Protein AF-0000000086528057 (afdb_homodimer)

Secondary structure (DSSP, 8-state):
----HHHHHHHHHHHHHHTTSS-TTPEEPPHHHHHHHHT--HHHHHHHHHHHHHTTSEEEETTTEEEE----TT-PPPPP--HHHHHHHTT--EEEEEEEEEEEE--HHHHHHHTS-TT-EEEEEEEEEEETTEEEEEEEEEE-TTT-TTGGG--TTTS-HHHHHHHHS---EEEEEEEEEPPPHHHHHHTT--TT--EEEEEEEEEETTEEEEEEEEEEETTT--EEEE-/----HHHHHHHHHHHHHHTTSS-TTPEEPPHHHHHHHHT--HHHHHHHHHHHHHTTSEEEETTTEEEE----TT---PPP--HHHHHHHTT--EEEEEEEEEEEE--HHHHHHHTS-TT-EEEEEEEEEEETTEEEEEEEEEE-TTT-TTGGG--TTTS-HHHHHHHHS---EEEEEEEEEPPPHHHHHHTT--TT--EEEEEEEEEETTEEEEEEEEEEETTT--EEEE-

Organism: NCBI:txid488447

Structure (mmCIF, N/CA/C/O backbone):
data_AF-0000000086528057-model_v1
#
loop_
_entity.id
_entity.type
_entity.pdbx_description
1 polymer 'Histidine utilization repressor'
#
loop_
_atom_site.group_PDB
_atom_site.id
_atom_site.type_symbol
_atom_site.label_atom_id
_atom_site.label_alt_id
_atom_site.label_comp_id
_atom_site.label_asym_id
_atom_site.label_entity_id
_atom_site.label_seq_id
_atom_site.pdbx_PDB_ins_code
_atom_site.Cartn_x
_atom_site.Cartn_y
_atom_site.Cartn_z
_atom_site.occupancy
_atom_site.B_iso_or_equiv
_atom_site.auth_seq_id
_atom_site.auth_comp_id
_atom_site.auth_asym_id
_atom_site.auth_atom_id
_atom_site.pdbx_PDB_model_num
ATOM 1 N N . MET A 1 1 ? -29.625 -15.617 -6.102 1 32.22 1 MET A N 1
ATOM 2 C CA . MET A 1 1 ? -30.281 -15.109 -4.895 1 32.22 1 MET A CA 1
ATOM 3 C C . MET A 1 1 ? -30.188 -13.586 -4.824 1 32.22 1 MET A C 1
ATOM 5 O O . MET A 1 1 ? -29.188 -13.008 -5.227 1 32.22 1 MET A O 1
ATOM 9 N N . SER A 1 2 ? -31.219 -12.781 -4.922 1 40.78 2 SER A N 1
ATOM 10 C CA . SER A 1 2 ? -31.328 -11.328 -4.988 1 40.78 2 SER A CA 1
ATOM 11 C C . SER A 1 2 ? -30.438 -10.656 -3.945 1 40.78 2 SER A C 1
ATOM 13 O O . SER A 1 2 ? -30.297 -11.156 -2.826 1 40.78 2 SER A O 1
ATOM 15 N N . ALA A 1 3 ? -29.562 -9.984 -4.285 1 52.31 3 ALA A N 1
ATOM 16 C CA . ALA A 1 3 ? -28.797 -9.344 -3.217 1 52.31 3 ALA A CA 1
ATOM 17 C C . ALA A 1 3 ? -29.719 -8.867 -2.096 1 52.31 3 ALA A C 1
ATOM 19 O O . ALA A 1 3 ? -30.812 -8.359 -2.354 1 52.31 3 ALA A O 1
ATOM 20 N N . PRO A 1 4 ? -29.438 -9.258 -0.917 1 71.25 4 PRO A N 1
ATOM 21 C CA . PRO A 1 4 ? -30.297 -8.789 0.172 1 71.25 4 PRO A CA 1
ATOM 22 C C . PRO A 1 4 ? -30.547 -7.285 0.112 1 71.25 4 PRO A C 1
ATOM 24 O O . PRO A 1 4 ? -29.688 -6.523 -0.35 1 71.25 4 PRO A O 1
ATOM 27 N N . VAL A 1 5 ? -31.719 -6.832 0.079 1 79 5 VAL A N 1
ATOM 28 C CA . VAL A 1 5 ? -32.219 -5.473 -0.086 1 79 5 VAL A CA 1
ATOM 29 C C . VAL A 1 5 ? -31.297 -4.488 0.625 1 79 5 VAL A C 1
ATOM 31 O O . VAL A 1 5 ? -31.062 -3.379 0.135 1 79 5 VAL A O 1
ATOM 34 N N . TYR A 1 6 ? -30.656 -4.926 1.721 1 86.31 6 TYR A N 1
ATOM 35 C CA . TYR A 1 6 ? -29.75 -4.02 2.436 1 86.31 6 TYR A CA 1
ATOM 36 C C . TYR A 1 6 ? -28.516 -3.709 1.605 1 86.31 6 TYR A C 1
ATOM 38 O O . TYR A 1 6 ? -28 -2.59 1.646 1 86.31 6 TYR A O 1
ATOM 46 N N . GLN A 1 7 ? -28.109 -4.598 0.826 1 81.25 7 GLN A N 1
ATOM 47 C CA . GLN A 1 7 ? -26.953 -4.375 -0.043 1 81.25 7 GLN A CA 1
ATOM 48 C C . GLN A 1 7 ? -27.297 -3.395 -1.161 1 81.25 7 GLN A C 1
ATOM 50 O O . GLN A 1 7 ? -26.469 -2.561 -1.534 1 81.25 7 GLN A O 1
ATOM 55 N N . GLU A 1 8 ? -28.453 -3.496 -1.606 1 80.31 8 GLU A N 1
ATOM 56 C CA . GLU A 1 8 ? -28.922 -2.551 -2.619 1 80.31 8 GLU A CA 1
ATOM 57 C C . GLU A 1 8 ? -28.906 -1.12 -2.086 1 80.31 8 GLU A C 1
ATOM 59 O O . GLU A 1 8 ? -28.531 -0.19 -2.801 1 80.31 8 GLU A O 1
ATOM 64 N N . ILE A 1 9 ? -29.328 -0.998 -0.929 1 88.25 9 ILE A N 1
ATOM 65 C CA . ILE A 1 9 ? -29.344 0.309 -0.28 1 88.25 9 ILE A CA 1
ATOM 66 C C . ILE A 1 9 ? -27.922 0.813 -0.09 1 88.25 9 ILE A C 1
ATOM 68 O O . ILE A 1 9 ? -27.625 1.981 -0.356 1 88.25 9 ILE A O 1
ATOM 72 N N . LYS A 1 10 ? -27.062 -0.106 0.336 1 84.75 10 LYS A N 1
ATOM 73 C CA . LYS A 1 10 ? -25.672 0.275 0.474 1 84.75 10 LYS A CA 1
ATOM 74 C C . LYS A 1 10 ? -25.094 0.771 -0.852 1 84.75 10 LYS A C 1
ATOM 76 O O . LYS A 1 10 ? -24.438 1.816 -0.902 1 84.75 10 LYS A O 1
ATOM 81 N N . ASP A 1 11 ? -25.391 0.015 -1.843 1 77.31 11 ASP A N 1
ATOM 82 C CA . ASP A 1 11 ? -24.875 0.346 -3.168 1 77.31 11 ASP A CA 1
ATOM 83 C C . ASP A 1 11 ? -25.422 1.692 -3.646 1 77.31 11 ASP A C 1
ATOM 85 O O . ASP A 1 11 ? -24.688 2.48 -4.254 1 77.31 11 ASP A O 1
ATOM 89 N N . PHE A 1 12 ? -26.625 1.951 -3.473 1 82.38 12 PHE A N 1
ATOM 90 C CA . PHE A 1 12 ? -27.281 3.209 -3.805 1 82.38 12 PHE A CA 1
ATOM 91 C C . PHE A 1 12 ? -26.578 4.383 -3.139 1 82.38 12 PHE A C 1
ATOM 93 O O . PHE A 1 12 ? -26.266 5.383 -3.791 1 82.38 12 PHE A O 1
ATOM 100 N N . ILE A 1 13 ? -26.281 4.277 -1.861 1 85.31 13 ILE A N 1
ATOM 101 C CA . ILE A 1 13 ? -25.641 5.332 -1.088 1 85.31 13 ILE A CA 1
ATOM 102 C C . ILE A 1 13 ? -24.219 5.555 -1.601 1 85.31 13 ILE A C 1
ATOM 104 O O . ILE A 1 13 ? -23.812 6.691 -1.849 1 85.31 13 ILE A O 1
ATOM 108 N N . LEU A 1 14 ? -23.578 4.473 -1.796 1 76.19 14 LEU A N 1
ATOM 109 C CA . LEU A 1 14 ? -22.203 4.551 -2.275 1 76.19 14 LEU A CA 1
ATOM 110 C C . LEU A 1 14 ? -22.156 5.188 -3.66 1 76.19 14 LEU A C 1
ATOM 112 O O . LEU A 1 14 ? -21.266 6.004 -3.938 1 76.19 14 LEU A O 1
ATOM 116 N N . ALA A 1 15 ? -23.094 4.875 -4.398 1 70.69 15 ALA A N 1
ATOM 117 C CA . ALA A 1 15 ? -23.156 5.418 -5.754 1 70.69 15 ALA A CA 1
ATOM 118 C C . ALA A 1 15 ? -23.328 6.934 -5.727 1 70.69 15 ALA A C 1
ATOM 120 O O . ALA A 1 15 ? -22.688 7.652 -6.5 1 70.69 15 ALA A O 1
ATOM 121 N N . ARG A 1 16 ? -24.141 7.41 -4.879 1 79.5 16 ARG A N 1
ATOM 122 C CA . ARG A 1 16 ? -24.391 8.844 -4.777 1 79.5 16 ARG A CA 1
ATOM 123 C C . ARG A 1 16 ? -23.172 9.578 -4.227 1 79.5 16 ARG A C 1
ATOM 125 O O . ARG A 1 16 ? -22.844 10.68 -4.668 1 79.5 16 ARG A O 1
ATOM 132 N N . ILE A 1 17 ? -22.5 8.898 -3.338 1 73.94 17 ILE A N 1
ATOM 133 C CA . ILE A 1 17 ? -21.281 9.477 -2.768 1 73.94 17 ILE A CA 1
ATOM 134 C C . ILE A 1 17 ? -20.188 9.523 -3.828 1 73.94 17 ILE A C 1
ATOM 136 O O . ILE A 1 17 ? -19.531 10.547 -4 1 73.94 17 ILE A O 1
ATOM 140 N N . HIS A 1 18 ? -20.156 8.516 -4.535 1 60.66 18 HIS A N 1
ATOM 141 C CA . HIS A 1 18 ? -19.125 8.414 -5.555 1 60.66 18 HIS A CA 1
ATOM 142 C C . HIS A 1 18 ? -19.406 9.359 -6.719 1 60.66 18 HIS A C 1
ATOM 144 O O . HIS A 1 18 ? -18.469 9.898 -7.324 1 60.66 18 HIS A O 1
ATOM 150 N N . ALA A 1 19 ? -20.656 9.57 -6.914 1 60.88 19 ALA A N 1
ATOM 151 C CA . ALA A 1 19 ? -21.078 10.461 -7.988 1 60.88 19 ALA A CA 1
ATOM 152 C C . ALA A 1 19 ? -20.906 11.922 -7.582 1 60.88 19 ALA A C 1
ATOM 154 O O . ALA A 1 19 ? -21.078 12.828 -8.406 1 60.88 19 ALA A O 1
ATOM 155 N N . GLY A 1 20 ? -20.516 12.117 -6.324 1 63.56 20 GLY A N 1
ATOM 156 C CA . GLY A 1 20 ? -20.328 13.469 -5.82 1 63.56 20 GLY A CA 1
ATOM 157 C C . GLY A 1 20 ? -21.641 14.172 -5.488 1 63.56 20 GLY A C 1
ATOM 158 O O . GLY A 1 20 ? -21.641 15.375 -5.227 1 63.56 20 GLY A O 1
ATOM 159 N N . GLU A 1 21 ? -22.719 13.477 -5.629 1 73.31 21 GLU A N 1
ATOM 160 C CA . GLU A 1 21 ? -24.016 14.047 -5.285 1 73.31 21 GLU A CA 1
ATOM 161 C C . GLU A 1 21 ? -24.109 14.328 -3.789 1 73.31 21 GLU A C 1
ATOM 163 O O . GLU A 1 21 ? -24.703 15.328 -3.379 1 73.31 21 GLU A O 1
ATOM 168 N N . TRP A 1 22 ? -23.578 13.375 -3.029 1 79.31 22 TRP A N 1
ATOM 169 C CA . TRP A 1 22 ? -23.422 13.555 -1.59 1 79.31 22 TRP A CA 1
ATOM 170 C C . TRP A 1 22 ? -21.953 13.672 -1.216 1 79.31 22 TRP A C 1
ATOM 172 O O . TRP A 1 22 ? -21.172 12.734 -1.404 1 79.31 22 TRP A O 1
ATOM 182 N N . GLU A 1 23 ? -21.672 14.805 -0.843 1 70.44 23 GLU A N 1
ATOM 183 C CA . GLU A 1 23 ? -20.281 15.086 -0.463 1 70.44 23 GLU A CA 1
ATOM 184 C C . GLU A 1 23 ? -20.078 14.891 1.036 1 70.44 23 GLU A C 1
ATOM 186 O O . GLU A 1 23 ? -21.047 14.742 1.789 1 70.44 23 GLU A O 1
ATOM 191 N N . GLU A 1 24 ? -18.75 14.812 1.356 1 67.5 24 GLU A N 1
ATOM 192 C CA . GLU A 1 24 ? -18.406 14.742 2.773 1 67.5 24 GLU A CA 1
ATOM 193 C C . GLU A 1 24 ? -19.188 15.773 3.584 1 67.5 24 GLU A C 1
ATOM 195 O O . GLU A 1 24 ? -19.25 16.938 3.209 1 67.5 24 GLU A O 1
ATOM 200 N N . GLY A 1 25 ? -19.766 15.219 4.586 1 73.94 25 GLY A N 1
ATOM 201 C CA . GLY A 1 25 ? -20.516 16.109 5.449 1 73.94 25 GLY A CA 1
ATOM 202 C C . GLY A 1 25 ? -21.969 16.25 5.055 1 73.94 25 GLY A C 1
ATOM 203 O O . GLY A 1 25 ? -22.781 16.781 5.812 1 73.94 25 GLY A O 1
ATOM 204 N N . ASP A 1 26 ? -22.312 15.82 3.938 1 80.69 26 ASP A N 1
ATOM 205 C CA . ASP A 1 26 ? -23.719 15.898 3.521 1 80.69 26 ASP A CA 1
ATOM 206 C C . ASP A 1 26 ? -24.578 14.906 4.297 1 80.69 26 ASP A C 1
ATOM 208 O O . ASP A 1 26 ? -24.141 13.797 4.594 1 80.69 26 ASP A O 1
ATOM 212 N N . GLN A 1 27 ? -25.75 15.406 4.605 1 87.19 27 GLN A N 1
ATOM 213 C CA . GLN A 1 27 ? -26.703 14.508 5.242 1 87.19 27 GLN A CA 1
ATOM 214 C C . GLN A 1 27 ? -27.312 13.547 4.227 1 87.19 27 GLN A C 1
ATOM 216 O O . GLN A 1 27 ? -27.719 13.969 3.139 1 87.19 27 GLN A O 1
ATOM 221 N N . VAL A 1 28 ? -27.234 12.273 4.566 1 89.44 28 VAL A N 1
ATOM 222 C CA . VAL A 1 28 ? -27.922 11.281 3.754 1 89.44 28 VAL A CA 1
ATOM 223 C C . VAL A 1 28 ? -29.375 11.164 4.207 1 89.44 28 VAL A C 1
ATOM 225 O O . VAL A 1 28 ? -29.703 11.484 5.352 1 89.44 28 VAL A O 1
ATOM 228 N N . PRO A 1 29 ? -30.234 10.742 3.324 1 91.31 29 PRO A N 1
ATOM 229 C CA . PRO A 1 29 ? -31.641 10.555 3.721 1 91.31 29 PRO A CA 1
ATOM 230 C C . PRO A 1 29 ? -31.781 9.703 4.977 1 91.31 29 PRO A C 1
ATOM 232 O O . PRO A 1 29 ? -30.969 8.805 5.219 1 91.31 29 PRO A O 1
ATOM 235 N N . SER A 1 30 ? -32.719 10.055 5.762 1 88.75 30 SER A N 1
ATOM 236 C CA . SER A 1 30 ? -32.969 9.336 7.004 1 88.75 30 SER A CA 1
ATOM 237 C C . SER A 1 30 ? -33.344 7.887 6.734 1 88.75 30 SER A C 1
ATOM 239 O O . SER A 1 30 ? -33.719 7.539 5.605 1 88.75 30 SER A O 1
ATOM 241 N N . GLU A 1 31 ? -33.219 7.09 7.738 1 90.69 31 GLU A N 1
ATOM 242 C CA . GLU A 1 31 ? -33.656 5.699 7.664 1 90.69 31 GLU A CA 1
ATOM 243 C C . GLU A 1 31 ? -35.094 5.59 7.148 1 90.69 31 GLU A C 1
ATOM 245 O O . GLU A 1 31 ? -35.375 4.75 6.297 1 90.69 31 GLU A O 1
ATOM 250 N N . ASN A 1 32 ? -35.875 6.523 7.641 1 91.62 32 ASN A N 1
ATOM 251 C CA . ASN A 1 32 ? -37.281 6.52 7.23 1 91.62 32 ASN A CA 1
ATOM 252 C C . ASN A 1 32 ? -37.438 6.871 5.754 1 91.62 32 ASN A C 1
ATOM 254 O O . ASN A 1 32 ? -38.219 6.25 5.043 1 91.62 32 ASN A O 1
ATOM 258 N N . GLU A 1 33 ? -36.781 7.867 5.312 1 92.88 33 GLU A N 1
ATOM 259 C CA . GLU A 1 33 ? -36.844 8.289 3.916 1 92.88 33 GLU A CA 1
ATOM 260 C C . GLU A 1 33 ? -36.344 7.188 2.98 1 92.88 33 GLU A C 1
ATOM 262 O O . GLU A 1 33 ? -36.969 6.926 1.947 1 92.88 33 GLU A O 1
ATOM 267 N N . LEU A 1 34 ? -35.25 6.504 3.32 1 92.12 34 LEU A N 1
ATOM 268 C CA . LEU A 1 34 ? -34.719 5.43 2.508 1 92.12 34 LEU A CA 1
ATOM 269 C C . LEU A 1 34 ? -35.625 4.215 2.506 1 92.12 34 LEU A C 1
ATOM 271 O O . LEU A 1 34 ? -35.781 3.541 1.483 1 92.12 34 LEU A O 1
ATOM 275 N N . ALA A 1 35 ? -36.219 3.975 3.646 1 92.69 35 ALA A N 1
ATOM 276 C CA . ALA A 1 35 ? -37.156 2.877 3.734 1 92.69 35 ALA A CA 1
ATOM 277 C C . ALA A 1 35 ? -38.344 3.09 2.777 1 92.69 35 ALA A C 1
ATOM 279 O O . ALA A 1 35 ? -38.781 2.152 2.107 1 92.69 35 ALA A O 1
ATOM 280 N N . ARG A 1 36 ? -38.812 4.32 2.797 1 92.31 36 ARG A N 1
ATOM 281 C CA . ARG A 1 36 ? -39.906 4.672 1.896 1 92.31 36 ARG A CA 1
ATOM 282 C C . ARG A 1 36 ? -39.469 4.547 0.438 1 92.31 36 ARG A C 1
ATOM 284 O O . ARG A 1 36 ? -40.219 4.008 -0.389 1 92.31 36 ARG A O 1
ATOM 291 N N . GLU A 1 37 ? -38.344 5.039 0.169 1 89.81 37 GLU A N 1
ATOM 292 C CA . GLU A 1 37 ? -37.812 5.066 -1.2 1 89.81 37 GLU A CA 1
ATOM 293 C C . GLU A 1 37 ? -37.625 3.654 -1.743 1 89.81 37 GLU A C 1
ATOM 295 O O . GLU A 1 37 ? -37.938 3.381 -2.906 1 89.81 37 GLU A O 1
ATOM 300 N N . PHE A 1 38 ? -37.125 2.725 -0.918 1 90.56 38 PHE A N 1
ATOM 301 C CA . PHE A 1 38 ? -36.781 1.382 -1.362 1 90.56 38 PHE A CA 1
ATOM 302 C C . 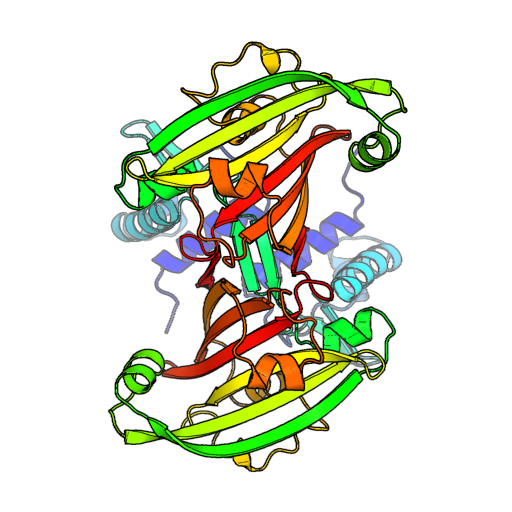PHE A 1 38 ? -37.875 0.386 -1.019 1 90.56 38 PHE A C 1
ATOM 304 O O . PHE A 1 38 ? -37.75 -0.804 -1.319 1 90.56 38 PHE A O 1
ATOM 311 N N . LYS A 1 39 ? -38.906 0.934 -0.339 1 90.56 39 LYS A N 1
ATOM 312 C CA . LYS A 1 39 ? -40.031 0.118 0.039 1 90.56 39 LYS A CA 1
ATOM 313 C C . LYS A 1 39 ? -39.594 -1.103 0.847 1 90.56 39 LYS A C 1
ATOM 315 O O . LYS A 1 39 ? -40 -2.229 0.545 1 90.56 39 LYS A O 1
ATOM 320 N N . VAL A 1 40 ? -38.812 -0.851 1.807 1 90.31 40 VAL A N 1
ATOM 321 C CA . VAL A 1 40 ? -38.344 -1.909 2.695 1 90.31 40 VAL A CA 1
ATOM 322 C C . VAL A 1 40 ? -38.5 -1.478 4.148 1 90.31 40 VAL A C 1
ATOM 324 O O . VAL A 1 40 ? -38.812 -0.312 4.426 1 90.31 40 VAL A O 1
ATOM 327 N N . ALA A 1 41 ? -38.406 -2.443 5.066 1 89 41 ALA A N 1
ATOM 328 C CA . ALA A 1 41 ? -38.469 -2.166 6.496 1 89 41 ALA A CA 1
ATOM 329 C C . ALA A 1 41 ? -37.312 -1.312 6.957 1 89 41 ALA A C 1
ATOM 331 O O . ALA A 1 41 ? -36.219 -1.396 6.391 1 89 41 ALA A O 1
ATOM 332 N N . ARG A 1 42 ? -37.594 -0.493 7.98 1 90.44 42 ARG A N 1
ATOM 333 C CA . ARG A 1 42 ? -36.562 0.364 8.562 1 90.44 42 ARG A CA 1
ATOM 334 C C . ARG A 1 42 ? -35.344 -0.454 9.016 1 90.44 42 ARG A C 1
ATOM 336 O O . ARG A 1 42 ? -34.219 0.004 8.922 1 90.44 42 ARG A O 1
ATOM 343 N N . MET A 1 43 ? -35.594 -1.611 9.383 1 89.75 43 MET A N 1
ATOM 344 C CA . MET A 1 43 ? -34.5 -2.449 9.898 1 89.75 43 MET A CA 1
ATOM 345 C C . MET A 1 43 ? -33.531 -2.816 8.789 1 89.75 43 MET A C 1
ATOM 347 O O . MET A 1 43 ? -32.312 -2.959 9.031 1 89.75 43 MET A O 1
ATOM 351 N N . THR A 1 44 ? -34.031 -2.99 7.676 1 86.5 44 THR A N 1
ATOM 352 C CA . THR A 1 44 ? -33.188 -3.299 6.512 1 86.5 44 THR A CA 1
ATOM 353 C C . THR A 1 44 ? -32.312 -2.113 6.152 1 86.5 44 THR A C 1
ATOM 355 O O . THR A 1 44 ? -31.109 -2.283 5.875 1 86.5 44 THR A O 1
ATOM 358 N N . VAL A 1 45 ? -32.875 -0.907 6.184 1 90.31 45 VAL A N 1
ATOM 359 C CA . VAL A 1 45 ? -32.156 0.321 5.93 1 90.31 45 VAL A CA 1
ATOM 360 C C . VAL A 1 45 ? -31.109 0.536 7.027 1 90.31 45 VAL A C 1
ATOM 362 O O . VAL A 1 45 ? -29.969 0.896 6.75 1 90.31 45 VAL A O 1
ATOM 365 N N . ASN A 1 46 ? -31.578 0.281 8.234 1 90.44 46 ASN A N 1
ATOM 366 C CA . ASN A 1 46 ? -30.672 0.426 9.383 1 90.44 46 ASN A CA 1
ATOM 367 C C . ASN A 1 46 ? -29.422 -0.437 9.227 1 90.44 46 ASN A C 1
ATOM 369 O O . ASN A 1 46 ? -28.312 0.013 9.523 1 90.44 46 ASN A O 1
ATOM 373 N N . ARG A 1 47 ? -29.625 -1.604 8.781 1 87 47 ARG A N 1
ATOM 374 C CA . ARG A 1 47 ? -28.484 -2.484 8.57 1 87 47 ARG A CA 1
ATOM 375 C C . ARG A 1 47 ? -27.516 -1.884 7.551 1 87 47 ARG A C 1
ATOM 377 O O . ARG A 1 47 ? -26.297 -1.885 7.766 1 87 47 ARG A O 1
ATOM 384 N N . ALA A 1 48 ? -28.047 -1.413 6.504 1 87.62 48 ALA A N 1
ATOM 385 C CA . ALA A 1 48 ? -27.219 -0.804 5.461 1 87.62 48 ALA A CA 1
ATOM 386 C C . ALA A 1 48 ? -26.438 0.385 6.008 1 87.62 48 ALA A C 1
ATOM 388 O O . ALA A 1 48 ? -25.234 0.493 5.789 1 87.62 48 ALA A O 1
ATOM 389 N N . LEU A 1 49 ? -27.125 1.297 6.703 1 88.94 49 LEU A N 1
ATOM 390 C CA . LEU A 1 49 ? -26.5 2.498 7.25 1 88.94 49 LEU A CA 1
ATOM 391 C C . LEU A 1 49 ? -25.484 2.141 8.32 1 88.94 49 LEU A C 1
ATOM 393 O O . LEU A 1 49 ? -24.406 2.75 8.391 1 88.94 49 LEU A O 1
ATOM 397 N N . ARG A 1 50 ? -25.797 1.118 9.086 1 84.56 50 ARG A N 1
ATOM 398 C CA . ARG A 1 50 ? -24.875 0.655 10.117 1 84.56 50 ARG A CA 1
ATOM 399 C C . ARG A 1 50 ? -23.594 0.099 9.5 1 84.56 50 ARG A C 1
ATOM 401 O O . ARG A 1 50 ? -22.484 0.38 9.984 1 84.56 50 ARG A O 1
ATOM 408 N N . GLU A 1 51 ? -23.766 -0.668 8.531 1 79.25 51 GLU A N 1
ATOM 409 C CA . GLU A 1 51 ? -22.594 -1.238 7.875 1 79.25 51 GLU A CA 1
ATOM 410 C C . GLU A 1 51 ? -21.734 -0.151 7.227 1 79.25 51 GLU A C 1
ATOM 412 O O . GLU A 1 51 ? -20.516 -0.157 7.355 1 79.25 51 GLU A O 1
ATOM 417 N N . LEU A 1 52 ? -22.375 0.758 6.586 1 79.31 52 LEU A N 1
ATOM 418 C CA . LEU A 1 52 ? -21.656 1.852 5.945 1 79.31 52 LEU A CA 1
ATOM 419 C C . LEU A 1 52 ? -20.984 2.752 6.984 1 79.31 52 LEU A C 1
ATOM 421 O O . LEU A 1 52 ? -19.938 3.33 6.73 1 79.31 52 LEU A O 1
ATOM 425 N N . THR A 1 53 ? -21.656 2.875 8.18 1 78.44 53 THR A N 1
ATOM 426 C CA . THR A 1 53 ? -21.062 3.625 9.281 1 78.44 53 THR A CA 1
ATOM 427 C C . THR A 1 53 ? -19.844 2.889 9.844 1 78.44 53 THR A C 1
ATOM 429 O O . THR A 1 53 ? -18.812 3.5 10.109 1 78.44 53 THR A O 1
ATOM 432 N N . ALA A 1 54 ? -20.031 1.639 9.898 1 70.81 54 ALA A N 1
ATOM 433 C CA . ALA A 1 54 ? -18.922 0.817 10.375 1 70.81 54 ALA A CA 1
ATOM 434 C C . ALA A 1 54 ? -17.734 0.899 9.422 1 70.81 54 ALA A C 1
ATOM 436 O O . ALA A 1 54 ? -16.578 0.909 9.867 1 70.81 54 ALA A O 1
ATOM 437 N N . GLU A 1 55 ? -18.125 1.01 8.227 1 62 55 GLU A N 1
ATOM 438 C CA . GLU A 1 55 ? -17.109 1.093 7.184 1 62 55 GLU A CA 1
ATOM 439 C C . GLU A 1 55 ? -16.578 2.514 7.051 1 62 55 GLU A C 1
ATOM 441 O O . GLU A 1 55 ? -15.758 2.795 6.168 1 62 55 GLU A O 1
ATOM 446 N N . GLN A 1 56 ? -17.094 3.41 7.852 1 65.69 56 GLN A N 1
ATOM 447 C CA . GLN A 1 56 ? -16.672 4.805 7.953 1 65.69 56 GLN A CA 1
ATOM 448 C C . GLN A 1 56 ? -17 5.57 6.676 1 65.69 56 GLN A C 1
ATOM 450 O O . GLN A 1 56 ? -16.328 6.551 6.344 1 65.69 56 GLN A O 1
ATOM 455 N N . VAL A 1 57 ? -17.906 5.039 5.953 1 70.56 57 VAL A N 1
ATOM 456 C CA . VAL A 1 57 ? -18.438 5.742 4.785 1 70.56 57 VAL A CA 1
ATOM 457 C C . VAL A 1 57 ? -19.438 6.812 5.23 1 70.56 57 VAL A C 1
ATOM 459 O O . VAL A 1 57 ? -19.469 7.91 4.668 1 70.56 57 VAL A O 1
ATOM 462 N N . LEU A 1 58 ? -20.203 6.414 6.219 1 79.38 58 LEU A N 1
ATOM 463 C CA . LEU A 1 58 ? -21.188 7.309 6.82 1 79.38 58 LEU A CA 1
ATOM 464 C C . LEU A 1 58 ? -20.875 7.551 8.297 1 79.38 58 LEU A C 1
ATOM 466 O O . LEU A 1 58 ? -20.156 6.766 8.914 1 79.38 58 LEU A O 1
ATOM 470 N N . THR A 1 59 ? -21.203 8.633 8.891 1 79.75 59 THR A N 1
ATOM 471 C CA . THR A 1 59 ? -21.141 8.93 10.312 1 79.75 59 THR A CA 1
ATOM 472 C C . THR A 1 59 ? -22.516 9.305 10.852 1 79.75 59 THR A C 1
ATOM 474 O O . THR A 1 59 ? -23.219 10.125 10.266 1 79.75 59 THR A O 1
ATOM 477 N N . ARG A 1 60 ? -22.844 8.562 11.844 1 79.81 60 ARG A N 1
ATOM 478 C CA . ARG A 1 60 ? -24.156 8.812 12.453 1 79.81 60 ARG A CA 1
ATOM 479 C C . ARG A 1 60 ? -24.031 9.805 13.602 1 79.81 60 ARG A C 1
ATOM 481 O O . ARG A 1 60 ? -23.141 9.695 14.438 1 79.81 60 ARG A O 1
ATOM 488 N N . MET A 1 61 ? -24.797 10.859 13.578 1 71.44 61 MET A N 1
ATOM 489 C CA . MET A 1 61 ? -24.891 11.812 14.68 1 71.44 61 MET A CA 1
ATOM 490 C C . MET A 1 61 ? -26.203 11.656 15.422 1 71.44 61 MET A C 1
ATOM 492 O O . MET A 1 61 ? -27.281 11.758 14.828 1 71.44 61 MET A O 1
ATOM 496 N N . LYS A 1 62 ? -26.047 11.242 16.719 1 73.31 62 LYS A N 1
ATOM 497 C CA . LYS A 1 62 ? -27.234 11.023 17.531 1 73.31 62 LYS A CA 1
ATOM 498 C C . LYS A 1 62 ? -28.188 12.211 17.453 1 73.31 62 LYS A C 1
ATOM 500 O O . LYS A 1 62 ? -27.797 13.344 17.75 1 73.31 62 LYS A O 1
ATOM 505 N N . GLY A 1 63 ? -29.391 11.859 17.062 1 73.31 63 GLY A N 1
ATOM 506 C CA . GLY A 1 63 ? -30.453 12.852 17.047 1 73.31 63 GLY A CA 1
ATOM 507 C C . GLY A 1 63 ? -30.391 13.789 15.859 1 73.31 63 GLY A C 1
ATOM 508 O O . GLY A 1 63 ? -31.297 14.617 15.664 1 73.31 63 GLY A O 1
ATOM 509 N N . ALA A 1 64 ? -29.328 13.898 15.047 1 75.25 64 ALA A N 1
ATOM 510 C CA . ALA A 1 64 ? -29.172 14.883 13.977 1 75.25 64 ALA A CA 1
ATOM 511 C C . ALA A 1 64 ? -29.234 14.211 12.602 1 75.25 64 ALA A C 1
ATOM 513 O O . ALA A 1 64 ? -29.625 14.836 11.617 1 75.25 64 ALA A O 1
ATOM 514 N N . GLY A 1 65 ? -28.859 12.945 12.539 1 86.12 65 GLY A N 1
ATOM 515 C CA . GLY A 1 65 ? -28.953 12.266 11.258 1 86.12 65 GLY A CA 1
ATOM 516 C C . GLY A 1 65 ? -27.672 11.555 10.859 1 86.12 65 GLY A C 1
ATOM 517 O O . GLY A 1 65 ? -26.781 11.359 11.688 1 86.12 65 GLY A O 1
ATOM 518 N N . THR A 1 66 ? -27.656 10.945 9.648 1 86.44 66 THR A N 1
ATOM 519 C CA . THR A 1 66 ? -26.531 10.234 9.062 1 86.44 66 THR A CA 1
ATOM 520 C C . THR A 1 66 ? -25.875 11.062 7.969 1 86.44 66 THR A C 1
ATOM 522 O O . THR A 1 66 ? -26.562 11.656 7.133 1 86.44 66 THR A O 1
ATOM 525 N N . TYR A 1 67 ? -24.547 11.211 7.961 1 84.44 67 TYR A N 1
ATOM 526 C CA . TYR A 1 67 ? -23.781 12.062 7.051 1 84.44 67 TYR A CA 1
ATOM 527 C C . TYR A 1 67 ? -22.719 11.258 6.305 1 84.44 67 TYR A C 1
ATOM 529 O O . TYR A 1 67 ? -22.281 10.219 6.785 1 84.44 67 TYR A O 1
ATOM 537 N N . VAL A 1 68 ? -22.516 11.766 5.055 1 78.62 68 VAL A N 1
ATOM 538 C CA . VAL A 1 68 ? -21.344 11.203 4.379 1 78.62 68 VAL A CA 1
ATOM 539 C C . VAL A 1 68 ? -20.078 11.523 5.176 1 78.62 68 VAL A C 1
ATOM 541 O O . VAL A 1 68 ? -19.812 12.688 5.488 1 78.62 68 VAL A O 1
ATOM 544 N N . ALA A 1 69 ? -19.5 10.422 5.539 1 66.5 69 ALA A N 1
ATOM 545 C CA . ALA A 1 69 ? -18.312 10.578 6.383 1 66.5 69 ALA A CA 1
ATOM 546 C C . ALA A 1 69 ? -17.203 11.297 5.633 1 66.5 69 ALA A C 1
ATOM 548 O O . ALA A 1 69 ? -17.094 11.195 4.41 1 66.5 69 ALA A O 1
ATOM 549 N N . ARG A 1 70 ? -16.766 12.312 6.074 1 53.16 70 ARG A N 1
ATOM 550 C CA . ARG A 1 70 ? -15.531 12.875 5.535 1 53.16 70 ARG A CA 1
ATOM 551 C C . ARG A 1 70 ? -14.445 11.805 5.43 1 53.16 70 ARG A C 1
ATOM 553 O O . ARG A 1 70 ? -14.203 11.062 6.387 1 53.16 70 ARG A O 1
ATOM 560 N N . PRO A 1 71 ? -14.336 11.531 3.994 1 44.31 71 PRO A N 1
ATOM 561 C CA . PRO A 1 71 ? -13.242 10.562 3.922 1 44.31 71 PRO A CA 1
ATOM 562 C C . PRO A 1 71 ? -12.117 10.875 4.906 1 44.31 71 PRO A C 1
ATOM 564 O O . PRO A 1 71 ? -11.703 12.031 5.035 1 44.31 71 PRO A O 1
ATOM 567 N N . LYS A 1 72 ? -12.25 10.344 5.941 1 42.56 72 LYS A N 1
ATOM 568 C CA . LYS A 1 72 ? -11.016 10.484 6.707 1 42.56 72 LYS A CA 1
ATOM 569 C C . LYS A 1 72 ? -9.797 10.273 5.824 1 42.56 72 LYS A C 1
ATOM 571 O O . LYS A 1 72 ? -9.805 9.406 4.945 1 42.56 72 LYS A O 1
ATOM 576 N N . TYR A 1 73 ? -9.203 11.344 5.203 1 41.03 73 TYR A N 1
ATOM 577 C CA . TYR A 1 73 ? -7.906 11.344 4.531 1 41.03 73 TYR A CA 1
ATOM 578 C C . TYR A 1 73 ? -7.145 10.055 4.824 1 41.03 73 TYR A C 1
ATOM 580 O O . TYR A 1 73 ? -5.93 9.992 4.637 1 41.03 73 TYR A O 1
ATOM 588 N N . GLU A 1 74 ? -7.898 9.148 5.371 1 40.62 74 GLU A N 1
ATOM 589 C CA . GLU A 1 74 ? -7.031 8.133 5.957 1 40.62 74 GLU A CA 1
ATOM 590 C C . GLU A 1 74 ? -6.176 7.453 4.895 1 40.62 74 GLU A C 1
ATOM 592 O O . GLU A 1 74 ? -4.953 7.375 5.031 1 40.62 74 GLU A O 1
ATOM 597 N N . SER A 1 75 ? -6.781 6.379 4.031 1 46.88 75 SER A N 1
ATOM 598 C CA . SER A 1 75 ? -6 5.238 3.566 1 46.88 75 SER A CA 1
ATOM 599 C C . SER A 1 75 ? -5.504 5.449 2.141 1 46.88 75 SER A C 1
ATOM 601 O O . SER A 1 75 ? -6.195 6.059 1.32 1 46.88 75 SER A O 1
ATOM 603 N N . THR A 1 76 ? -4.32 5.785 1.929 1 49.72 76 THR A N 1
ATOM 604 C CA . THR A 1 76 ? -3.719 5.77 0.601 1 49.72 76 THR A CA 1
ATOM 605 C C . THR A 1 76 ? -3.578 4.344 0.084 1 49.72 76 THR A C 1
ATOM 607 O O . THR A 1 76 ? -3.189 3.441 0.831 1 49.72 76 THR A O 1
ATOM 610 N N . LEU A 1 77 ? -4.105 4.129 -1.169 1 54.59 77 LEU A N 1
ATOM 611 C CA . LEU A 1 77 ? -4.137 2.812 -1.795 1 54.59 77 LEU A CA 1
ATOM 612 C C . LEU A 1 77 ? -2.891 2.584 -2.645 1 54.59 77 LEU A C 1
ATOM 614 O O . LEU A 1 77 ? -2.43 3.496 -3.334 1 54.59 77 LEU A O 1
ATOM 618 N N . VAL A 1 78 ? -2.148 1.601 -2.285 1 60.22 78 VAL A N 1
ATOM 619 C CA . VAL A 1 78 ? -1.053 1.143 -3.133 1 60.22 78 VAL A CA 1
ATOM 620 C C . VAL A 1 78 ? -1.535 0.006 -4.031 1 60.22 78 VAL A C 1
ATOM 622 O O . VAL A 1 78 ? -2.16 -0.946 -3.559 1 60.22 78 VAL A O 1
ATOM 625 N N . ALA A 1 79 ? -1.36 0.204 -5.375 1 62 79 ALA A N 1
ATOM 626 C CA . ALA A 1 79 ? -1.683 -0.855 -6.328 1 62 79 ALA A CA 1
ATOM 627 C C . ALA A 1 79 ? -0.518 -1.83 -6.48 1 62 79 ALA A C 1
ATOM 629 O O . ALA A 1 79 ? 0.612 -1.42 -6.754 1 62 79 ALA A O 1
ATOM 630 N N . ILE A 1 80 ? -0.741 -2.986 -6.129 1 66.12 80 ILE A N 1
ATOM 631 C CA . ILE A 1 80 ? 0.258 -4.027 -6.336 1 66.12 80 ILE A CA 1
ATOM 632 C C . ILE A 1 80 ? -0.025 -4.762 -7.645 1 66.12 80 ILE A C 1
ATOM 634 O O . ILE A 1 80 ? -1.105 -5.328 -7.824 1 66.12 80 ILE A O 1
ATOM 638 N N . ARG A 1 81 ? 0.926 -4.707 -8.641 1 69.62 81 ARG A N 1
ATOM 639 C CA . ARG A 1 81 ? 0.817 -5.332 -9.961 1 69.62 81 ARG A CA 1
ATOM 640 C C . ARG A 1 81 ? 1.729 -6.551 -10.062 1 69.62 81 ARG A C 1
ATOM 642 O O . ARG A 1 81 ? 2.633 -6.727 -9.25 1 69.62 81 ARG A O 1
ATOM 649 N N . SER A 1 82 ? 1.402 -7.328 -11.148 1 79.38 82 SER A N 1
ATOM 650 C CA . SER A 1 82 ? 2.338 -8.398 -11.477 1 79.38 82 SER A CA 1
ATOM 651 C C . SER A 1 82 ? 3.699 -7.836 -11.875 1 79.38 82 SER A C 1
ATOM 653 O O . SER A 1 82 ? 3.779 -6.836 -12.594 1 79.38 82 SER A O 1
ATOM 655 N N . ILE A 1 83 ? 4.695 -8.508 -11.43 1 85.5 83 ILE A N 1
ATOM 656 C CA . ILE A 1 83 ? 6.059 -8.031 -11.641 1 85.5 83 ILE A CA 1
ATOM 657 C C . ILE A 1 83 ? 6.359 -7.977 -13.141 1 85.5 83 ILE A C 1
ATOM 659 O O . ILE A 1 83 ? 7.031 -7.055 -13.609 1 85.5 83 ILE A O 1
ATOM 663 N N . SER A 1 84 ? 5.797 -8.969 -13.812 1 86 84 SER A N 1
ATOM 664 C CA . SER A 1 84 ? 6.043 -8.984 -15.258 1 86 84 SER A CA 1
ATOM 665 C C . SER A 1 84 ? 5.402 -7.781 -15.938 1 86 84 SER A C 1
ATOM 667 O O . SER A 1 84 ? 6.012 -7.156 -16.812 1 86 84 SER A O 1
ATOM 669 N N . GLU A 1 85 ? 4.242 -7.461 -15.586 1 79.31 85 GLU A N 1
ATOM 670 C CA . GLU A 1 85 ? 3.541 -6.305 -16.141 1 79.31 85 GLU A CA 1
ATOM 671 C C . GLU A 1 85 ? 4.227 -5.004 -15.734 1 79.31 85 GLU A C 1
ATOM 673 O O . GLU A 1 85 ? 4.332 -4.078 -16.547 1 79.31 85 GLU A O 1
ATOM 678 N N . GLU A 1 86 ? 4.633 -4.945 -14.539 1 82.06 86 GLU A N 1
ATOM 679 C CA . GLU A 1 86 ? 5.305 -3.75 -14.039 1 82.06 86 GLU A CA 1
ATOM 680 C C . GLU A 1 86 ? 6.59 -3.469 -14.812 1 82.06 86 GLU A C 1
ATOM 682 O O . GLU A 1 86 ? 6.832 -2.336 -15.234 1 82.06 86 GLU A O 1
ATOM 687 N N . VAL A 1 87 ? 7.406 -4.504 -14.977 1 86.25 87 VAL A N 1
ATOM 688 C CA . VAL A 1 87 ? 8.672 -4.375 -15.703 1 86.25 87 VAL A CA 1
ATOM 689 C C . VAL A 1 87 ? 8.398 -3.975 -17.141 1 86.25 87 VAL A C 1
ATOM 691 O O . VAL A 1 87 ? 9.055 -3.076 -17.688 1 86.25 87 VAL A O 1
ATOM 694 N N . GLY A 1 88 ? 7.406 -4.617 -17.688 1 81.19 88 GLY A N 1
ATOM 695 C CA . GLY A 1 88 ? 7.027 -4.297 -19.047 1 81.19 88 GLY A CA 1
ATOM 696 C C . GLY A 1 88 ? 6.551 -2.865 -19.219 1 81.19 88 GLY A C 1
ATOM 697 O O . GLY A 1 88 ? 6.883 -2.203 -20.203 1 81.19 88 GLY A O 1
ATOM 698 N N . ALA A 1 89 ? 5.781 -2.408 -18.344 1 76.5 89 ALA A N 1
ATOM 699 C CA . ALA A 1 89 ? 5.227 -1.058 -18.391 1 76.5 89 ALA A CA 1
ATOM 700 C C . ALA A 1 89 ? 6.332 -0.008 -18.406 1 76.5 89 ALA A C 1
ATOM 702 O O . ALA A 1 89 ? 6.156 1.084 -18.953 1 76.5 89 ALA A O 1
ATOM 703 N N . ARG A 1 90 ? 7.512 -0.37 -17.875 1 81.5 90 ARG A N 1
ATOM 704 C CA . ARG A 1 90 ? 8.656 0.538 -17.859 1 81.5 90 ARG A CA 1
ATOM 705 C C . ARG A 1 90 ? 9.508 0.366 -19.109 1 81.5 90 ARG A C 1
ATOM 707 O O . ARG A 1 90 ? 10.539 1.033 -19.266 1 81.5 90 ARG A O 1
ATOM 714 N N . GLY A 1 91 ? 9.07 -0.512 -19.953 1 84.12 91 GLY A N 1
ATOM 715 C CA . GLY A 1 91 ? 9.781 -0.746 -21.203 1 84.12 91 GLY A CA 1
ATOM 716 C C . GLY A 1 91 ? 11.031 -1.592 -21.031 1 84.12 91 GLY A C 1
ATOM 717 O O . GLY A 1 91 ? 11.93 -1.56 -21.859 1 84.12 91 GLY A O 1
ATOM 718 N N . HIS A 1 92 ? 11.188 -2.252 -19.953 1 89.25 92 HIS A N 1
ATOM 719 C CA . HIS A 1 92 ? 12.359 -3.082 -19.656 1 89.25 92 HIS A CA 1
ATOM 720 C C . HIS A 1 92 ? 12.086 -4.543 -20 1 89.25 92 HIS A C 1
ATOM 722 O O . HIS A 1 92 ? 10.945 -4.922 -20.281 1 89.25 92 HIS A O 1
ATOM 728 N N . ALA A 1 93 ? 13.117 -5.32 -20.062 1 91.75 93 ALA A N 1
ATOM 729 C CA . ALA A 1 93 ? 13.008 -6.738 -20.406 1 91.75 93 ALA A CA 1
ATOM 730 C C . ALA A 1 93 ? 12.773 -7.578 -19.141 1 91.75 93 ALA A C 1
ATOM 732 O O . ALA A 1 93 ? 13.492 -7.445 -18.156 1 91.75 93 ALA A O 1
ATOM 733 N N . TYR A 1 94 ? 11.852 -8.438 -19.25 1 93.38 94 TYR A N 1
ATOM 734 C CA . TYR A 1 94 ? 11.5 -9.328 -18.141 1 93.38 94 TYR A CA 1
ATOM 735 C C . TYR A 1 94 ? 11.875 -10.766 -18.469 1 93.38 94 TYR A C 1
ATOM 737 O O . TYR A 1 94 ? 11.703 -11.227 -19.609 1 93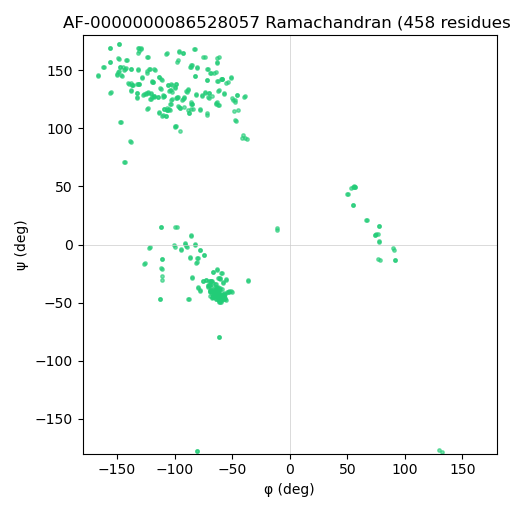.38 94 TYR A O 1
ATOM 745 N N . HIS A 1 95 ? 12.352 -11.477 -17.453 1 96 95 HIS A N 1
ATOM 746 C CA . HIS A 1 95 ? 12.422 -12.93 -17.484 1 96 95 HIS A CA 1
ATOM 747 C C . HIS A 1 95 ? 12.43 -13.516 -16.078 1 96 95 HIS A C 1
ATOM 749 O O . HIS A 1 95 ? 12.523 -12.781 -15.102 1 96 95 HIS A O 1
ATOM 755 N N . ALA A 1 96 ? 12.273 -14.836 -15.992 1 97.56 96 ALA A N 1
ATOM 756 C CA . ALA A 1 96 ? 12.188 -15.477 -14.688 1 97.56 96 ALA A CA 1
ATOM 757 C C . ALA A 1 96 ? 13 -16.766 -14.656 1 97.56 96 ALA A C 1
ATOM 759 O O . ALA A 1 96 ? 13.227 -17.391 -15.703 1 97.56 96 ALA A O 1
ATOM 760 N N . SER A 1 97 ? 13.477 -17.094 -13.531 1 98.06 97 SER A N 1
ATOM 761 C CA . SER A 1 97 ? 14.078 -18.391 -13.234 1 98.06 97 SER A CA 1
ATOM 762 C C . SER A 1 97 ? 13.297 -19.125 -12.148 1 98.06 97 SER A C 1
ATOM 764 O O . SER A 1 97 ? 13.047 -18.562 -11.078 1 98.06 97 SER A O 1
ATOM 766 N N . VAL A 1 98 ? 12.938 -20.344 -12.461 1 98.38 98 VAL A N 1
ATOM 767 C CA . VAL A 1 98 ? 12.242 -21.156 -11.477 1 98.38 98 VAL A CA 1
ATOM 768 C C . VAL A 1 98 ? 13.25 -21.891 -10.594 1 98.38 98 VAL A C 1
ATOM 770 O O . VAL A 1 98 ? 14 -22.75 -11.062 1 98.38 98 VAL A O 1
ATOM 773 N N . LEU A 1 99 ? 13.258 -21.5 -9.328 1 98 99 LEU A N 1
ATOM 774 C CA . LEU A 1 99 ? 14.211 -22.078 -8.391 1 98 99 LEU A CA 1
ATOM 775 C C . LEU A 1 99 ? 13.664 -23.391 -7.816 1 98 99 LEU A C 1
ATOM 777 O O . LEU A 1 99 ? 14.438 -24.25 -7.395 1 98 99 LEU A O 1
ATOM 781 N N . GLY A 1 100 ? 12.352 -23.469 -7.758 1 97.56 100 GLY A N 1
ATOM 782 C CA . GLY A 1 100 ? 11.688 -24.672 -7.27 1 97.56 100 GLY A CA 1
ATOM 783 C C . GLY A 1 100 ? 10.203 -24.703 -7.57 1 97.56 100 GLY A C 1
ATOM 784 O O . GLY A 1 100 ? 9.547 -23.656 -7.574 1 97.56 100 GLY A O 1
ATOM 785 N N . LEU A 1 101 ? 9.688 -25.812 -7.816 1 97.81 101 LEU A N 1
ATOM 786 C CA . LEU A 1 101 ? 8.273 -26.125 -7.984 1 97.81 101 LEU A CA 1
ATOM 787 C C . LEU A 1 101 ? 7.969 -27.531 -7.496 1 97.81 101 LEU A C 1
ATOM 789 O O . LEU A 1 101 ? 8.32 -28.516 -8.156 1 97.81 101 LEU A O 1
ATOM 793 N N . ASP A 1 102 ? 7.34 -27.594 -6.355 1 96.88 102 ASP A N 1
ATOM 794 C CA . ASP A 1 102 ? 7.18 -28.906 -5.742 1 96.88 102 ASP A CA 1
ATOM 795 C C . ASP A 1 102 ? 5.883 -28.984 -4.941 1 96.88 102 ASP A C 1
ATOM 797 O O . ASP A 1 102 ? 5.117 -28.016 -4.895 1 96.88 102 ASP A O 1
ATOM 801 N N . THR A 1 103 ? 5.621 -30.172 -4.5 1 97.88 103 THR A N 1
ATOM 802 C CA . THR A 1 103 ? 4.508 -30.438 -3.59 1 97.88 103 THR A CA 1
ATOM 803 C C . THR A 1 103 ? 5.012 -30.641 -2.166 1 97.88 103 THR A C 1
ATOM 805 O O . THR A 1 103 ? 5.977 -31.375 -1.948 1 97.88 103 THR A O 1
ATOM 808 N N . ILE A 1 104 ? 4.348 -29.969 -1.266 1 98.06 104 ILE A N 1
ATOM 809 C CA . ILE A 1 104 ? 4.754 -30.094 0.13 1 98.06 104 ILE A CA 1
ATOM 810 C C . ILE A 1 104 ? 3.531 -30.359 1.003 1 98.06 104 ILE A C 1
ATOM 812 O O . ILE A 1 104 ? 2.396 -30.312 0.525 1 98.06 104 ILE A O 1
ATOM 816 N N . ARG A 1 105 ? 3.818 -30.719 2.24 1 98.25 105 ARG A N 1
ATOM 817 C CA . ARG A 1 105 ? 2.768 -30.875 3.24 1 98.25 105 ARG A CA 1
ATOM 818 C C . ARG A 1 105 ? 2.785 -29.719 4.234 1 98.25 105 ARG A C 1
ATOM 820 O O . ARG A 1 105 ? 3.848 -29.328 4.723 1 98.25 105 ARG A O 1
ATOM 827 N N . ALA A 1 106 ? 1.639 -29.219 4.559 1 98.06 106 ALA A N 1
ATOM 828 C CA . ALA A 1 106 ? 1.52 -28.047 5.414 1 98.06 106 ALA A CA 1
ATOM 829 C C . ALA A 1 106 ? 1.908 -28.375 6.852 1 98.06 106 ALA A C 1
ATOM 831 O O . ALA A 1 106 ? 1.372 -29.312 7.453 1 98.06 106 ALA A O 1
ATOM 832 N N . ASP A 1 107 ? 2.836 -27.594 7.379 1 98 107 ASP A N 1
ATOM 833 C CA . ASP A 1 107 ? 3.045 -27.641 8.82 1 98 107 ASP A CA 1
ATOM 834 C C . ASP A 1 107 ? 2 -26.797 9.555 1 98 107 ASP A C 1
ATOM 836 O O . ASP A 1 107 ? 1.071 -26.266 8.93 1 98 107 ASP A O 1
ATOM 840 N N . GLU A 1 108 ? 2.107 -26.719 10.82 1 97.81 108 GLU A N 1
ATOM 841 C CA . GLU A 1 108 ? 1.088 -26.047 11.625 1 97.81 108 GLU A CA 1
ATOM 842 C C . GLU A 1 108 ? 0.919 -24.594 11.219 1 97.81 108 GLU A C 1
ATOM 844 O O . GLU A 1 108 ? -0.203 -24.125 11 1 97.81 108 GLU A O 1
ATOM 849 N N . ALA A 1 109 ? 2.033 -23.953 11.094 1 97.38 109 ALA A N 1
ATOM 850 C CA . ALA A 1 109 ? 1.987 -22.531 10.766 1 97.38 109 ALA A CA 1
ATOM 851 C C . ALA A 1 109 ? 1.372 -22.312 9.391 1 97.38 109 ALA A C 1
ATOM 853 O O . ALA A 1 109 ? 0.492 -21.469 9.227 1 97.38 109 ALA A O 1
ATOM 854 N N . LEU A 1 110 ? 1.796 -23.047 8.453 1 97.56 110 LEU A N 1
ATOM 855 C CA . LEU A 1 110 ? 1.298 -22.906 7.086 1 97.56 110 LEU A CA 1
ATOM 856 C C . LEU A 1 110 ? -0.162 -23.344 6.996 1 97.56 110 LEU A C 1
ATOM 858 O O . LEU A 1 110 ? -0.948 -22.734 6.262 1 97.56 110 LEU A O 1
ATOM 862 N N . ALA A 1 111 ? -0.527 -24.375 7.652 1 98.19 111 ALA A N 1
ATOM 863 C CA . ALA A 1 111 ? -1.911 -24.844 7.684 1 98.19 111 ALA A CA 1
ATOM 864 C C . ALA A 1 111 ? -2.848 -23.75 8.188 1 98.19 111 ALA A C 1
ATOM 866 O O . ALA A 1 111 ? -3.932 -23.547 7.633 1 98.19 111 ALA A O 1
ATOM 867 N N . ASP A 1 112 ? -2.385 -23.125 9.227 1 97.31 112 ASP A N 1
ATOM 868 C CA . ASP A 1 112 ? -3.166 -22.016 9.766 1 97.31 112 ASP A CA 1
ATOM 869 C C . ASP A 1 112 ? -3.311 -20.906 8.734 1 97.31 112 ASP A C 1
ATOM 871 O O . ASP A 1 112 ? -4.414 -20.406 8.492 1 97.31 112 ASP A O 1
ATOM 875 N N . GLU A 1 113 ? -2.256 -20.531 8.094 1 96.81 113 GLU A N 1
ATOM 876 C CA . GLU A 1 113 ? -2.256 -19.469 7.094 1 96.81 113 GLU A CA 1
ATOM 877 C C . GLU A 1 113 ? -3.146 -19.828 5.91 1 96.81 113 GLU A C 1
ATOM 879 O O . GLU A 1 113 ? -3.883 -18.984 5.398 1 96.81 113 GLU A O 1
ATOM 884 N N . MET A 1 114 ? -3.088 -21.062 5.504 1 98 114 MET A N 1
ATOM 885 C CA . MET A 1 114 ? -3.812 -21.547 4.328 1 98 114 MET A CA 1
ATOM 886 C C . MET A 1 114 ? -5.227 -21.969 4.703 1 98 114 MET A C 1
ATOM 888 O O . MET A 1 114 ? -6.047 -22.25 3.824 1 98 114 MET A O 1
ATOM 892 N N . GLN A 1 115 ? -5.395 -22.031 6.059 1 97.25 115 GLN A N 1
ATOM 893 C CA . GLN A 1 115 ? -6.688 -22.469 6.574 1 97.25 115 GLN A CA 1
ATOM 894 C C . GLN A 1 115 ? -7.066 -23.844 6.043 1 97.25 115 GLN A C 1
ATOM 896 O O . GLN A 1 115 ? -8.172 -24.047 5.535 1 97.25 115 GLN A O 1
ATOM 901 N N . VAL A 1 116 ? -6.172 -24.719 6.152 1 97.94 116 VAL A N 1
ATOM 902 C CA . VAL A 1 116 ? -6.348 -26.125 5.809 1 97.94 116 VAL A CA 1
ATOM 903 C C . VAL A 1 116 ? -5.895 -27 6.969 1 97.94 116 VAL A C 1
ATOM 905 O O . VAL A 1 116 ? -5.332 -26.5 7.949 1 97.94 116 VAL A O 1
ATOM 908 N N . ALA A 1 117 ? -6.188 -28.25 6.902 1 97.69 117 ALA A N 1
ATOM 909 C CA . ALA A 1 117 ? -5.719 -29.172 7.926 1 97.69 117 ALA A CA 1
ATOM 910 C C . ALA A 1 117 ? -4.207 -29.359 7.855 1 97.69 117 ALA A C 1
ATOM 912 O O . ALA A 1 117 ? -3.613 -29.266 6.781 1 97.69 117 ALA A O 1
ATOM 913 N N . VAL A 1 118 ? -3.666 -29.562 9.016 1 98 118 VAL A N 1
ATOM 914 C CA . VAL A 1 118 ? -2.24 -29.875 9.078 1 98 118 VAL A CA 1
ATOM 915 C C . VAL A 1 118 ? -1.929 -31.062 8.18 1 98 118 VAL A C 1
ATOM 917 O O . VAL A 1 118 ? -2.717 -32 8.094 1 98 118 VAL A O 1
ATOM 920 N N . ARG A 1 119 ? -0.771 -30.969 7.473 1 98.06 119 ARG A N 1
ATOM 921 C CA . ARG A 1 119 ? -0.229 -31.984 6.586 1 98.06 119 ARG A CA 1
ATOM 922 C C . ARG A 1 119 ? -1.002 -32.031 5.27 1 98.06 119 ARG A C 1
ATOM 924 O O . ARG A 1 119 ? -0.812 -32.969 4.469 1 98.06 119 ARG A O 1
ATOM 931 N N . THR A 1 120 ? -1.853 -31.141 5.027 1 98.06 120 THR A N 1
ATOM 932 C CA . THR A 1 120 ? -2.496 -31.016 3.725 1 98.06 120 THR A CA 1
ATOM 933 C C . THR A 1 120 ? -1.458 -30.797 2.629 1 98.06 120 THR A C 1
ATOM 935 O O . THR A 1 120 ? -0.496 -30.047 2.818 1 98.06 120 THR A O 1
ATOM 938 N N . LYS A 1 121 ? -1.721 -31.406 1.503 1 98.31 121 LYS A N 1
ATOM 939 C CA . LYS A 1 121 ? -0.845 -31.219 0.349 1 98.31 121 LYS A CA 1
ATOM 940 C C . LYS A 1 121 ? -1.041 -29.844 -0.27 1 98.31 121 LYS A C 1
ATOM 942 O O . LYS A 1 121 ? -2.174 -29.422 -0.505 1 98.31 121 LYS A O 1
ATOM 947 N N . LEU A 1 122 ? 0.075 -29.172 -0.486 1 98.69 122 LEU A N 1
ATOM 948 C CA . LEU A 1 122 ? 0.095 -27.875 -1.138 1 98.69 122 LEU A CA 1
ATOM 949 C C . LEU A 1 122 ? 1.146 -27.828 -2.242 1 98.69 122 LEU A C 1
ATOM 951 O O . LEU A 1 122 ? 2.139 -28.562 -2.188 1 98.69 122 LEU A O 1
ATOM 955 N N . PHE A 1 123 ? 0.893 -27.031 -3.236 1 98.75 123 PHE A N 1
ATOM 956 C CA . PHE A 1 123 ? 1.972 -26.703 -4.164 1 98.75 123 PHE A CA 1
ATOM 957 C C . PHE A 1 123 ? 2.842 -25.594 -3.613 1 98.75 123 PHE A C 1
ATOM 959 O O . PHE A 1 123 ? 2.35 -24.703 -2.914 1 98.75 123 PHE A O 1
ATOM 966 N N . HIS A 1 124 ? 4.109 -25.641 -3.875 1 98.62 124 HIS A N 1
ATOM 967 C CA . HIS A 1 124 ? 5.078 -24.625 -3.465 1 98.62 124 HIS A CA 1
ATOM 968 C C . HIS A 1 124 ? 5.977 -24.234 -4.629 1 98.62 124 HIS A C 1
ATOM 970 O O . HIS A 1 124 ? 6.512 -25.094 -5.332 1 98.62 124 HIS A O 1
ATOM 976 N N . SER A 1 125 ? 6.047 -22.984 -4.875 1 98.56 125 SER A N 1
ATOM 977 C CA . SER A 1 125 ? 6.93 -22.5 -5.934 1 98.56 125 SER A CA 1
ATOM 978 C C . SER A 1 125 ? 7.84 -21.391 -5.438 1 98.56 125 SER A C 1
ATOM 980 O O . SER A 1 125 ? 7.461 -20.609 -4.555 1 98.56 125 SER A O 1
ATOM 982 N N . GLN A 1 126 ? 9.047 -21.344 -5.891 1 98.31 126 GLN A N 1
ATOM 983 C CA . GLN A 1 126 ? 10.008 -20.25 -5.742 1 98.31 126 GLN A CA 1
ATOM 984 C C . GLN A 1 126 ? 10.492 -19.766 -7.102 1 98.31 126 GLN A C 1
ATOM 986 O O . GLN A 1 126 ? 11.062 -20.531 -7.879 1 98.31 126 GLN A O 1
ATOM 991 N N . VAL A 1 127 ? 10.203 -18.531 -7.375 1 98.19 127 VAL A N 1
ATOM 992 C CA . VAL A 1 127 ? 10.531 -17.969 -8.68 1 98.19 127 VAL A CA 1
ATOM 993 C C . VAL A 1 127 ? 11.336 -16.672 -8.5 1 98.19 127 VAL A C 1
ATOM 995 O O . VAL A 1 127 ? 10.977 -15.82 -7.684 1 98.19 127 VAL A O 1
ATOM 998 N N . LEU A 1 128 ? 12.445 -16.578 -9.164 1 98.44 128 LEU A N 1
ATOM 999 C CA . LEU A 1 128 ? 13.25 -15.359 -9.203 1 98.44 128 LEU A CA 1
ATOM 1000 C C . LEU A 1 128 ? 12.938 -14.547 -10.453 1 98.44 128 LEU A C 1
ATOM 1002 O O . LEU A 1 128 ? 13.07 -15.039 -11.578 1 98.44 128 LEU A O 1
ATOM 1006 N N . HIS A 1 129 ? 12.461 -13.344 -10.281 1 97.56 129 HIS A N 1
ATOM 1007 C CA . HIS A 1 129 ? 12.086 -12.453 -11.375 1 97.56 129 HIS A CA 1
ATOM 1008 C C . HIS A 1 129 ? 13.195 -11.445 -11.664 1 97.56 129 HIS A C 1
ATOM 1010 O O . HIS A 1 129 ? 13.766 -10.859 -10.742 1 97.56 129 HIS A O 1
ATOM 1016 N N . PHE A 1 130 ? 13.422 -11.234 -12.961 1 96.81 130 PHE A N 1
ATOM 1017 C CA . PHE A 1 130 ? 14.508 -10.367 -13.398 1 96.81 130 PHE A CA 1
ATOM 1018 C C . PHE A 1 130 ? 13.969 -9.188 -14.203 1 96.81 130 PHE A C 1
ATOM 1020 O O . PHE A 1 130 ? 13.016 -9.336 -14.961 1 96.81 130 PHE A O 1
ATOM 1027 N N . GLU A 1 131 ? 14.531 -8.023 -14 1 94.06 131 GLU A N 1
ATOM 1028 C CA . GLU A 1 131 ? 14.414 -6.848 -14.852 1 94.06 131 GLU A CA 1
ATOM 1029 C C . GLU A 1 131 ? 15.75 -6.496 -15.508 1 94.06 131 GLU A C 1
ATOM 1031 O O . GLU A 1 131 ? 16.703 -6.145 -14.812 1 94.06 131 GLU A O 1
ATOM 1036 N N . ASN A 1 132 ? 15.859 -6.621 -16.812 1 94.31 132 ASN A N 1
ATOM 1037 C CA . ASN A 1 132 ? 17.109 -6.395 -17.531 1 94.31 132 ASN A CA 1
ATOM 1038 C C . ASN A 1 132 ? 18.266 -7.18 -16.906 1 94.31 132 ASN A C 1
ATOM 1040 O O . ASN A 1 132 ? 19.312 -6.613 -16.609 1 94.31 132 ASN A O 1
ATOM 1044 N N . ASP A 1 133 ? 17.969 -8.406 -16.578 1 95.31 133 ASP A N 1
ATOM 1045 C CA . ASP A 1 133 ? 18.938 -9.398 -16.109 1 95.31 133 ASP A CA 1
ATOM 1046 C C . ASP A 1 133 ? 19.375 -9.102 -14.68 1 95.31 133 ASP A C 1
ATOM 1048 O O . ASP A 1 133 ? 20.328 -9.695 -14.18 1 95.31 133 ASP A O 1
ATOM 1052 N N . GLU A 1 134 ? 18.781 -8.195 -14.008 1 95.75 134 GLU A N 1
ATOM 1053 C CA . GLU A 1 134 ? 18.969 -7.949 -12.586 1 95.75 134 GLU A CA 1
ATOM 1054 C C . GLU A 1 134 ? 17.812 -8.508 -11.766 1 95.75 134 GLU A C 1
ATOM 1056 O O . GLU A 1 134 ? 16.641 -8.219 -12.055 1 95.75 134 GLU A O 1
ATOM 1061 N N . PRO A 1 135 ? 18.125 -9.359 -10.781 1 97.31 135 PRO A N 1
ATOM 1062 C CA . PRO A 1 135 ? 17.031 -9.867 -9.961 1 97.31 135 PRO A CA 1
ATOM 1063 C C . PRO A 1 135 ? 16.297 -8.758 -9.195 1 97.31 135 PRO A C 1
ATOM 1065 O O . PRO A 1 135 ? 16.938 -7.945 -8.523 1 97.31 135 PRO A O 1
ATOM 1068 N N . VAL A 1 136 ? 14.977 -8.781 -9.266 1 96.25 136 VAL A N 1
ATOM 1069 C CA . VAL A 1 136 ? 14.242 -7.672 -8.656 1 96.25 136 VAL A CA 1
ATOM 1070 C C . VAL A 1 136 ? 13.211 -8.219 -7.672 1 96.25 136 VAL A C 1
ATOM 1072 O O . VAL A 1 136 ? 12.695 -7.48 -6.832 1 96.25 136 VAL A O 1
ATOM 1075 N N . GLN A 1 137 ? 12.938 -9.477 -7.773 1 96.75 137 GLN A N 1
ATOM 1076 C CA . GLN A 1 137 ? 11.93 -10.047 -6.887 1 96.75 137 GLN A CA 1
ATOM 1077 C C . GLN A 1 137 ? 12.148 -11.547 -6.711 1 96.75 137 GLN A C 1
ATOM 1079 O O . GLN A 1 137 ? 12.391 -12.266 -7.688 1 96.75 137 GLN A O 1
ATOM 1084 N N . LEU A 1 138 ? 12.156 -11.992 -5.516 1 97.94 138 LEU A N 1
ATOM 1085 C CA . LEU A 1 138 ? 12.062 -13.406 -5.184 1 97.94 138 LEU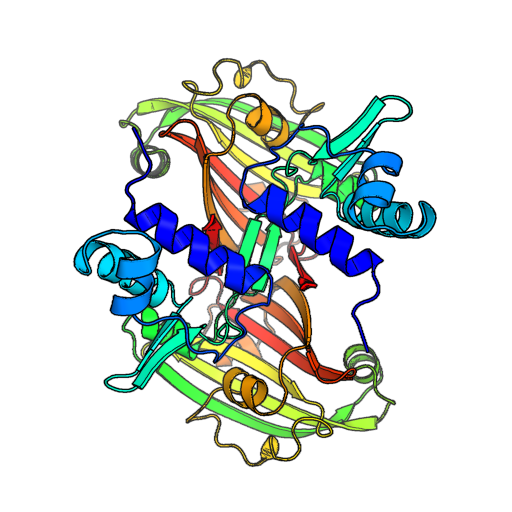 A CA 1
ATOM 1086 C C . LEU A 1 138 ? 10.68 -13.75 -4.637 1 97.94 138 LEU A C 1
ATOM 1088 O O . LEU A 1 138 ? 10.289 -13.266 -3.572 1 97.94 138 LEU A O 1
ATOM 1092 N N . GLU A 1 139 ? 9.969 -14.57 -5.352 1 97.75 139 GLU A N 1
ATOM 1093 C CA . GLU A 1 139 ? 8.609 -14.953 -4.996 1 97.75 139 GLU A CA 1
ATOM 1094 C C . GLU A 1 139 ? 8.562 -16.359 -4.418 1 97.75 139 GLU A C 1
ATOM 1096 O O . GLU A 1 139 ? 9.039 -17.312 -5.047 1 97.75 139 GLU A O 1
ATOM 1101 N N . GLU A 1 140 ? 8.094 -16.453 -3.242 1 97.94 140 GLU A N 1
ATOM 1102 C CA . GLU A 1 140 ? 7.715 -17.719 -2.637 1 97.94 140 GLU A CA 1
ATOM 1103 C C . GLU A 1 140 ? 6.199 -17.844 -2.492 1 97.94 140 GLU A C 1
ATOM 1105 O O . GLU A 1 140 ? 5.555 -16.953 -1.941 1 97.94 140 GLU A O 1
ATOM 1110 N N . ARG A 1 141 ? 5.676 -18.953 -3.008 1 98.12 141 ARG A N 1
ATOM 1111 C CA . ARG A 1 141 ? 4.219 -19.047 -3.023 1 98.12 141 ARG A CA 1
ATOM 1112 C C . ARG A 1 141 ? 3.766 -20.469 -2.684 1 98.12 141 ARG A C 1
ATOM 1114 O O . ARG A 1 141 ? 4.398 -21.438 -3.088 1 98.12 141 ARG A O 1
ATOM 1121 N N . TRP A 1 142 ? 2.744 -20.531 -1.896 1 98.69 142 TRP A N 1
ATOM 1122 C CA . TRP A 1 142 ? 2.023 -21.766 -1.593 1 98.69 142 TRP A CA 1
ATOM 1123 C C . TRP A 1 142 ? 0.611 -21.719 -2.168 1 98.69 142 TRP A C 1
ATOM 1125 O O . TRP A 1 142 ? -0.094 -20.719 -2.031 1 98.69 142 TRP A O 1
ATOM 1135 N N . VAL A 1 143 ? 0.187 -22.812 -2.816 1 98.5 143 VAL A N 1
ATOM 1136 C CA . VAL A 1 143 ? -1.065 -22.781 -3.566 1 98.5 143 VAL A CA 1
ATOM 1137 C C . VAL A 1 143 ? -1.911 -24 -3.189 1 98.5 143 VAL A C 1
ATOM 1139 O O . VAL A 1 143 ? -1.391 -25.109 -3.062 1 98.5 143 VAL A O 1
ATOM 1142 N N . ASN A 1 144 ? -3.115 -23.719 -3.047 1 98.19 144 ASN A N 1
ATOM 1143 C CA . ASN A 1 144 ? -4.105 -24.75 -2.775 1 98.19 144 ASN A CA 1
ATOM 1144 C C . ASN A 1 144 ? -4.469 -25.531 -4.039 1 98.19 144 ASN A C 1
ATOM 1146 O O . ASN A 1 144 ? -5.07 -24.969 -4.961 1 98.19 144 ASN A O 1
ATOM 1150 N N . PRO A 1 145 ? -4.176 -26.797 -4.07 1 97.69 145 PRO A N 1
ATOM 1151 C CA . PRO A 1 145 ? -4.469 -27.578 -5.277 1 97.69 145 PRO A CA 1
ATOM 1152 C C . PRO A 1 145 ? -5.961 -27.656 -5.59 1 97.69 145 PRO A C 1
ATOM 1154 O O . PRO A 1 145 ? -6.344 -27.859 -6.742 1 97.69 145 PRO A O 1
ATOM 1157 N N . ALA A 1 146 ? -6.762 -27.438 -4.633 1 95.44 146 ALA A N 1
ATOM 1158 C CA . ALA A 1 146 ? -8.211 -27.531 -4.812 1 95.44 146 ALA A CA 1
ATOM 1159 C C . ALA A 1 146 ? -8.703 -26.5 -5.828 1 95.44 146 ALA A C 1
ATOM 1161 O O . ALA A 1 146 ? -9.688 -26.75 -6.535 1 95.44 146 ALA A O 1
ATOM 1162 N N . VAL A 1 147 ? -8.031 -25.391 -5.953 1 93.38 147 VAL A N 1
ATOM 1163 C CA . VAL A 1 147 ? -8.531 -24.344 -6.832 1 93.38 147 VAL A CA 1
ATOM 1164 C C . VAL A 1 147 ? -7.613 -24.203 -8.047 1 93.38 147 VAL A C 1
ATOM 1166 O O . VAL A 1 147 ? -7.953 -23.516 -9.008 1 93.38 147 VAL A O 1
ATOM 1169 N N . ALA A 1 148 ? -6.504 -24.781 -8.008 1 96.12 148 ALA A N 1
ATOM 1170 C CA . ALA A 1 148 ? -5.559 -24.766 -9.117 1 96.12 148 ALA A CA 1
ATOM 1171 C C . ALA A 1 148 ? -4.828 -26.094 -9.242 1 96.12 148 ALA A C 1
ATOM 1173 O O . ALA A 1 148 ? -3.613 -26.172 -9.062 1 96.12 148 ALA A O 1
ATOM 1174 N N . PRO A 1 149 ? -5.492 -27.125 -9.664 1 96.81 149 PRO A N 1
ATOM 1175 C CA . PRO A 1 149 ? -4.93 -28.469 -9.648 1 96.81 149 PRO A CA 1
ATOM 1176 C C . PRO A 1 149 ? -3.76 -28.641 -10.617 1 96.81 149 PRO A C 1
ATOM 1178 O O . PRO A 1 149 ? -2.904 -29.5 -10.414 1 96.81 149 PRO A O 1
ATOM 1181 N N . ASP A 1 150 ? -3.658 -27.828 -11.656 1 96.69 150 ASP A N 1
ATOM 1182 C CA . ASP A 1 150 ? -2.621 -27.984 -12.672 1 96.69 150 ASP A CA 1
ATOM 1183 C C . ASP A 1 150 ? -1.459 -27.016 -12.422 1 96.69 150 ASP A C 1
ATOM 1185 O O . ASP A 1 150 ? -0.632 -26.797 -13.305 1 96.69 150 ASP A O 1
ATOM 1189 N N . TYR A 1 151 ? -1.397 -26.453 -11.242 1 97.81 151 TYR A N 1
ATOM 1190 C CA . TYR A 1 151 ? -0.404 -25.438 -10.906 1 97.81 151 TYR A CA 1
ATOM 1191 C C . TYR A 1 151 ? 1.009 -25.969 -11.117 1 97.81 151 TYR A C 1
ATOM 1193 O O . TYR A 1 151 ? 1.852 -25.297 -11.711 1 97.81 151 TYR A O 1
ATOM 1201 N N . ALA A 1 152 ? 1.271 -27.188 -10.695 1 96.69 152 ALA A N 1
ATOM 1202 C CA . ALA A 1 152 ? 2.615 -27.75 -10.719 1 96.69 152 ALA A CA 1
ATOM 1203 C C . ALA A 1 152 ? 3.033 -28.125 -12.141 1 96.69 152 ALA A C 1
ATOM 1205 O O . ALA A 1 152 ? 4.207 -28.406 -12.398 1 96.69 152 ALA A O 1
ATOM 1206 N N . GLU A 1 153 ? 2.168 -28.078 -13.039 1 96.25 153 GLU A N 1
ATOM 1207 C CA . GLU A 1 153 ? 2.445 -28.438 -14.43 1 96.25 153 GLU A CA 1
ATOM 1208 C C . GLU A 1 153 ? 2.801 -27.203 -15.258 1 96.25 153 GLU A C 1
ATOM 1210 O O . GLU A 1 153 ? 3.205 -27.328 -16.422 1 96.25 153 GLU A O 1
ATOM 1215 N N . GLN A 1 154 ? 2.721 -26.094 -14.648 1 95.81 154 GLN A N 1
ATOM 1216 C CA . GLN A 1 154 ? 2.91 -24.844 -15.391 1 95.81 154 GLN A CA 1
ATOM 1217 C C . GLN A 1 154 ? 4.395 -24.547 -15.586 1 95.81 154 GLN A C 1
ATOM 1219 O O . GLN A 1 154 ? 5.234 -25.016 -14.82 1 95.81 154 GLN A O 1
ATOM 1224 N N . ASP A 1 155 ? 4.66 -23.797 -16.688 1 96.88 155 ASP A N 1
ATOM 1225 C CA . ASP A 1 155 ? 5.988 -23.25 -16.938 1 96.88 155 ASP A CA 1
ATOM 1226 C C . ASP A 1 155 ? 6.059 -21.781 -16.531 1 96.88 155 ASP A C 1
ATOM 1228 O O . ASP A 1 155 ? 5.711 -20.891 -17.312 1 96.88 155 ASP A O 1
ATOM 1232 N N . PHE A 1 156 ? 6.609 -21.547 -15.438 1 96.75 156 PHE A N 1
ATOM 1233 C CA . PHE A 1 156 ? 6.582 -20.203 -14.867 1 96.75 156 PHE A CA 1
ATOM 1234 C C . PHE A 1 156 ? 7.734 -19.359 -15.406 1 96.75 156 PHE A C 1
ATOM 1236 O O . PHE A 1 156 ? 7.961 -18.234 -14.938 1 96.75 156 PHE A O 1
ATOM 1243 N N . THR A 1 157 ? 8.477 -19.844 -16.391 1 94.56 157 THR A N 1
ATOM 1244 C CA . THR A 1 157 ? 9.391 -19 -17.141 1 94.56 157 THR A CA 1
ATOM 1245 C C . THR A 1 157 ? 8.633 -18.219 -18.219 1 94.56 157 THR A C 1
ATOM 1247 O O . THR A 1 157 ? 9.141 -17.234 -18.75 1 94.56 157 THR A O 1
ATOM 1250 N N . ASN A 1 158 ? 7.375 -18.688 -18.5 1 90.81 158 ASN A N 1
ATOM 1251 C CA . ASN A 1 158 ? 6.594 -18.078 -19.562 1 90.81 158 ASN A CA 1
ATOM 1252 C C . ASN A 1 158 ? 5.391 -17.312 -19.016 1 90.81 158 ASN A C 1
ATOM 1254 O O . ASN A 1 158 ? 4.809 -16.469 -19.703 1 90.81 158 ASN A O 1
ATOM 1258 N N . THR A 1 159 ? 5.043 -17.641 -17.891 1 90.44 159 THR A N 1
ATOM 1259 C CA . THR A 1 159 ? 3.967 -16.953 -17.172 1 90.44 159 THR A CA 1
ATOM 1260 C C . THR A 1 159 ? 4.285 -16.844 -15.688 1 90.44 159 THR A C 1
ATOM 1262 O O . THR A 1 159 ? 5.078 -17.625 -15.156 1 90.44 159 THR A O 1
ATOM 1265 N N . THR A 1 160 ? 3.75 -15.828 -15.07 1 93.25 160 THR A N 1
ATOM 1266 C CA . THR A 1 160 ? 3.973 -15.727 -13.633 1 93.25 160 THR A CA 1
ATOM 1267 C C . THR A 1 160 ? 2.916 -16.516 -12.867 1 93.25 160 THR A C 1
ATOM 1269 O O . THR A 1 160 ? 1.793 -16.688 -13.344 1 93.25 160 THR A O 1
ATOM 1272 N N . PRO A 1 161 ? 3.268 -16.984 -11.664 1 94.5 161 PRO A N 1
ATOM 1273 C CA . PRO A 1 161 ? 2.268 -17.625 -10.812 1 94.5 161 PRO A CA 1
ATOM 1274 C C . PRO A 1 161 ? 1.021 -16.766 -10.602 1 94.5 161 PRO A C 1
ATOM 1276 O O . PRO A 1 161 ? -0.1 -17.281 -10.641 1 94.5 161 PRO A O 1
ATOM 1279 N N . ASN A 1 162 ? 1.227 -15.523 -10.422 1 89.12 162 ASN A N 1
ATOM 1280 C CA . ASN A 1 162 ? 0.101 -14.617 -10.219 1 89.12 162 ASN A CA 1
ATOM 1281 C C . ASN A 1 162 ? -0.834 -14.609 -11.43 1 89.12 162 ASN A C 1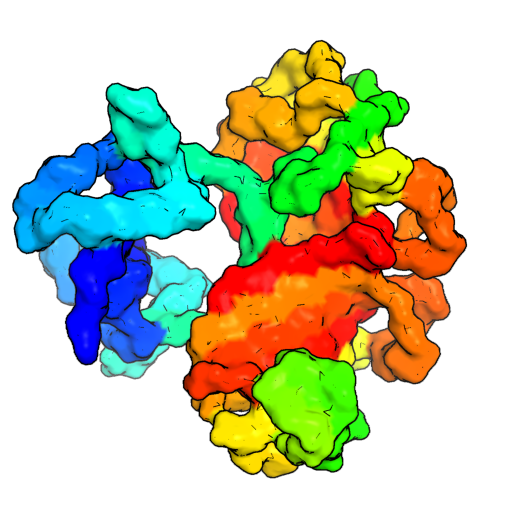
ATOM 1283 O O . ASN A 1 162 ? -2.051 -14.734 -11.273 1 89.12 162 ASN A O 1
ATOM 1287 N N . LEU A 1 163 ? -0.332 -14.484 -12.57 1 82.62 163 LEU A N 1
ATOM 1288 C CA . LEU A 1 163 ? -1.136 -14.453 -13.789 1 82.62 163 LEU A CA 1
ATOM 1289 C C . LEU A 1 163 ? -1.886 -15.766 -13.984 1 82.62 163 LEU A C 1
ATOM 1291 O O . LEU A 1 163 ? -3.062 -15.766 -14.344 1 82.62 163 LEU A O 1
ATOM 1295 N N . TYR A 1 164 ? -1.17 -16.859 -13.812 1 90.94 164 TYR A N 1
ATOM 1296 C CA . TYR A 1 164 ? -1.819 -18.156 -13.93 1 90.94 164 TYR A CA 1
ATOM 1297 C C . TYR A 1 164 ? -2.996 -18.266 -12.961 1 90.94 164 TYR A C 1
ATOM 1299 O O . TYR A 1 164 ? -4.094 -18.672 -13.359 1 90.94 164 TYR A O 1
ATOM 1307 N N . LEU A 1 165 ? -2.789 -17.875 -11.68 1 89.94 165 LEU A N 1
ATOM 1308 C CA . LEU A 1 165 ? -3.799 -18.047 -10.648 1 89.94 165 LEU A CA 1
ATOM 1309 C C . LEU A 1 165 ? -4.984 -17.125 -10.875 1 89.94 165 LEU A C 1
ATOM 1311 O O . LEU A 1 165 ? -6.117 -17.453 -10.523 1 89.94 165 LEU A O 1
ATOM 1315 N N . MET A 1 166 ? -4.727 -16.016 -11.422 1 81.94 166 MET A N 1
ATOM 1316 C CA . MET A 1 166 ? -5.816 -15.086 -11.727 1 81.94 166 MET A CA 1
ATOM 1317 C C . MET A 1 166 ? -6.812 -15.727 -12.688 1 81.94 166 MET A C 1
ATOM 1319 O O . MET A 1 166 ? -8.008 -15.43 -12.641 1 81.94 166 MET A O 1
ATOM 1323 N N . ARG A 1 167 ? -6.312 -16.562 -13.453 1 78.44 167 ARG A N 1
ATOM 1324 C CA . ARG A 1 167 ? -7.168 -17.26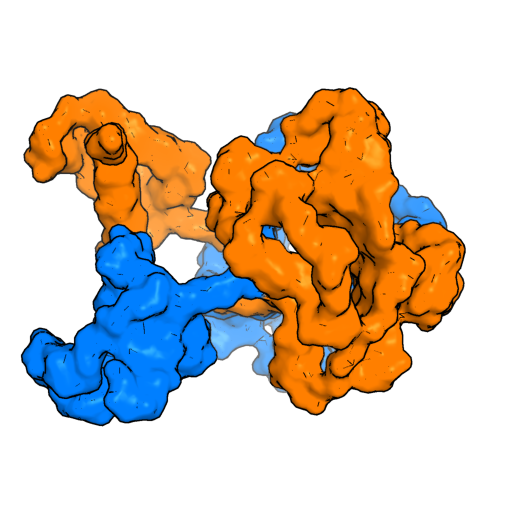6 -14.406 1 78.44 167 ARG A CA 1
ATOM 1325 C C . ARG A 1 167 ? -7.766 -18.516 -13.781 1 78.44 167 ARG A C 1
ATOM 1327 O O . ARG A 1 167 ? -8.961 -18.781 -13.93 1 78.44 167 ARG A O 1
ATOM 1334 N N . ALA A 1 168 ? -6.973 -19.25 -13.164 1 83.94 168 ALA A N 1
ATOM 1335 C CA . ALA A 1 168 ? -7.352 -20.562 -12.664 1 83.94 168 ALA A CA 1
ATOM 1336 C C . ALA A 1 168 ? -8.227 -20.438 -11.414 1 83.94 168 ALA A C 1
ATOM 1338 O O . ALA A 1 168 ? -9.062 -21.312 -11.148 1 83.94 168 ALA A O 1
ATOM 1339 N N . ALA A 1 169 ? -8.023 -19.438 -10.641 1 82.44 169 ALA A N 1
ATOM 1340 C CA . ALA A 1 169 ? -8.703 -19.203 -9.367 1 82.44 169 ALA A CA 1
ATOM 1341 C C . ALA A 1 169 ? -9.07 -17.734 -9.211 1 82.44 169 ALA A C 1
ATOM 1343 O O . ALA A 1 169 ? -8.328 -16.953 -8.609 1 82.44 169 ALA A O 1
ATOM 1344 N N . PRO A 1 170 ? -10.219 -17.438 -9.688 1 69.56 170 PRO A N 1
ATOM 1345 C CA . PRO A 1 170 ? -10.602 -16.016 -9.672 1 69.56 170 PRO A CA 1
ATOM 1346 C C . PRO A 1 170 ? -10.617 -15.422 -8.266 1 69.56 170 PRO A C 1
ATOM 1348 O O . PRO A 1 170 ? -11.07 -16.078 -7.324 1 69.56 170 PRO A O 1
ATOM 1351 N N . LEU A 1 171 ? -10.211 -14.258 -8.18 1 72.81 171 LEU A N 1
ATOM 1352 C CA . LEU A 1 171 ? -9.984 -13.547 -6.926 1 72.81 171 LEU A CA 1
ATOM 1353 C C . LEU A 1 171 ? -11.305 -13.234 -6.234 1 72.81 171 LEU A C 1
ATOM 1355 O O . LEU A 1 171 ? -12.25 -12.758 -6.871 1 72.81 171 LEU A O 1
ATOM 1359 N N . GLN A 1 172 ? -11.391 -13.547 -5.023 1 69 172 GLN A N 1
ATOM 1360 C CA . GLN A 1 172 ? -12.547 -13.219 -4.203 1 69 172 GLN A CA 1
ATOM 1361 C C . GLN A 1 172 ? -12.195 -12.195 -3.129 1 69 172 GLN A C 1
ATOM 1363 O O . GLN A 1 172 ? -12.953 -11.25 -2.883 1 69 172 GLN A O 1
ATOM 1368 N N . ARG A 1 173 ? -11.094 -12.445 -2.459 1 73.44 173 ARG A N 1
ATOM 1369 C CA . ARG A 1 173 ? -10.633 -11.641 -1.332 1 73.44 173 ARG A CA 1
ATOM 1370 C C . ARG A 1 173 ? -9.109 -11.672 -1.233 1 73.44 173 ARG A C 1
ATOM 1372 O O . ARG A 1 173 ? -8.477 -12.68 -1.547 1 73.44 173 ARG A O 1
ATOM 1379 N N . VAL A 1 174 ? -8.586 -10.578 -0.802 1 80.75 174 VAL A N 1
ATOM 1380 C CA . VAL A 1 174 ? -7.141 -10.516 -0.619 1 80.75 174 VAL A CA 1
ATOM 1381 C C . VAL A 1 174 ? -6.816 -9.82 0.701 1 80.75 174 VAL A C 1
ATOM 1383 O O . VAL A 1 174 ? -7.488 -8.859 1.084 1 80.75 174 VAL A O 1
ATOM 1386 N N . GLU A 1 175 ? -5.895 -10.328 1.41 1 83.44 175 GLU A N 1
ATOM 1387 C CA . GLU A 1 175 ? -5.23 -9.672 2.531 1 83.44 175 GLU A CA 1
ATOM 1388 C C . GLU A 1 175 ? -3.736 -9.516 2.273 1 83.44 175 GLU A C 1
ATOM 1390 O O . GLU A 1 175 ? -3.098 -10.414 1.721 1 83.44 175 GLU A O 1
ATOM 1395 N N . TYR A 1 176 ? -3.211 -8.414 2.65 1 84.81 176 TYR A N 1
ATOM 1396 C CA . TYR A 1 176 ? -1.771 -8.305 2.455 1 84.81 176 TYR A CA 1
ATOM 1397 C C . TYR A 1 176 ? -1.143 -7.422 3.529 1 84.81 176 TYR A C 1
ATOM 1399 O O . TYR A 1 176 ? -1.843 -6.672 4.215 1 84.81 176 TYR A O 1
ATOM 1407 N N . ARG A 1 177 ? 0.158 -7.586 3.672 1 89.06 177 ARG A N 1
ATOM 1408 C CA . ARG A 1 177 ? 0.995 -6.75 4.523 1 89.06 177 ARG A CA 1
ATOM 1409 C C . ARG A 1 177 ? 2.312 -6.41 3.838 1 89.06 177 ARG A C 1
ATOM 1411 O O . ARG A 1 177 ? 2.895 -7.254 3.15 1 89.06 177 ARG A O 1
ATOM 1418 N N . ILE A 1 178 ? 2.707 -5.176 3.998 1 90.88 178 ILE A N 1
ATOM 1419 C CA . ILE A 1 178 ? 3.988 -4.695 3.494 1 90.88 178 ILE A CA 1
ATOM 1420 C C . ILE A 1 178 ? 4.93 -4.418 4.664 1 90.88 178 ILE A C 1
ATOM 1422 O O . ILE A 1 178 ? 4.574 -3.697 5.598 1 90.88 178 ILE A O 1
ATOM 1426 N N . GLU A 1 179 ? 6.125 -4.98 4.566 1 93.62 179 GLU A N 1
ATOM 1427 C CA . GLU A 1 179 ? 7.082 -4.859 5.66 1 93.62 179 GLU A CA 1
ATOM 1428 C C . GLU A 1 179 ? 8.508 -4.691 5.133 1 93.62 179 GLU A C 1
ATOM 1430 O O . GLU A 1 179 ? 8.781 -4.992 3.971 1 93.62 179 GLU A O 1
ATOM 1435 N N . ALA A 1 180 ? 9.32 -4.148 6.035 1 95.5 180 ALA A N 1
ATOM 1436 C CA . ALA A 1 180 ? 10.766 -4.188 5.809 1 95.5 180 ALA A CA 1
ATOM 1437 C C . ALA A 1 180 ? 11.414 -5.312 6.605 1 95.5 180 ALA A C 1
ATOM 1439 O O . ALA A 1 180 ? 11.07 -5.543 7.766 1 95.5 180 ALA A O 1
ATOM 1440 N N . ALA A 1 181 ? 12.32 -6.059 5.938 1 94.88 181 ALA A N 1
ATOM 1441 C CA . ALA A 1 181 ? 12.969 -7.184 6.609 1 94.88 181 ALA A CA 1
ATOM 1442 C C . ALA A 1 181 ? 14.398 -7.379 6.109 1 94.88 181 ALA A C 1
ATOM 1444 O O . ALA A 1 181 ? 14.727 -6.996 4.984 1 94.88 181 ALA A O 1
ATOM 1445 N N . ALA A 1 182 ? 15.18 -7.934 7.012 1 93.25 182 ALA A N 1
ATOM 1446 C CA . ALA A 1 182 ? 16.5 -8.414 6.59 1 93.25 182 ALA A CA 1
ATOM 1447 C C . ALA A 1 182 ? 16.406 -9.828 6.023 1 93.25 182 ALA A C 1
ATOM 1449 O O . ALA A 1 182 ? 15.93 -10.75 6.699 1 93.25 182 ALA A O 1
ATOM 1450 N N . PRO A 1 183 ? 16.812 -9.969 4.766 1 93.62 183 PRO A N 1
ATOM 1451 C CA . PRO A 1 183 ? 16.734 -11.312 4.18 1 93.62 183 PRO A CA 1
ATOM 1452 C C . PRO A 1 183 ? 17.766 -12.273 4.766 1 93.62 183 PRO A C 1
ATOM 1454 O O . PRO A 1 183 ? 18.844 -11.852 5.191 1 93.62 183 PRO A O 1
ATOM 1457 N N . ALA A 1 184 ? 17.453 -13.539 4.781 1 94.38 184 ALA A N 1
ATOM 1458 C CA . ALA A 1 184 ? 18.422 -14.57 5.098 1 94.38 184 ALA A CA 1
ATOM 1459 C C . ALA A 1 184 ? 19.547 -14.602 4.059 1 94.38 184 ALA A C 1
ATOM 1461 O O . ALA A 1 184 ? 19.359 -14.148 2.93 1 94.38 184 ALA A O 1
ATOM 1462 N N . PRO A 1 185 ? 20.688 -15.125 4.453 1 94.88 185 PRO A N 1
ATOM 1463 C CA . PRO A 1 185 ? 21.844 -15.125 3.553 1 94.88 185 PRO A CA 1
ATOM 1464 C C . PRO A 1 185 ? 21.547 -15.758 2.199 1 94.88 185 PRO A C 1
ATOM 1466 O O . PRO A 1 185 ? 21.969 -15.25 1.162 1 94.88 185 PRO A O 1
ATOM 1469 N N . GLU A 1 186 ? 20.812 -16.859 2.17 1 95.31 186 GLU A N 1
ATOM 1470 C CA . GLU A 1 186 ? 20.484 -17.547 0.921 1 95.31 186 GLU A CA 1
ATOM 1471 C C . GLU A 1 186 ? 19.688 -16.641 -0.012 1 95.31 186 GLU A C 1
ATOM 1473 O O . GLU A 1 186 ? 19.969 -16.578 -1.211 1 95.31 186 GLU A O 1
ATOM 1478 N N . ARG A 1 187 ? 18.734 -15.969 0.53 1 95.94 187 ARG A N 1
ATOM 1479 C CA . ARG A 1 187 ? 17.922 -15.047 -0.253 1 95.94 187 ARG A CA 1
ATOM 1480 C C . ARG A 1 187 ? 18.75 -13.867 -0.751 1 95.94 187 ARG A C 1
ATOM 1482 O O . ARG A 1 187 ? 18.578 -13.414 -1.885 1 95.94 187 ARG A O 1
ATOM 1489 N N . ARG A 1 188 ? 19.609 -13.398 0.063 1 95.88 188 ARG A N 1
ATOM 1490 C CA . ARG A 1 188 ? 20.5 -12.305 -0.306 1 95.88 188 ARG A CA 1
ATOM 1491 C C . ARG A 1 188 ? 21.344 -12.672 -1.525 1 95.88 188 ARG A C 1
ATOM 1493 O O . ARG A 1 188 ? 21.531 -11.852 -2.422 1 95.88 188 ARG A O 1
ATOM 1500 N N . GLU A 1 189 ? 21.812 -13.875 -1.495 1 96.31 189 GLU A N 1
ATOM 1501 C CA . GLU A 1 189 ? 22.609 -14.359 -2.611 1 96.31 189 GLU A CA 1
ATOM 1502 C C . GLU A 1 189 ? 21.781 -14.469 -3.885 1 96.31 189 GLU A C 1
ATOM 1504 O O . GLU A 1 189 ? 22.219 -14.031 -4.953 1 96.31 189 GLU A O 1
ATOM 1509 N N . GLN A 1 190 ? 20.609 -15 -3.748 1 96.69 190 GLN A N 1
ATOM 1510 C CA . GLN A 1 190 ? 19.719 -15.164 -4.895 1 96.69 190 GLN A CA 1
ATOM 1511 C C . GLN A 1 190 ? 19.375 -13.812 -5.52 1 96.69 190 GLN A C 1
ATOM 1513 O O . GLN A 1 190 ? 19.344 -13.688 -6.746 1 96.69 190 GLN A O 1
ATOM 1518 N N . LEU A 1 191 ? 19.188 -12.82 -4.668 1 97.19 191 LEU A N 1
ATOM 1519 C CA . LEU A 1 191 ? 18.766 -11.5 -5.121 1 97.19 191 LEU A CA 1
ATOM 1520 C C . LEU A 1 191 ? 19.984 -10.625 -5.43 1 97.19 191 LEU A C 1
ATOM 1522 O O . LEU A 1 191 ? 19.828 -9.453 -5.785 1 97.19 191 LEU A O 1
ATOM 1526 N N . ARG A 1 192 ? 21.188 -11.148 -5.234 1 96.19 192 ARG A N 1
ATOM 1527 C CA . ARG A 1 192 ? 22.438 -10.438 -5.496 1 96.19 192 ARG A CA 1
ATOM 1528 C C . ARG A 1 192 ? 22.484 -9.125 -4.727 1 96.19 192 ARG A C 1
ATOM 1530 O O . ARG A 1 192 ? 22.75 -8.07 -5.309 1 96.19 192 ARG A O 1
ATOM 1537 N N . MET A 1 193 ? 22.219 -9.195 -3.506 1 94.5 193 MET A N 1
ATOM 1538 C CA . MET A 1 193 ? 22.141 -8.008 -2.656 1 94.5 193 MET A CA 1
ATOM 1539 C C . MET A 1 193 ? 23.438 -7.793 -1.899 1 94.5 193 MET A C 1
ATOM 1541 O O . MET A 1 193 ? 24.172 -8.742 -1.642 1 94.5 193 MET A O 1
ATOM 1545 N N . ASP A 1 194 ? 23.594 -6.516 -1.528 1 89.38 194 ASP A N 1
ATOM 1546 C CA . ASP A 1 194 ? 24.703 -6.188 -0.624 1 89.38 194 ASP A CA 1
ATOM 1547 C C . ASP A 1 194 ? 24.406 -6.664 0.796 1 89.38 194 ASP A C 1
ATOM 1549 O O . ASP A 1 194 ? 23.25 -6.953 1.134 1 89.38 194 ASP A O 1
ATOM 1553 N N . ASP A 1 195 ? 25.359 -6.812 1.651 1 84.19 195 ASP A N 1
ATOM 1554 C CA . ASP A 1 195 ? 25.297 -7.441 2.965 1 84.19 195 ASP A CA 1
ATOM 1555 C C . ASP A 1 195 ? 24.281 -6.742 3.863 1 84.19 195 ASP A C 1
ATOM 1557 O O . ASP A 1 195 ? 23.609 -7.387 4.668 1 84.19 195 ASP A O 1
ATOM 1561 N N . VAL A 1 196 ? 24.172 -5.469 3.818 1 84.06 196 VAL A N 1
ATOM 1562 C CA . VAL A 1 196 ? 23.344 -4.816 4.824 1 84.06 196 VAL A CA 1
ATOM 1563 C C . VAL A 1 196 ? 22.094 -4.234 4.168 1 84.06 196 VAL A C 1
ATOM 1565 O O . VAL A 1 196 ? 21.281 -3.576 4.828 1 84.06 196 VAL A O 1
ATOM 1568 N N . GLU A 1 197 ? 21.828 -4.621 3.049 1 91.31 197 GLU A N 1
ATOM 1569 C CA . GLU A 1 197 ? 20.672 -4.082 2.332 1 91.31 197 GLU A CA 1
ATOM 1570 C C . GLU A 1 197 ? 19.375 -4.766 2.773 1 91.31 197 GLU A C 1
ATOM 1572 O O . GLU A 1 197 ? 19.328 -5.992 2.865 1 91.31 197 GLU A O 1
ATOM 1577 N N . PRO A 1 198 ? 18.375 -3.965 3.127 1 95.62 198 PRO A N 1
ATOM 1578 C CA . PRO A 1 198 ? 17.109 -4.57 3.516 1 95.62 198 PRO A CA 1
ATOM 1579 C C . PRO A 1 198 ? 16.234 -4.934 2.314 1 95.62 198 PRO A C 1
ATOM 1581 O O . PRO A 1 198 ? 16.562 -4.57 1.181 1 95.62 198 PRO A O 1
ATOM 1584 N N . CYS A 1 199 ? 15.164 -5.719 2.613 1 96.44 199 CYS A N 1
ATOM 1585 C CA . CYS A 1 199 ? 14.164 -6.043 1.603 1 96.44 199 CYS A CA 1
ATOM 1586 C C . CYS A 1 199 ? 12.82 -5.406 1.944 1 96.44 199 CYS A C 1
ATOM 1588 O O . CYS A 1 199 ? 12.484 -5.238 3.119 1 96.44 199 CYS A O 1
ATOM 1590 N N . LEU A 1 200 ? 12.156 -4.996 0.949 1 95.25 200 LEU A N 1
ATOM 1591 C CA . LEU A 1 200 ? 10.719 -4.754 1.003 1 95.25 200 LEU A CA 1
ATOM 1592 C C . LEU A 1 200 ? 9.938 -6.035 0.728 1 95.25 200 LEU A C 1
ATOM 1594 O O . LEU A 1 200 ? 10.125 -6.664 -0.315 1 95.25 200 LEU A O 1
ATOM 1598 N N . VAL A 1 201 ? 9.102 -6.395 1.685 1 95.5 201 VAL A N 1
ATOM 1599 C CA . VAL A 1 201 ? 8.43 -7.684 1.578 1 95.5 201 VAL A CA 1
ATOM 1600 C C . VAL A 1 201 ? 6.918 -7.48 1.531 1 95.5 201 VAL A C 1
ATOM 1602 O O . VAL A 1 201 ? 6.352 -6.785 2.379 1 95.5 201 VAL A O 1
ATOM 1605 N N . LEU A 1 202 ? 6.309 -8.039 0.555 1 93.06 202 LEU A N 1
ATOM 1606 C CA . LEU A 1 202 ? 4.855 -8.125 0.47 1 93.06 202 LEU A CA 1
ATOM 1607 C C . LEU A 1 202 ? 4.367 -9.531 0.791 1 93.06 202 LEU A C 1
ATOM 1609 O O . LEU A 1 202 ? 4.754 -10.492 0.122 1 93.06 202 LEU A O 1
ATOM 1613 N N . HIS A 1 203 ? 3.621 -9.633 1.854 1 93.75 203 HIS A N 1
ATOM 1614 C CA . HIS A 1 203 ? 2.904 -10.859 2.174 1 93.75 203 HIS A CA 1
ATOM 1615 C C . HIS A 1 203 ? 1.443 -10.781 1.744 1 93.75 203 HIS A C 1
ATOM 1617 O O . HIS A 1 203 ? 0.722 -9.867 2.158 1 93.75 203 HIS A O 1
ATOM 1623 N N . ARG A 1 204 ? 1.027 -11.766 0.964 1 91.69 204 ARG A N 1
ATOM 1624 C CA . ARG A 1 204 ? -0.32 -11.711 0.405 1 91.69 204 ARG A CA 1
ATOM 1625 C C . ARG A 1 204 ? -1.043 -13.039 0.583 1 91.69 204 ARG A C 1
ATOM 1627 O O . ARG A 1 204 ? -0.47 -14.102 0.33 1 91.69 204 ARG A O 1
ATOM 1634 N N . ARG A 1 205 ? -2.213 -12.945 1.084 1 93.56 205 ARG A N 1
ATOM 1635 C CA . ARG A 1 205 ? -3.131 -14.078 1.138 1 93.56 205 ARG A CA 1
ATOM 1636 C C . ARG A 1 205 ? -4.348 -13.836 0.248 1 93.56 205 ARG A C 1
ATOM 1638 O O . ARG A 1 205 ? -4.988 -12.789 0.333 1 93.56 205 ARG A O 1
ATOM 1645 N N . THR A 1 206 ? -4.609 -14.766 -0.6 1 90 206 THR A N 1
ATOM 1646 C CA . THR A 1 206 ? -5.668 -14.609 -1.589 1 90 206 THR A CA 1
ATOM 1647 C C . THR A 1 206 ? -6.719 -15.703 -1.438 1 90 206 THR A C 1
ATOM 1649 O O . THR A 1 206 ? -6.375 -16.891 -1.345 1 90 206 THR A O 1
ATOM 1652 N N . TRP A 1 207 ? -7.902 -15.273 -1.403 1 87.38 207 TRP A N 1
ATOM 1653 C CA . TRP A 1 207 ? -9.016 -16.219 -1.343 1 87.38 207 TRP A CA 1
ATOM 1654 C C . TRP A 1 207 ? -9.695 -16.344 -2.701 1 87.38 207 TRP A C 1
ATOM 1656 O O . TRP A 1 207 ? -9.836 -15.359 -3.43 1 87.38 207 TRP A O 1
ATOM 1666 N N . SER A 1 208 ? -10 -17.562 -3.018 1 84.62 208 SER A N 1
ATOM 1667 C CA . SER A 1 208 ? -10.812 -17.891 -4.188 1 84.62 208 SER A CA 1
ATOM 1668 C C . SER A 1 208 ? -11.82 -18.984 -3.873 1 84.62 208 SER A C 1
ATOM 1670 O O . SER A 1 208 ? -11.492 -19.953 -3.199 1 84.62 208 SER A O 1
ATOM 1672 N N . GLN A 1 209 ? -13.055 -18.688 -4.324 1 80.5 209 GLN A N 1
ATOM 1673 C CA . GLN A 1 209 ? -14.102 -19.688 -4.188 1 80.5 209 GLN A CA 1
ATOM 1674 C C . GLN A 1 209 ? -14.242 -20.156 -2.742 1 80.5 209 GLN A C 1
ATOM 1676 O O . GLN A 1 209 ? -14.305 -21.359 -2.475 1 80.5 209 GLN A O 1
ATOM 1681 N N . GLY A 1 210 ? -14.023 -19.25 -1.81 1 81.25 210 GLY A N 1
ATOM 1682 C CA . GLY A 1 210 ? -14.32 -19.5 -0.406 1 81.25 210 GLY A CA 1
ATOM 1683 C C . GLY A 1 210 ? -13.148 -20.094 0.352 1 81.25 210 GLY A C 1
ATOM 1684 O O . GLY A 1 210 ? -13.234 -20.312 1.562 1 81.25 210 GLY A O 1
ATOM 1685 N N . VAL A 1 211 ? -12.102 -20.375 -0.345 1 91.56 211 VAL A N 1
ATOM 1686 C CA . VAL A 1 211 ? -10.938 -20.938 0.321 1 91.56 211 VAL A CA 1
ATOM 1687 C C . VAL A 1 211 ? -9.711 -20.062 0.062 1 91.56 211 VAL A C 1
ATOM 1689 O O . VAL A 1 211 ? -9.719 -19.234 -0.84 1 91.56 211 VAL A O 1
ATOM 1692 N N . VAL A 1 212 ? -8.719 -20.281 0.93 1 96.44 212 VAL A N 1
ATOM 1693 C CA . VAL A 1 212 ? -7.453 -19.609 0.643 1 96.44 212 VAL A CA 1
ATOM 1694 C C . VAL A 1 212 ? -6.781 -20.266 -0.557 1 96.44 212 VAL A C 1
ATOM 1696 O O . VAL A 1 212 ? -6.328 -21.422 -0.47 1 96.44 212 VAL A O 1
ATOM 1699 N N . ALA A 1 213 ? -6.676 -19.578 -1.629 1 95.75 213 ALA A N 1
ATOM 1700 C CA . ALA A 1 213 ? -6.113 -20.094 -2.871 1 95.75 213 ALA A CA 1
ATOM 1701 C C . ALA A 1 213 ? -4.586 -20.078 -2.83 1 95.75 213 ALA A C 1
ATOM 1703 O O . ALA A 1 213 ? -3.936 -21.016 -3.314 1 95.75 213 ALA A O 1
ATOM 1704 N N . SER A 1 214 ? -4.055 -19.031 -2.211 1 97 214 SER A N 1
ATOM 1705 C CA . SER A 1 214 ? -2.598 -18.922 -2.199 1 97 214 SER A CA 1
ATOM 1706 C C . SER A 1 214 ? -2.125 -17.969 -1.107 1 97 214 SER A C 1
ATOM 1708 O O . SER A 1 214 ? -2.877 -17.109 -0.667 1 97 214 SER A O 1
ATOM 1710 N N . VAL A 1 215 ? -0.931 -18.234 -0.665 1 97.31 215 VAL A N 1
ATOM 1711 C CA . VAL A 1 215 ? -0.134 -17.344 0.164 1 97.31 215 VAL A CA 1
ATOM 1712 C C . VAL A 1 215 ? 1.208 -17.062 -0.512 1 97.31 215 VAL A C 1
ATOM 1714 O O . VAL A 1 215 ? 1.875 -17.984 -0.977 1 97.31 215 VAL A O 1
ATOM 1717 N N . ALA A 1 216 ? 1.537 -15.789 -0.583 1 96.19 216 ALA A N 1
ATOM 1718 C CA . ALA A 1 216 ? 2.777 -15.445 -1.274 1 96.19 216 ALA A CA 1
ATOM 1719 C C . ALA A 1 216 ? 3.617 -14.477 -0.448 1 96.19 216 ALA A C 1
ATOM 1721 O O . ALA A 1 216 ? 3.078 -13.578 0.204 1 96.19 216 ALA A O 1
ATOM 1722 N N . ASN A 1 217 ? 4.879 -14.719 -0.438 1 96.75 217 ASN A N 1
ATOM 1723 C CA . ASN A 1 217 ? 5.887 -13.766 0.012 1 96.75 217 ASN A CA 1
ATOM 1724 C C . ASN A 1 217 ? 6.715 -13.242 -1.154 1 96.75 217 ASN A C 1
ATOM 1726 O O . ASN A 1 217 ? 7.391 -14.008 -1.841 1 96.75 217 ASN A O 1
ATOM 1730 N N . LEU A 1 218 ? 6.605 -11.969 -1.373 1 95.94 218 LEU A N 1
ATOM 1731 C CA . LEU A 1 218 ? 7.379 -11.312 -2.422 1 95.94 218 LEU A CA 1
ATOM 1732 C C . LEU A 1 218 ? 8.492 -10.453 -1.822 1 95.94 218 LEU A C 1
ATOM 1734 O O . LEU A 1 218 ? 8.219 -9.422 -1.206 1 95.94 218 LEU A O 1
ATOM 1738 N N . TRP A 1 219 ? 9.719 -10.914 -2.029 1 96.81 219 TRP A N 1
ATOM 1739 C CA . TRP A 1 219 ? 10.891 -10.219 -1.505 1 96.81 219 TRP A CA 1
ATOM 1740 C C . TRP A 1 219 ? 11.523 -9.328 -2.568 1 96.81 219 TRP A C 1
ATOM 1742 O O . TRP A 1 219 ? 11.836 -9.789 -3.67 1 96.81 219 TRP A O 1
ATOM 1752 N N . HIS A 1 220 ? 11.711 -8.062 -2.23 1 96.38 220 HIS A N 1
ATOM 1753 C CA . HIS A 1 220 ? 12.312 -7.094 -3.135 1 96.38 220 HIS A CA 1
ATOM 1754 C C . HIS A 1 220 ? 13.516 -6.41 -2.49 1 96.38 220 HIS A C 1
ATOM 1756 O O . HIS A 1 220 ? 13.43 -5.926 -1.359 1 96.38 220 HIS A O 1
ATOM 1762 N N . PRO A 1 221 ? 14.664 -6.395 -3.26 1 95.81 221 PRO A N 1
ATOM 1763 C CA . PRO A 1 221 ? 15.742 -5.559 -2.727 1 95.81 221 PRO A CA 1
ATOM 1764 C C . PRO A 1 221 ? 15.32 -4.105 -2.529 1 95.81 221 PRO A C 1
ATOM 1766 O O . PRO A 1 221 ? 14.781 -3.482 -3.449 1 95.81 221 PRO A O 1
ATOM 1769 N N . GLY A 1 222 ? 15.609 -3.639 -1.364 1 93.19 222 GLY A N 1
ATOM 1770 C CA . GLY A 1 222 ? 15.18 -2.293 -1.015 1 93.19 222 GLY A CA 1
ATOM 1771 C C . GLY A 1 222 ? 15.711 -1.231 -1.957 1 93.19 222 GLY A C 1
ATOM 1772 O O . GLY A 1 222 ? 15.039 -0.231 -2.219 1 93.19 222 GLY A O 1
ATOM 1773 N N . SER A 1 223 ? 16.859 -1.385 -2.51 1 90.25 223 SER A N 1
ATOM 1774 C CA . SER A 1 223 ? 17.516 -0.399 -3.363 1 90.25 223 SER A CA 1
ATOM 1775 C C . SER A 1 223 ? 16.969 -0.442 -4.781 1 90.25 223 SER A C 1
ATOM 1777 O O . SER A 1 223 ? 17.188 0.48 -5.57 1 90.25 223 SER A O 1
ATOM 1779 N N . ARG A 1 224 ? 16.188 -1.476 -5.098 1 90.75 224 ARG A N 1
ATOM 1780 C CA . ARG A 1 224 ? 15.797 -1.667 -6.488 1 90.75 224 ARG A CA 1
ATOM 1781 C C . ARG A 1 224 ? 14.281 -1.657 -6.637 1 90.75 224 ARG A C 1
ATOM 1783 O O . ARG A 1 224 ? 13.758 -1.731 -7.754 1 90.75 224 ARG A O 1
ATOM 1790 N N . TYR A 1 225 ? 13.656 -1.527 -5.547 1 90.12 225 TYR A N 1
ATOM 1791 C CA . TYR A 1 225 ? 12.211 -1.661 -5.68 1 90.12 225 TYR A CA 1
ATOM 1792 C C . TYR A 1 225 ? 11.492 -0.766 -4.684 1 90.12 225 TYR A C 1
ATOM 1794 O O . TYR A 1 225 ? 11.969 -0.562 -3.562 1 90.12 225 TYR A O 1
ATOM 1802 N N . ARG A 1 226 ? 10.406 -0.28 -5.105 1 87.94 226 ARG A N 1
ATOM 1803 C CA . ARG A 1 226 ? 9.469 0.478 -4.281 1 87.94 226 ARG A CA 1
ATOM 1804 C C . ARG A 1 226 ? 8.039 0.274 -4.754 1 87.94 226 ARG A C 1
ATOM 1806 O O . ARG A 1 226 ? 7.797 0.03 -5.938 1 87.94 226 ARG A O 1
ATOM 1813 N N . PHE A 1 227 ? 7.121 0.335 -3.775 1 86.81 227 PHE A N 1
ATOM 1814 C CA . PHE A 1 227 ? 5.715 0.423 -4.145 1 86.81 227 PHE A CA 1
ATOM 1815 C C . PHE A 1 227 ? 5.285 1.877 -4.301 1 86.81 227 PHE A C 1
ATOM 1817 O O . PHE A 1 227 ? 5.648 2.729 -3.486 1 86.81 227 PHE A O 1
ATOM 1824 N N . THR A 1 228 ? 4.637 2.133 -5.402 1 82.38 228 THR A N 1
ATOM 1825 C CA . THR A 1 228 ? 4.199 3.504 -5.637 1 82.38 228 THR A CA 1
ATOM 1826 C C . THR A 1 228 ? 2.686 3.566 -5.809 1 82.38 228 THR A C 1
ATOM 1828 O O . THR A 1 228 ? 2.053 2.566 -6.156 1 82.38 228 THR A O 1
ATOM 1831 N N . GLY A 1 229 ? 2.133 4.73 -5.434 1 76 229 GLY A N 1
ATOM 1832 C CA . GLY A 1 229 ? 0.717 5 -5.629 1 76 229 GLY A CA 1
ATOM 1833 C C . GLY A 1 229 ? 0.395 6.48 -5.691 1 76 229 GLY A C 1
ATOM 1834 O O . GLY A 1 229 ? 1.229 7.32 -5.34 1 76 229 GLY A O 1
ATOM 1835 N N . HIS A 1 230 ? -0.692 6.719 -6.309 1 69.56 230 HIS A N 1
ATOM 1836 C CA . HIS A 1 230 ? -1.177 8.094 -6.379 1 69.56 230 HIS A CA 1
ATOM 1837 C C . HIS A 1 230 ? -2.699 8.141 -6.309 1 69.56 230 HIS A C 1
ATOM 1839 O O . HIS A 1 230 ? -3.371 7.141 -6.559 1 69.56 230 HIS A O 1
ATOM 1845 N N . PHE A 1 231 ? -3.197 9.242 -5.762 1 66.06 231 PHE A N 1
ATOM 1846 C CA . PHE A 1 231 ? -4.625 9.508 -5.902 1 66.06 231 PHE A CA 1
ATOM 1847 C C . PHE A 1 231 ? -4.887 11 -6.023 1 66.06 231 PHE A C 1
ATOM 1849 O O . PHE A 1 231 ? -4.074 11.82 -5.582 1 66.06 231 PHE A O 1
ATOM 1856 N N . MET B 1 1 ? -16.844 26.297 -15.234 1 31.53 1 MET B N 1
ATOM 1857 C CA . MET B 1 1 ? -16.656 25.766 -16.578 1 31.53 1 MET B CA 1
ATOM 1858 C C . MET B 1 1 ? -17.141 24.328 -16.672 1 31.53 1 MET B C 1
ATOM 1860 O O . MET B 1 1 ? -16.984 23.547 -15.734 1 31.53 1 MET B O 1
ATOM 1864 N N . SER B 1 2 ? -18.172 23.906 -17.375 1 40.34 2 SER B N 1
ATOM 1865 C CA . SER B 1 2 ? -18.859 22.625 -17.5 1 40.34 2 SER B CA 1
ATOM 1866 C C . SER B 1 2 ? -17.875 21.484 -17.719 1 40.34 2 SER B C 1
ATOM 1868 O O . SER B 1 2 ? -16.875 21.641 -18.406 1 40.34 2 SER B O 1
ATOM 1870 N N . ALA B 1 3 ? -17.75 20.656 -16.922 1 52.72 3 ALA B N 1
ATOM 1871 C CA . ALA B 1 3 ? -16.797 19.594 -17.25 1 52.72 3 ALA B CA 1
ATOM 1872 C C . ALA B 1 3 ? -16.875 19.203 -18.719 1 52.72 3 ALA B C 1
ATOM 1874 O O . ALA B 1 3 ? -17.969 19.156 -19.297 1 52.72 3 ALA B O 1
ATOM 1875 N N . PRO B 1 4 ? -15.789 19.203 -19.391 1 71.62 4 PRO B N 1
ATOM 1876 C CA . PRO B 1 4 ? -15.836 18.812 -20.797 1 71.62 4 PRO B CA 1
ATOM 1877 C C . PRO B 1 4 ? -16.625 17.531 -21.031 1 71.62 4 PRO B C 1
ATOM 1879 O O . PRO B 1 4 ? -16.641 16.641 -20.156 1 71.62 4 PRO B O 1
ATOM 1882 N N . VAL B 1 5 ? -17.609 17.469 -21.797 1 79.62 5 VAL B N 1
ATOM 1883 C CA . VAL B 1 5 ? -18.578 16.422 -22.094 1 79.62 5 VAL B CA 1
ATOM 1884 C C . VAL B 1 5 ? -17.891 15.055 -22.062 1 79.62 5 VAL B C 1
ATOM 1886 O O . VAL B 1 5 ? -18.484 14.07 -21.641 1 79.62 5 VAL B O 1
ATOM 1889 N N . TYR B 1 6 ? -16.594 15.008 -22.422 1 86.12 6 TYR B N 1
ATOM 1890 C CA . TYR B 1 6 ? -15.898 13.727 -22.406 1 86.12 6 TYR B CA 1
ATOM 1891 C C . TYR B 1 6 ? -15.727 13.211 -20.984 1 86.12 6 TYR B C 1
ATOM 1893 O O . TYR B 1 6 ? -15.797 12 -20.75 1 86.12 6 TYR B O 1
ATOM 1901 N N . GLN B 1 7 ? -15.602 14.055 -20.078 1 81.56 7 GLN B N 1
ATOM 1902 C CA . GLN B 1 7 ? -15.477 13.648 -18.688 1 81.56 7 GLN B CA 1
ATOM 1903 C C . GLN B 1 7 ? -16.797 13.102 -18.156 1 81.56 7 GLN B C 1
ATOM 1905 O O . GLN B 1 7 ? -16.812 12.141 -17.375 1 81.56 7 GLN B O 1
ATOM 1910 N N . GLU B 1 8 ? -17.828 13.68 -18.609 1 80.81 8 GLU B N 1
ATOM 1911 C CA . GLU B 1 8 ? -19.141 13.18 -18.234 1 80.81 8 GLU B CA 1
ATOM 1912 C C . GLU B 1 8 ? -19.344 11.742 -18.719 1 80.81 8 GLU B C 1
ATOM 1914 O O . GLU B 1 8 ? -19.922 10.914 -18 1 80.81 8 GLU B O 1
ATOM 1919 N N . ILE B 1 9 ? -18.906 11.5 -19.875 1 87.94 9 ILE B N 1
ATOM 1920 C CA . ILE B 1 9 ? -19.016 10.172 -20.453 1 87.94 9 ILE B CA 1
ATOM 1921 C C . ILE B 1 9 ? -18.156 9.195 -19.656 1 87.94 9 ILE B C 1
ATOM 1923 O O . ILE B 1 9 ? -18.578 8.078 -19.344 1 87.94 9 ILE B O 1
ATOM 1927 N N . LYS B 1 10 ? -16.953 9.656 -19.328 1 84.62 10 LYS B N 1
ATOM 1928 C CA . LYS B 1 10 ? -16.078 8.812 -18.5 1 84.62 10 LYS B CA 1
ATOM 1929 C C . LYS B 1 10 ? -16.75 8.453 -17.188 1 84.62 10 LYS B C 1
ATOM 1931 O O . LYS B 1 10 ? -16.766 7.285 -16.781 1 84.62 10 LYS B O 1
ATOM 1936 N N . ASP B 1 11 ? -17.281 9.438 -16.609 1 78.88 11 ASP B N 1
ATOM 1937 C CA . ASP B 1 11 ? -17.922 9.258 -15.305 1 78.88 11 ASP B CA 1
ATOM 1938 C C . ASP B 1 11 ? -19.109 8.305 -15.414 1 78.88 11 ASP B C 1
ATOM 1940 O O . ASP B 1 11 ? -19.328 7.48 -14.523 1 78.88 11 ASP B O 1
ATOM 1944 N N . PHE B 1 12 ? -19.891 8.438 -16.453 1 81.62 12 PHE B N 1
ATOM 1945 C CA . PHE B 1 12 ? -21.031 7.578 -16.734 1 81.62 12 PHE B CA 1
ATOM 1946 C C . PHE B 1 12 ? -20.594 6.121 -16.828 1 81.62 12 PHE B C 1
ATOM 1948 O O . PHE B 1 12 ? -21.203 5.246 -16.203 1 81.62 12 PHE B O 1
ATOM 1955 N N . ILE B 1 13 ? -19.547 5.812 -17.5 1 84.75 13 ILE B N 1
ATOM 1956 C CA . ILE B 1 13 ? -19.047 4.461 -17.703 1 84.75 13 ILE B CA 1
ATOM 1957 C C . ILE B 1 13 ? -18.516 3.902 -16.391 1 84.75 13 ILE B C 1
ATOM 1959 O O . ILE B 1 13 ? -18.844 2.779 -16 1 84.75 13 ILE B O 1
ATOM 1963 N N . LEU B 1 14 ? -17.797 4.707 -15.719 1 76.06 14 LEU B N 1
ATOM 1964 C CA . LEU B 1 14 ? -17.219 4.289 -14.438 1 76.06 14 LEU B CA 1
ATOM 1965 C C . LEU B 1 14 ? -18.312 3.984 -13.43 1 76.06 14 LEU B C 1
ATOM 1967 O O . LEU B 1 14 ? -18.219 3.01 -12.68 1 76.06 14 LEU B O 1
ATOM 1971 N N . ALA B 1 15 ? -19.297 4.738 -13.492 1 71.62 15 ALA B N 1
ATOM 1972 C CA . ALA B 1 15 ? -20.406 4.547 -12.562 1 71.62 15 ALA B CA 1
ATOM 1973 C C . ALA B 1 15 ? -21.094 3.207 -12.805 1 71.62 15 ALA B C 1
ATOM 1975 O O . ALA B 1 15 ? -21.453 2.502 -11.852 1 71.62 15 ALA B O 1
ATOM 1976 N N . ARG B 1 16 ? -21.266 2.852 -14.031 1 79.06 16 ARG B N 1
ATOM 1977 C CA . ARG B 1 16 ? -21.938 1.595 -14.367 1 79.06 16 ARG B CA 1
ATOM 1978 C C . ARG B 1 16 ? -21.047 0.402 -14.008 1 79.06 16 ARG B C 1
ATOM 1980 O O . ARG B 1 16 ? -21.547 -0.625 -13.539 1 79.06 16 ARG B O 1
ATOM 1987 N N . ILE B 1 17 ? -19.781 0.624 -14.18 1 73.31 17 ILE B N 1
ATOM 1988 C CA . ILE B 1 17 ? -18.828 -0.427 -13.82 1 73.31 17 ILE B CA 1
ATOM 1989 C C . ILE B 1 17 ? -18.797 -0.606 -12.305 1 73.31 17 ILE B C 1
ATOM 1991 O O . ILE B 1 17 ? -18.859 -1.731 -11.805 1 73.31 17 ILE B O 1
ATOM 1995 N N . HIS B 1 18 ? -18.844 0.447 -11.703 1 60.75 18 HIS B N 1
ATOM 1996 C CA . HIS B 1 18 ? -18.766 0.416 -10.242 1 60.75 18 HIS B CA 1
ATOM 1997 C C . HIS B 1 18 ? -20.062 -0.111 -9.641 1 60.75 18 HIS B C 1
ATOM 1999 O O . HIS B 1 18 ? -20.047 -0.78 -8.602 1 60.75 18 HIS B O 1
ATOM 2005 N N . ALA B 1 19 ? -21.109 0.15 -10.344 1 60.81 19 ALA B N 1
ATOM 2006 C CA . ALA B 1 19 ? -22.422 -0.302 -9.898 1 60.81 19 ALA B CA 1
ATOM 2007 C C . ALA B 1 19 ? -22.625 -1.787 -10.188 1 60.81 19 ALA B C 1
ATOM 2009 O O . ALA B 1 19 ? -23.609 -2.383 -9.758 1 60.81 19 ALA B O 1
ATOM 2010 N N . GLY B 1 20 ? -21.609 -2.363 -10.891 1 63.34 20 GLY B N 1
ATOM 2011 C CA . GLY B 1 20 ? -21.703 -3.773 -11.227 1 63.34 20 GLY B CA 1
ATOM 2012 C C . GLY B 1 20 ? -22.625 -4.055 -12.398 1 63.34 20 GLY B C 1
ATOM 2013 O O . GLY B 1 20 ? -22.922 -5.211 -12.695 1 63.34 20 GLY B O 1
ATOM 2014 N N . GLU B 1 21 ? -23.172 -3.037 -12.969 1 73.25 21 GLU B N 1
ATOM 2015 C CA . GLU B 1 21 ? -24.031 -3.207 -14.141 1 73.25 21 GLU B CA 1
ATOM 2016 C C . GLU B 1 21 ? -23.25 -3.754 -15.328 1 73.25 21 GLU B C 1
ATOM 2018 O O . GLU B 1 21 ? -23.766 -4.559 -16.109 1 73.25 21 GLU B O 1
ATOM 2023 N N . TRP B 1 22 ? -22.047 -3.195 -15.469 1 78.25 22 TRP B N 1
ATOM 2024 C CA . TRP B 1 22 ? -21.094 -3.727 -16.422 1 78.25 22 TRP B CA 1
ATOM 2025 C C . TRP B 1 22 ? -19.922 -4.402 -15.711 1 78.25 22 TRP B C 1
ATOM 2027 O O . TRP B 1 22 ? -19.172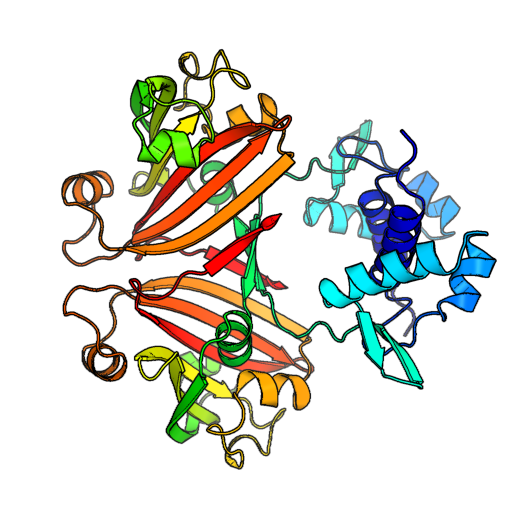 -3.752 -14.984 1 78.25 22 TRP B O 1
ATOM 2037 N N . GLU B 1 23 ? -19.953 -5.633 -15.891 1 69.94 23 GLU B N 1
ATOM 2038 C CA . GLU B 1 23 ? -18.906 -6.426 -15.258 1 69.94 23 GLU B CA 1
ATOM 2039 C C . GLU B 1 23 ? -17.734 -6.641 -16.203 1 69.94 23 GLU B C 1
ATOM 2041 O O . GLU B 1 23 ? -17.828 -6.34 -17.391 1 69.94 23 GLU B O 1
ATOM 2046 N N . GLU B 1 24 ? -16.609 -7.086 -15.516 1 65.56 24 GLU B N 1
ATOM 2047 C CA . GLU B 1 24 ? -15.445 -7.441 -16.312 1 65.56 24 GLU B CA 1
ATOM 2048 C C . GLU B 1 24 ? -15.836 -8.305 -17.5 1 65.56 24 GLU B C 1
ATOM 2050 O O . GLU B 1 24 ? -16.578 -9.281 -17.359 1 65.56 24 GLU B O 1
ATOM 2055 N N . GLY B 1 25 ? -15.352 -7.82 -18.609 1 72.25 25 GLY B N 1
ATOM 2056 C CA . GLY B 1 25 ? -15.641 -8.586 -19.797 1 72.25 25 GLY B CA 1
ATOM 2057 C C . GLY B 1 25 ? -16.906 -8.148 -20.5 1 72.25 25 GLY B C 1
ATOM 2058 O O . GLY B 1 25 ? -17.172 -8.547 -21.641 1 72.25 25 GLY B O 1
ATOM 2059 N N . ASP B 1 26 ? -17.688 -7.383 -19.891 1 80 26 ASP B N 1
ATOM 2060 C CA . ASP B 1 26 ? -18.906 -6.914 -20.531 1 80 26 ASP B CA 1
ATOM 2061 C C . ASP B 1 26 ? -18.594 -5.883 -21.625 1 80 26 ASP B C 1
ATOM 2063 O O . ASP B 1 26 ? -17.688 -5.066 -21.469 1 80 26 ASP B O 1
ATOM 2067 N N . GLN B 1 27 ? -19.375 -6.023 -22.672 1 85.75 27 GLN B N 1
ATOM 2068 C CA . GLN B 1 27 ? -19.25 -5.016 -23.719 1 85.75 27 GLN B CA 1
ATOM 2069 C C . GLN B 1 27 ? -19.938 -3.717 -23.312 1 85.75 27 GLN B C 1
ATOM 2071 O O . GLN B 1 27 ? -21.062 -3.732 -22.812 1 85.75 27 GLN B O 1
ATOM 2076 N N . VAL B 1 28 ? -19.156 -2.637 -23.438 1 88.81 28 VAL B N 1
ATOM 2077 C CA . VAL B 1 28 ? -19.75 -1.319 -23.234 1 88.81 28 VAL B CA 1
ATOM 2078 C C . VAL B 1 28 ? -20.375 -0.829 -24.531 1 88.81 28 VAL B C 1
ATOM 2080 O O . VAL B 1 28 ? -19.984 -1.267 -25.625 1 88.81 28 VAL B O 1
ATOM 2083 N N . PRO B 1 29 ? -21.359 0.031 -24.453 1 91.25 29 PRO B N 1
ATOM 2084 C CA . PRO B 1 29 ? -21.953 0.578 -25.672 1 91.25 29 PRO B CA 1
ATOM 2085 C C . PRO B 1 29 ? -20.922 1.14 -26.641 1 91.25 29 PRO B C 1
ATOM 2087 O O . PRO B 1 29 ? -19.875 1.641 -26.203 1 91.25 29 PRO B O 1
ATOM 2090 N N . SER B 1 30 ? -21.188 0.961 -27.875 1 88.44 30 SER B N 1
ATOM 2091 C CA . SER B 1 30 ? -20.281 1.436 -28.906 1 88.44 30 SER B CA 1
ATOM 2092 C C . SER B 1 30 ? -20.156 2.955 -28.875 1 88.44 30 SER B C 1
ATOM 2094 O O . SER B 1 30 ? -20.984 3.641 -28.266 1 88.44 30 SER B O 1
ATOM 2096 N N . GLU B 1 31 ? -19.109 3.436 -29.469 1 90.38 31 GLU B N 1
ATOM 2097 C CA . GLU B 1 31 ? -18.891 4.871 -29.625 1 90.38 31 GLU B CA 1
ATOM 2098 C C . GLU B 1 31 ? -20.125 5.559 -30.203 1 90.38 31 GLU B C 1
ATOM 2100 O O . GLU B 1 31 ? -20.547 6.613 -29.719 1 90.38 31 GLU B O 1
ATOM 2105 N N . ASN B 1 32 ? -20.688 4.871 -31.156 1 91.19 32 ASN B N 1
ATOM 2106 C CA . ASN B 1 32 ? -21.875 5.426 -31.797 1 91.19 32 ASN B CA 1
ATOM 2107 C C . ASN B 1 32 ? -23.062 5.473 -30.844 1 91.19 32 ASN B C 1
ATOM 2109 O O . ASN B 1 32 ? -23.797 6.461 -30.812 1 91.19 32 ASN B O 1
ATOM 2113 N N . GLU B 1 33 ? -23.281 4.441 -30.141 1 92.69 33 GLU B N 1
ATOM 2114 C CA . GLU B 1 33 ? -24.391 4.371 -29.203 1 92.69 33 GLU B CA 1
ATOM 2115 C C . GLU B 1 33 ? -24.234 5.426 -28.109 1 92.69 33 GLU B C 1
ATOM 2117 O O . GLU B 1 33 ? -25.219 6.094 -27.75 1 92.69 33 GLU B O 1
ATOM 2122 N N . LEU B 1 34 ? -23.047 5.602 -27.578 1 91.62 34 LEU B N 1
ATOM 2123 C CA . LEU B 1 34 ? -22.781 6.582 -26.516 1 91.62 34 LEU B CA 1
ATOM 2124 C C . LEU B 1 34 ? -22.922 8 -27.062 1 91.62 34 LEU B C 1
ATOM 2126 O O . LEU B 1 34 ? -23.422 8.891 -26.359 1 91.62 34 LEU B O 1
ATOM 2130 N N . ALA B 1 35 ? -22.469 8.195 -28.266 1 92.56 35 ALA B N 1
ATOM 2131 C CA . ALA B 1 35 ? -22.625 9.5 -28.906 1 92.56 35 ALA B CA 1
ATOM 2132 C C . ALA B 1 35 ? -24.094 9.898 -29.016 1 92.56 35 ALA B C 1
ATOM 2134 O O . ALA B 1 35 ? -24.453 11.047 -28.75 1 92.56 35 ALA B O 1
ATOM 2135 N N . ARG B 1 36 ? -24.875 8.914 -29.406 1 92.25 36 ARG B N 1
ATOM 2136 C CA . ARG B 1 36 ? -26.312 9.148 -29.516 1 92.25 36 ARG B CA 1
ATOM 2137 C C . ARG B 1 36 ? -26.922 9.438 -28.156 1 92.25 36 ARG B C 1
ATOM 2139 O O . ARG B 1 36 ? -27.734 10.352 -28 1 92.25 36 ARG B O 1
ATOM 2146 N N . GLU B 1 37 ? -26.5 8.656 -27.219 1 89.94 37 GLU B N 1
ATOM 2147 C CA . GLU B 1 37 ? -27.062 8.758 -25.859 1 89.94 37 GLU B CA 1
ATOM 2148 C C . GLU B 1 37 ? -26.734 10.102 -25.234 1 89.94 37 GLU B C 1
ATOM 2150 O O . GLU B 1 37 ? -27.578 10.711 -24.562 1 89.94 37 GLU B O 1
ATOM 2155 N N . PHE B 1 38 ? -25.531 10.609 -25.453 1 90.19 38 PHE B N 1
ATOM 2156 C CA . PHE B 1 38 ? -25.062 11.828 -24.797 1 90.19 38 PHE B CA 1
ATOM 2157 C C . PHE B 1 38 ? -25.172 13.031 -25.719 1 90.19 38 PHE B C 1
ATOM 2159 O O . PHE B 1 38 ? -24.828 14.148 -25.344 1 90.19 38 PHE B O 1
ATOM 2166 N N . LYS B 1 39 ? -25.656 12.734 -26.938 1 90.56 39 LYS B N 1
ATOM 2167 C CA . LYS B 1 39 ? -25.844 13.781 -27.938 1 90.56 39 LYS B CA 1
ATOM 2168 C C . LYS B 1 39 ? -24.578 14.586 -28.156 1 90.56 39 LYS B C 1
ATOM 2170 O O . LYS B 1 39 ? -24.594 15.812 -28.141 1 90.56 39 LYS B O 1
ATOM 2175 N N . VAL B 1 40 ? -23.5 13.906 -28.344 1 90.44 40 VAL B N 1
ATOM 2176 C CA . VAL B 1 40 ? -22.219 14.531 -28.609 1 90.44 40 VAL B CA 1
ATOM 2177 C C . VAL B 1 40 ? -21.562 13.875 -29.812 1 90.44 40 VAL B C 1
ATOM 2179 O O . VAL B 1 40 ? -22.031 12.844 -30.312 1 90.44 40 VAL B O 1
ATOM 2182 N N . ALA B 1 41 ? -20.516 14.539 -30.328 1 88.56 41 ALA B N 1
ATOM 2183 C CA . ALA B 1 41 ? -19.75 14 -31.453 1 88.56 41 ALA B CA 1
ATOM 2184 C C . ALA B 1 41 ? -19.016 12.727 -31.062 1 88.56 41 ALA B C 1
ATOM 2186 O O . ALA B 1 41 ? -18.625 12.562 -29.906 1 88.56 41 ALA B O 1
ATOM 2187 N N . ARG B 1 42 ? -18.875 11.836 -32.062 1 90.31 42 ARG B N 1
ATOM 2188 C CA . ARG B 1 42 ? -18.156 10.586 -31.844 1 90.31 42 ARG B CA 1
ATOM 2189 C C . ARG B 1 42 ? -16.766 10.844 -31.312 1 90.31 42 ARG B C 1
ATOM 2191 O O . ARG B 1 42 ? -16.25 10.062 -30.5 1 90.31 42 ARG B O 1
ATOM 2198 N N . MET B 1 43 ? -16.219 11.914 -31.641 1 89.19 43 MET B N 1
ATOM 2199 C CA . MET B 1 43 ? -14.859 12.211 -31.234 1 89.19 43 MET B CA 1
ATOM 2200 C C . MET B 1 43 ? -14.789 12.469 -29.719 1 89.19 43 MET B C 1
ATOM 2202 O O . MET B 1 43 ? -13.789 12.141 -29.078 1 89.19 43 MET B O 1
ATOM 2206 N N . THR B 1 44 ? -15.766 13.031 -29.25 1 86 44 THR B N 1
ATOM 2207 C CA . THR B 1 44 ? -15.852 13.289 -27.812 1 86 44 THR B CA 1
ATOM 2208 C C . THR B 1 44 ? -15.953 11.984 -27.031 1 86 44 THR B C 1
ATOM 2210 O O . THR B 1 44 ? -15.281 11.805 -26.016 1 86 44 THR B O 1
ATOM 2213 N N . VAL B 1 45 ? -16.781 11.062 -27.531 1 89.38 45 VAL B N 1
ATOM 2214 C CA . VAL B 1 45 ? -16.938 9.75 -26.938 1 89.38 45 VAL B CA 1
ATOM 2215 C C . VAL B 1 45 ? -15.625 8.969 -27.062 1 89.38 45 VAL B C 1
ATOM 2217 O O . VAL B 1 45 ? -15.188 8.32 -26.094 1 89.38 45 VAL B O 1
ATOM 2220 N N . ASN B 1 46 ? -15.055 9.094 -28.234 1 89.62 46 ASN B N 1
ATOM 2221 C CA . ASN B 1 46 ? -13.781 8.414 -28.484 1 89.62 46 ASN B CA 1
ATOM 2222 C C . ASN B 1 46 ? -12.719 8.836 -27.469 1 89.62 46 ASN B C 1
ATOM 2224 O O . ASN B 1 46 ? -11.977 7.992 -26.969 1 89.62 46 ASN B O 1
ATOM 2228 N N . ARG B 1 47 ? -12.688 10.055 -27.188 1 86.62 47 ARG B N 1
ATOM 2229 C CA . ARG B 1 47 ? -11.734 10.531 -26.188 1 86.62 47 ARG B CA 1
ATOM 2230 C C . ARG B 1 47 ? -11.984 9.883 -24.828 1 86.62 47 ARG B C 1
ATOM 2232 O O . ARG B 1 47 ? -11.039 9.438 -24.172 1 86.62 47 ARG B O 1
ATOM 2239 N N . ALA B 1 48 ? -13.188 9.836 -24.453 1 87.25 48 ALA B N 1
ATOM 2240 C CA . ALA B 1 48 ? -13.547 9.227 -23.188 1 87.25 48 ALA B CA 1
ATOM 2241 C C . ALA B 1 48 ? -13.141 7.754 -23.141 1 87.25 48 ALA B C 1
ATOM 2243 O O . ALA B 1 48 ? -12.523 7.301 -22.172 1 87.25 48 ALA B O 1
ATOM 2244 N N . LEU B 1 49 ? -13.5 6.992 -24.172 1 87.94 49 LEU B N 1
ATOM 2245 C CA . LEU B 1 49 ? -13.203 5.566 -24.25 1 87.94 49 LEU B CA 1
ATOM 2246 C C . LEU B 1 49 ? -11.703 5.324 -24.312 1 87.94 49 LEU B C 1
ATOM 2248 O O . LEU B 1 49 ? -11.188 4.395 -23.688 1 87.94 49 LEU B O 1
ATOM 2252 N N . ARG B 1 50 ? -11.016 6.211 -25 1 83.56 50 ARG B N 1
ATOM 2253 C CA . ARG B 1 50 ? -9.562 6.113 -25.109 1 83.56 50 ARG B CA 1
ATOM 2254 C C . ARG B 1 50 ? -8.906 6.34 -23.75 1 83.56 50 ARG B C 1
ATOM 2256 O O . ARG B 1 50 ? -7.977 5.621 -23.375 1 83.56 50 ARG B O 1
ATOM 2263 N N . GLU B 1 51 ? -9.352 7.309 -23.109 1 78.94 51 GLU B N 1
ATOM 2264 C CA . GLU B 1 51 ? -8.773 7.59 -21.781 1 78.94 51 GLU B CA 1
ATOM 2265 C C . GLU B 1 51 ? -9.047 6.445 -20.812 1 78.94 51 GLU B C 1
ATOM 2267 O O . GLU B 1 51 ? -8.156 6.023 -20.078 1 78.94 51 GLU B O 1
ATOM 2272 N N . LEU B 1 52 ? -10.227 5.934 -20.844 1 79 52 LEU B N 1
ATOM 2273 C CA . LEU B 1 52 ? -10.586 4.828 -19.953 1 79 52 LEU B CA 1
ATOM 2274 C C . LEU B 1 52 ? -9.828 3.562 -20.344 1 79 52 LEU B C 1
ATOM 2276 O O . LEU B 1 52 ? -9.508 2.738 -19.484 1 79 52 LEU B O 1
ATOM 2280 N N . THR B 1 53 ? -9.547 3.42 -21.672 1 77 53 THR B N 1
ATOM 2281 C CA . THR B 1 53 ? -8.734 2.301 -22.141 1 77 53 THR B CA 1
ATOM 2282 C C . THR B 1 53 ? -7.285 2.463 -21.688 1 77 53 THR B C 1
ATOM 2284 O O . THR B 1 53 ? -6.664 1.506 -21.219 1 77 53 THR B O 1
ATOM 2287 N N . ALA B 1 54 ? -6.902 3.668 -21.766 1 69.81 54 ALA B N 1
ATOM 2288 C CA . ALA B 1 54 ? -5.547 3.963 -21.312 1 69.81 54 ALA B CA 1
ATOM 2289 C C . ALA B 1 54 ? -5.398 3.701 -19.812 1 69.81 54 ALA B C 1
ATOM 2291 O O . ALA B 1 54 ? -4.355 3.229 -19.359 1 69.81 54 ALA B O 1
ATOM 2292 N N . GLU B 1 55 ? -6.477 3.977 -19.203 1 61.34 55 GLU B N 1
ATOM 2293 C CA . GLU B 1 55 ? -6.504 3.791 -17.766 1 61.34 55 GLU B CA 1
ATOM 2294 C C . GLU B 1 55 ? -6.781 2.334 -17.391 1 61.34 55 GLU B C 1
ATOM 2296 O O . GLU B 1 55 ? -6.914 1.999 -16.219 1 61.34 55 GLU B O 1
ATOM 2301 N N . GLN B 1 56 ? -6.945 1.495 -18.406 1 64.69 56 GLN B N 1
ATOM 2302 C CA . GLN B 1 56 ? -7.137 0.053 -18.297 1 64.69 56 GLN B CA 1
ATOM 2303 C C . GLN B 1 56 ? -8.469 -0.274 -17.625 1 64.69 56 GLN B C 1
ATOM 2305 O O . GLN B 1 56 ? -8.609 -1.323 -17 1 64.69 56 GLN B O 1
ATOM 2310 N N . VAL B 1 57 ? -9.328 0.656 -17.656 1 70.06 57 VAL B N 1
ATOM 2311 C CA . VAL B 1 57 ? -10.695 0.427 -17.188 1 70.06 57 VAL B CA 1
ATOM 2312 C C . VAL B 1 57 ? -11.484 -0.323 -18.266 1 70.06 57 VAL B C 1
ATOM 2314 O O . VAL B 1 57 ? -12.281 -1.209 -17.953 1 70.06 57 VAL B O 1
ATOM 2317 N N . LEU B 1 58 ? -11.219 0.08 -19.484 1 78.88 58 LEU B N 1
ATOM 2318 C CA . LEU B 1 58 ? -11.828 -0.546 -20.656 1 78.88 58 LEU B CA 1
ATOM 2319 C C . LEU B 1 58 ? -10.766 -1.188 -21.547 1 78.88 58 LEU B C 1
ATOM 2321 O O . LEU B 1 58 ? -9.586 -0.842 -21.453 1 78.88 58 LEU B O 1
ATOM 2325 N N . THR B 1 59 ? -11.031 -2.211 -22.266 1 78.88 59 THR B N 1
ATOM 2326 C CA . THR B 1 59 ? -10.188 -2.814 -23.297 1 78.88 59 THR B CA 1
ATOM 2327 C C . THR B 1 59 ? -10.898 -2.822 -24.656 1 78.88 59 THR B C 1
ATOM 2329 O O . THR B 1 59 ? -12.062 -3.219 -24.734 1 78.88 59 THR B O 1
ATOM 2332 N N . ARG B 1 60 ? -10.18 -2.248 -25.547 1 78.75 60 ARG B N 1
ATOM 2333 C CA . ARG B 1 60 ? -10.758 -2.186 -26.891 1 78.75 60 ARG B CA 1
ATOM 2334 C C . ARG B 1 60 ? -10.328 -3.387 -27.719 1 78.75 60 ARG B C 1
ATOM 2336 O O . ARG B 1 60 ? -9.148 -3.76 -27.734 1 78.75 60 ARG B O 1
ATOM 2343 N N . MET B 1 61 ? -11.266 -4.098 -28.297 1 69.12 61 MET B N 1
ATOM 2344 C CA . MET B 1 61 ? -10.984 -5.184 -29.234 1 69.12 61 MET B CA 1
ATOM 2345 C C . MET B 1 61 ? -11.312 -4.77 -30.656 1 69.12 61 MET B C 1
ATOM 2347 O O . MET B 1 61 ? -12.438 -4.383 -30.953 1 69.12 61 MET B O 1
ATOM 2351 N N . LYS B 1 62 ? -10.219 -4.766 -31.453 1 73.19 62 LYS B N 1
ATOM 2352 C CA . LYS B 1 62 ? -10.383 -4.359 -32.844 1 73.19 62 LYS B CA 1
ATOM 2353 C C . LYS B 1 62 ? -11.531 -5.121 -33.5 1 73.19 62 LYS B C 1
ATOM 2355 O O . LYS B 1 62 ? -11.531 -6.352 -33.531 1 73.19 62 LYS B O 1
ATOM 2360 N N . GLY B 1 63 ? -12.453 -4.332 -34.062 1 72.06 63 GLY B N 1
ATOM 2361 C CA . GLY B 1 63 ? -13.539 -4.898 -34.844 1 72.06 63 GLY B CA 1
ATOM 2362 C C . GLY B 1 63 ? -14.625 -5.516 -33.969 1 72.06 63 GLY B C 1
ATOM 2363 O O . GLY B 1 63 ? -15.672 -5.938 -34.469 1 72.06 63 GLY B O 1
ATOM 2364 N N . ALA B 1 64 ? -14.492 -5.766 -32.656 1 73.88 64 ALA B N 1
ATOM 2365 C CA . ALA B 1 64 ? -15.453 -6.48 -31.828 1 73.88 64 ALA B CA 1
ATOM 2366 C C . ALA B 1 64 ? -16.125 -5.539 -30.828 1 73.88 64 ALA B C 1
ATOM 2368 O O . ALA B 1 64 ? -17.266 -5.766 -30.422 1 73.88 64 ALA B O 1
ATOM 2369 N N . GLY B 1 65 ? -15.422 -4.496 -30.391 1 85.06 65 GLY B N 1
ATOM 2370 C CA . GLY B 1 65 ? -16.047 -3.547 -29.484 1 85.06 65 GLY B CA 1
ATOM 2371 C C . GLY B 1 65 ? -15.18 -3.225 -28.281 1 85.06 65 GLY B C 1
ATOM 2372 O O . GLY B 1 65 ? -13.984 -3.52 -28.266 1 85.06 65 GLY B O 1
ATOM 2373 N N . THR B 1 66 ? -15.695 -2.373 -27.359 1 85.44 66 THR B N 1
ATOM 2374 C CA . THR B 1 66 ? -15.047 -1.959 -26.125 1 85.44 66 THR B CA 1
ATOM 2375 C C . THR B 1 66 ? -15.633 -2.701 -24.922 1 85.44 66 THR B C 1
ATOM 2377 O O . THR B 1 66 ? -16.859 -2.836 -24.812 1 85.44 66 THR B O 1
ATOM 2380 N N . TYR B 1 67 ? -14.805 -3.281 -24.031 1 83.81 67 TYR B N 1
ATOM 2381 C CA . TYR B 1 67 ? -15.227 -4.113 -22.906 1 83.81 67 TYR B CA 1
ATOM 2382 C C . TYR B 1 67 ? -14.688 -3.566 -21.594 1 83.81 67 TYR B C 1
ATOM 2384 O O . TYR B 1 67 ? -13.672 -2.861 -21.578 1 83.81 67 TYR B O 1
ATOM 2392 N N . VAL B 1 68 ? -15.539 -3.838 -20.562 1 77.44 68 VAL B N 1
ATOM 2393 C CA . VAL B 1 68 ? -14.977 -3.562 -19.25 1 77.44 68 VAL B CA 1
ATOM 2394 C C . VAL B 1 68 ? -13.758 -4.445 -19 1 77.44 68 VAL B C 1
ATOM 2396 O O . VAL B 1 68 ? -13.828 -5.668 -19.141 1 77.44 68 VAL B O 1
ATOM 2399 N N . ALA B 1 69 ? -12.688 -3.701 -18.797 1 64.44 69 ALA B N 1
ATOM 2400 C CA . ALA B 1 69 ? -11.43 -4.418 -18.641 1 64.44 69 ALA B CA 1
ATOM 2401 C C . ALA B 1 69 ? -11.453 -5.297 -17.391 1 64.44 69 ALA B C 1
ATOM 2403 O O . ALA B 1 69 ? -12.117 -4.969 -16.406 1 64.44 69 ALA B O 1
ATOM 2404 N N . ARG B 1 70 ? -11.297 -6.492 -17.484 1 51.88 70 ARG B N 1
ATOM 2405 C CA . ARG B 1 70 ? -11.023 -7.293 -16.297 1 51.88 70 ARG B CA 1
ATOM 2406 C C . ARG B 1 70 ? -9.945 -6.648 -15.438 1 51.88 70 ARG B C 1
ATOM 2408 O O . ARG B 1 70 ? -8.891 -6.266 -15.945 1 51.88 70 ARG B O 1
ATOM 2415 N N . PRO B 1 71 ? -10.656 -6.109 -14.289 1 43.88 71 PRO B N 1
ATOM 2416 C CA . PRO B 1 71 ? -9.578 -5.586 -13.445 1 43.88 71 PRO B CA 1
ATOM 2417 C C . PRO B 1 71 ? -8.328 -6.461 -13.477 1 43.88 71 PRO B C 1
ATOM 2419 O O . PRO B 1 71 ? -8.422 -7.684 -13.352 1 43.88 71 PRO B O 1
ATOM 2422 N N . LYS B 1 72 ? -7.57 -6.152 -14.305 1 42 72 LYS B N 1
ATOM 2423 C CA . LYS B 1 72 ? -6.32 -6.863 -14.055 1 42 72 LYS B CA 1
ATOM 2424 C C . LYS B 1 72 ? -5.988 -6.895 -12.57 1 42 72 LYS B C 1
ATOM 2426 O O . LYS B 1 72 ? -6.227 -5.922 -11.852 1 42 72 LYS B O 1
ATOM 2431 N N . TYR B 1 73 ? -6.371 -7.973 -11.797 1 40.72 73 TYR B N 1
ATOM 2432 C CA . TYR B 1 73 ? -5.922 -8.25 -10.438 1 40.72 73 TYR B CA 1
ATOM 2433 C C . TYR B 1 73 ? -4.762 -7.34 -10.047 1 40.72 73 TYR B C 1
ATOM 2435 O O . TYR B 1 73 ? -4.035 -7.621 -9.094 1 40.72 73 TYR B O 1
ATOM 2443 N N . GLU B 1 74 ? -4.582 -6.348 -10.82 1 40.28 74 GLU B N 1
ATOM 2444 C CA . GLU B 1 74 ? -3.275 -5.781 -10.5 1 40.28 74 GLU B CA 1
ATOM 2445 C C . GLU B 1 74 ? -3.225 -5.285 -9.062 1 40.28 74 GLU B C 1
ATOM 2447 O O . GLU B 1 74 ? -2.314 -5.641 -8.305 1 40.28 74 GLU B O 1
ATOM 2452 N N . SER B 1 75 ? -3.84 -3.945 -8.695 1 46.25 75 SER B N 1
ATOM 2453 C CA . SER B 1 75 ? -3.248 -3.037 -7.719 1 46.25 75 SER B CA 1
ATOM 2454 C C . SER B 1 75 ? -3.859 -3.234 -6.336 1 46.25 75 SER B C 1
ATOM 2456 O O . SER B 1 75 ? -5.059 -3.504 -6.215 1 46.25 75 SER B O 1
ATOM 2458 N N . THR B 1 76 ? -3.252 -3.947 -5.492 1 49.88 76 THR B N 1
ATOM 2459 C CA . THR B 1 76 ? -3.635 -3.98 -4.082 1 49.88 76 THR B CA 1
ATOM 2460 C C . THR B 1 76 ? -3.459 -2.607 -3.441 1 49.88 76 THR B C 1
ATOM 2462 O O . THR B 1 76 ? -2.438 -1.948 -3.646 1 49.88 76 THR B O 1
ATOM 2465 N N . LEU B 1 77 ? -4.586 -2.051 -2.865 1 54.72 77 LEU B N 1
ATOM 2466 C CA . LEU B 1 77 ? -4.637 -0.729 -2.25 1 54.72 77 LEU B CA 1
ATOM 2467 C C . LEU B 1 77 ? -4.266 -0.801 -0.773 1 54.72 77 LEU B C 1
ATOM 2469 O O . LEU B 1 77 ? -4.688 -1.72 -0.067 1 54.72 77 LEU B O 1
ATOM 2473 N N . VAL B 1 78 ? -3.191 -0.172 -0.442 1 60.25 78 VAL B N 1
ATOM 2474 C CA . VAL B 1 78 ? -2.852 -0.002 0.967 1 60.25 78 VAL B CA 1
ATOM 2475 C C . VAL B 1 78 ? -3.404 1.327 1.476 1 60.25 78 VAL B C 1
ATOM 2477 O O . VAL B 1 78 ? -3.215 2.369 0.842 1 60.25 78 VAL B O 1
ATOM 2480 N N . ALA B 1 79 ? -4.184 1.247 2.561 1 62.91 79 ALA B N 1
ATOM 2481 C CA . ALA B 1 79 ? -4.672 2.461 3.211 1 62.91 79 ALA B CA 1
ATOM 2482 C C . ALA B 1 79 ? -3.648 2.998 4.207 1 62.91 79 ALA B C 1
ATOM 2484 O O . ALA B 1 79 ? -3.197 2.271 5.098 1 62.91 79 ALA B O 1
ATOM 2485 N N . ILE B 1 80 ? -3.191 4.117 3.953 1 66.25 80 ILE B N 1
ATOM 2486 C CA . ILE B 1 80 ? -2.291 4.777 4.895 1 66.25 80 ILE B CA 1
ATOM 2487 C C . ILE B 1 80 ? -3.084 5.727 5.789 1 66.25 80 ILE B C 1
ATOM 2489 O O . ILE B 1 80 ? -3.732 6.656 5.305 1 66.25 80 ILE B O 1
ATOM 2493 N N . ARG B 1 81 ? -3.105 5.473 7.156 1 70.5 81 ARG B N 1
ATOM 2494 C CA . ARG B 1 81 ? -3.826 6.258 8.148 1 70.5 81 ARG B CA 1
ATOM 2495 C C . ARG B 1 81 ? -2.861 7.086 8.992 1 70.5 81 ARG B C 1
ATOM 2497 O O . ARG B 1 81 ? -1.655 6.832 9 1 70.5 81 ARG B O 1
ATOM 2504 N N . SER B 1 82 ? -3.521 8.078 9.672 1 80.19 82 SER B N 1
ATOM 2505 C CA . SER B 1 82 ? -2.736 8.789 10.68 1 80.19 82 SER B CA 1
ATOM 2506 C C . SER B 1 82 ? -2.277 7.852 11.789 1 80.19 82 SER B C 1
ATOM 2508 O O . SER B 1 82 ? -3.041 6.992 12.234 1 80.19 82 SER B O 1
ATOM 2510 N N . ILE B 1 83 ? -1.079 8.062 12.219 1 86.12 83 ILE B N 1
ATOM 2511 C CA . ILE B 1 83 ? -0.464 7.176 13.203 1 86.12 83 ILE B CA 1
ATOM 2512 C C . ILE B 1 83 ? -1.261 7.223 14.508 1 86.12 83 ILE B C 1
ATOM 2514 O O . ILE B 1 83 ? -1.437 6.195 15.164 1 86.12 83 ILE B O 1
ATOM 2518 N N . SER B 1 84 ? -1.721 8.422 14.789 1 86.62 84 SER B N 1
ATOM 2519 C CA . SER B 1 84 ? -2.488 8.547 16.031 1 86.62 84 SER B CA 1
ATOM 2520 C C . SER B 1 84 ? -3.787 7.75 15.953 1 86.62 84 SER B C 1
ATOM 2522 O O . SER B 1 84 ? -4.16 7.074 16.906 1 86.62 84 SER B O 1
ATOM 2524 N N . GLU B 1 85 ? -4.461 7.816 14.883 1 80.06 85 GLU B N 1
ATOM 2525 C CA . GLU B 1 85 ? -5.695 7.062 14.68 1 80.06 85 GLU B CA 1
ATOM 2526 C C . GLU B 1 85 ? -5.426 5.562 14.648 1 80.06 85 GLU B C 1
ATOM 2528 O O . GLU B 1 85 ? -6.203 4.773 15.188 1 80.06 85 GLU B O 1
ATOM 2533 N N . GLU B 1 86 ? -4.391 5.199 14.023 1 82.38 86 GLU B N 1
ATOM 2534 C CA . GLU B 1 86 ? -4.023 3.791 13.914 1 82.38 86 GLU B CA 1
ATOM 2535 C C . GLU B 1 86 ? -3.768 3.186 15.297 1 82.38 86 GLU B C 1
ATOM 2537 O O . GLU B 1 86 ? -4.273 2.105 15.609 1 82.38 86 GLU B O 1
ATOM 2542 N N . VAL B 1 87 ? -2.957 3.879 16.094 1 87 87 VAL B N 1
ATOM 2543 C CA . VAL B 1 87 ? -2.621 3.416 17.438 1 87 87 VAL B CA 1
ATOM 2544 C C . VAL B 1 87 ? -3.887 3.336 18.281 1 87 87 VAL B C 1
ATOM 2546 O O . VAL B 1 87 ? -4.113 2.346 18.984 1 87 87 VAL B O 1
ATOM 2549 N N . GLY B 1 88 ? -4.68 4.355 18.141 1 82.75 88 GLY B N 1
ATOM 2550 C CA . GLY B 1 88 ? -5.938 4.371 18.859 1 82.75 88 GLY B CA 1
ATOM 2551 C C . GLY B 1 88 ? -6.867 3.236 18.484 1 82.75 88 GLY B C 1
ATOM 2552 O O . GLY B 1 88 ? -7.516 2.641 19.344 1 82.75 88 GLY B O 1
ATOM 2553 N N . ALA B 1 89 ? -6.973 2.953 17.25 1 77.25 89 ALA B N 1
ATOM 2554 C CA . ALA B 1 89 ? -7.848 1.901 16.75 1 77.25 89 ALA B CA 1
ATOM 2555 C C . ALA B 1 89 ? -7.477 0.544 17.344 1 77.25 89 ALA B C 1
ATOM 2557 O O . ALA B 1 89 ? -8.336 -0.335 17.469 1 77.25 89 ALA B O 1
ATOM 2558 N N . ARG B 1 90 ? -6.219 0.394 17.766 1 82.06 90 ARG B N 1
ATOM 2559 C CA . ARG B 1 90 ? -5.758 -0.849 18.375 1 82.06 90 ARG B CA 1
ATOM 2560 C C . ARG B 1 90 ? -5.938 -0.818 19.891 1 82.06 90 ARG B C 1
ATOM 2562 O O . ARG B 1 90 ? -5.574 -1.771 20.578 1 82.06 90 ARG B O 1
ATOM 2569 N N . GLY B 1 91 ? -6.465 0.261 20.344 1 84.81 91 GLY B N 1
ATOM 2570 C CA . GLY B 1 91 ? -6.715 0.396 21.766 1 84.81 91 GLY B CA 1
ATOM 2571 C C . GLY B 1 91 ? -5.465 0.72 22.562 1 84.81 91 GLY B C 1
ATOM 2572 O O . GLY B 1 91 ? -5.418 0.492 23.781 1 84.81 91 GLY B O 1
ATOM 2573 N N . HIS B 1 92 ? -4.438 1.127 21.969 1 90.31 92 HIS B N 1
ATOM 2574 C CA . HIS B 1 92 ? -3.178 1.449 22.625 1 90.31 92 HIS B CA 1
ATOM 2575 C C . HIS B 1 92 ? -3.068 2.945 22.906 1 90.31 92 HIS B C 1
ATOM 2577 O O . HIS B 1 92 ? -3.893 3.73 22.438 1 90.31 92 HIS B O 1
ATOM 2583 N N . ALA B 1 93 ? -2.143 3.336 23.719 1 92.62 93 ALA B N 1
ATOM 2584 C CA . ALA B 1 93 ? -1.939 4.734 24.094 1 92.62 93 ALA B CA 1
ATOM 2585 C C . ALA B 1 93 ? -0.987 5.426 23.109 1 92.62 93 ALA B C 1
ATOM 2587 O O . ALA B 1 93 ? 0.093 4.91 22.828 1 92.62 93 ALA B O 1
ATOM 2588 N N . TYR B 1 94 ? -1.386 6.547 22.703 1 93.94 94 TYR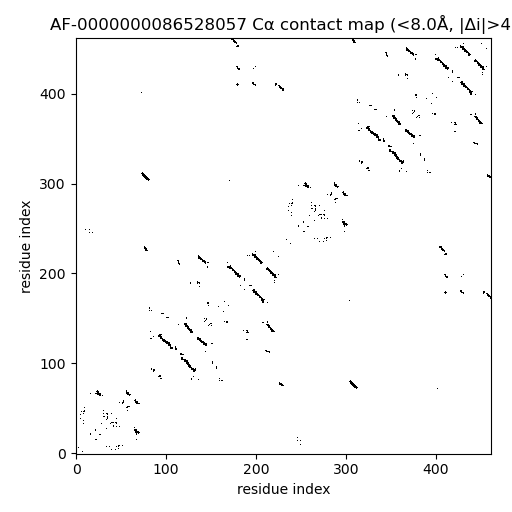 B N 1
ATOM 2589 C CA . TYR B 1 94 ? -0.589 7.344 21.781 1 93.94 94 TYR B CA 1
ATOM 2590 C C . TYR B 1 94 ? -0.045 8.594 22.453 1 93.94 94 TYR B C 1
ATOM 2592 O O . TYR B 1 94 ? -0.745 9.227 23.25 1 93.94 94 TYR B O 1
ATOM 2600 N N . HIS B 1 95 ? 1.179 8.945 22.109 1 96.31 95 HIS B N 1
ATOM 2601 C CA . HIS B 1 95 ? 1.713 10.273 22.391 1 96.31 95 HIS B CA 1
ATOM 2602 C C . HIS B 1 95 ? 2.842 10.633 21.422 1 96.31 95 HIS B C 1
ATOM 2604 O O . HIS B 1 95 ? 3.293 9.781 20.656 1 96.31 95 HIS B O 1
ATOM 2610 N N . ALA B 1 96 ? 3.256 11.883 21.438 1 97.69 96 ALA B N 1
ATOM 2611 C CA . ALA B 1 96 ? 4.277 12.336 20.5 1 97.69 96 ALA B CA 1
ATOM 2612 C C . ALA B 1 96 ? 5.289 13.242 21.188 1 97.69 96 ALA B C 1
ATOM 2614 O O . ALA B 1 96 ? 4.977 13.883 22.203 1 97.69 96 ALA B O 1
ATOM 2615 N N . SER B 1 97 ? 6.453 13.227 20.703 1 98.12 97 SER B N 1
ATOM 2616 C CA . SER B 1 97 ? 7.504 14.172 21.047 1 98.12 97 SER B CA 1
ATOM 2617 C C . SER B 1 97 ? 7.945 14.977 19.828 1 98.12 97 SER B C 1
ATOM 2619 O O . SER B 1 97 ? 8.289 14.406 18.797 1 98.12 97 SER B O 1
ATOM 2621 N N . VAL B 1 98 ? 7.941 16.266 20 1 98.38 98 VAL B N 1
ATOM 2622 C CA . VAL B 1 98 ? 8.398 17.125 18.922 1 98.38 98 VAL B CA 1
ATOM 2623 C C . VAL B 1 98 ? 9.914 17.328 19.016 1 98.38 98 VAL B C 1
ATOM 2625 O O . VAL B 1 98 ? 10.406 17.922 19.969 1 98.38 98 VAL B O 1
ATOM 2628 N N . LEU B 1 99 ? 10.594 16.797 18.031 1 98 99 LEU B N 1
ATOM 2629 C CA . LEU B 1 99 ? 12.047 16.891 18.031 1 98 99 LEU B CA 1
ATOM 2630 C C . LEU B 1 99 ? 12.516 18.203 17.438 1 98 99 LEU B C 1
ATOM 2632 O O . LEU B 1 99 ? 13.609 18.688 17.75 1 98 99 LEU B O 1
ATOM 2636 N N . GLY B 1 100 ? 11.703 18.734 16.531 1 97.56 100 GLY B N 1
ATOM 2637 C CA . GLY B 1 100 ? 12 20.016 15.906 1 97.56 100 GLY B CA 1
ATOM 2638 C C . GLY B 1 100 ? 10.812 20.594 15.156 1 97.56 100 GLY B C 1
ATOM 2639 O O . GLY B 1 100 ? 10.016 19.859 14.57 1 97.56 100 GLY B O 1
ATOM 2640 N N . LEU B 1 101 ? 10.68 21.859 15.164 1 97.81 101 LEU B N 1
ATOM 2641 C CA . LEU B 1 101 ? 9.727 22.656 14.406 1 97.81 101 LEU B CA 1
ATOM 2642 C C . LEU B 1 101 ? 10.336 24 14.031 1 97.81 101 LEU B C 1
ATOM 2644 O O . LEU B 1 101 ? 10.484 24.891 14.891 1 97.81 101 LEU B O 1
ATOM 2648 N N . ASP B 1 102 ? 10.68 24.125 12.773 1 96.88 102 ASP B N 1
ATOM 2649 C CA . ASP B 1 102 ? 11.43 25.312 12.398 1 96.88 102 ASP B CA 1
ATOM 2650 C C . ASP B 1 102 ? 11.109 25.734 10.969 1 96.88 102 ASP B C 1
ATOM 2652 O O . ASP B 1 102 ? 10.289 25.109 10.297 1 96.88 102 ASP B O 1
ATOM 2656 N N . THR B 1 103 ? 11.641 26.891 10.641 1 97.88 103 THR B N 1
ATOM 2657 C CA . THR B 1 103 ? 11.57 27.391 9.273 1 97.88 103 THR B CA 1
ATOM 2658 C C . THR B 1 103 ? 12.922 27.219 8.57 1 97.88 103 THR B C 1
ATOM 2660 O O . THR B 1 103 ? 13.969 27.531 9.141 1 97.88 103 THR B O 1
ATOM 2663 N N . ILE B 1 104 ? 12.82 26.688 7.371 1 98.06 104 ILE B N 1
ATOM 2664 C CA . ILE B 1 104 ? 14.055 26.469 6.617 1 98.06 104 ILE B CA 1
ATOM 2665 C C . ILE B 1 104 ? 13.898 27.031 5.207 1 98.06 104 ILE B C 1
ATOM 2667 O O . ILE B 1 104 ? 12.805 27.438 4.809 1 98.06 104 ILE B O 1
ATOM 2671 N N . ARG B 1 105 ? 15.023 27.094 4.527 1 98.25 105 ARG B N 1
ATOM 2672 C CA . ARG B 1 105 ? 15.023 27.453 3.117 1 98.25 105 ARG B CA 1
ATOM 2673 C C . ARG B 1 105 ? 15.281 26.25 2.232 1 98.25 105 ARG B C 1
ATOM 2675 O O . ARG B 1 105 ? 16.172 25.453 2.512 1 98.25 105 ARG B O 1
ATOM 2682 N N . ALA B 1 106 ? 14.562 26.141 1.167 1 98.06 106 ALA B N 1
ATOM 2683 C CA . ALA B 1 106 ? 14.633 24.969 0.291 1 98.06 106 ALA B CA 1
ATOM 2684 C C . ALA B 1 106 ? 15.945 24.938 -0.484 1 98.06 106 ALA B C 1
ATOM 2686 O O . ALA B 1 106 ? 16.297 25.922 -1.149 1 98.06 106 ALA B O 1
ATOM 2687 N N . ASP B 1 107 ? 16.641 23.828 -0.4 1 97.94 107 ASP B N 1
ATOM 2688 C CA . ASP B 1 107 ? 17.734 23.594 -1.337 1 97.94 107 ASP B CA 1
ATOM 2689 C C . ASP B 1 107 ? 17.219 23.078 -2.678 1 97.94 107 ASP B C 1
ATOM 2691 O O . ASP B 1 107 ? 16 23.016 -2.891 1 97.94 107 ASP B O 1
ATOM 2695 N N . GLU B 1 108 ? 18.078 22.797 -3.562 1 97.75 108 GLU B N 1
ATOM 2696 C CA . GLU B 1 108 ? 17.688 22.422 -4.922 1 97.75 108 GLU B CA 1
ATOM 2697 C C . GLU B 1 108 ? 16.797 21.188 -4.922 1 97.75 108 GLU B C 1
ATOM 2699 O O . GLU B 1 108 ? 15.75 21.188 -5.559 1 97.75 108 GLU B O 1
ATOM 2704 N N . ALA B 1 109 ? 17.234 20.219 -4.188 1 97.31 109 ALA B N 1
ATOM 2705 C CA . ALA B 1 109 ? 16.5 18.969 -4.164 1 97.31 109 ALA B CA 1
ATOM 2706 C C . ALA B 1 109 ? 15.109 19.156 -3.568 1 97.31 109 ALA B C 1
ATOM 2708 O O . ALA B 1 109 ? 14.109 18.703 -4.137 1 97.31 109 ALA B O 1
ATOM 2709 N N . LEU B 1 110 ? 15.039 19.828 -2.482 1 97.56 110 LEU B N 1
ATOM 2710 C CA . LEU B 1 110 ? 13.766 20.062 -1.807 1 97.56 110 LEU B CA 1
ATOM 2711 C C . LEU B 1 110 ? 12.875 20.984 -2.631 1 97.56 110 LEU B C 1
ATOM 2713 O O . LEU B 1 110 ? 11.656 20.797 -2.68 1 97.56 110 LEU B O 1
ATOM 2717 N N . ALA B 1 111 ? 13.43 21.984 -3.232 1 98.19 111 ALA B N 1
ATOM 2718 C CA . ALA B 1 111 ? 12.672 22.891 -4.094 1 98.19 111 ALA B CA 1
ATOM 2719 C C . ALA B 1 111 ? 11.992 22.141 -5.227 1 98.19 111 ALA B C 1
ATOM 2721 O O . ALA B 1 111 ? 10.828 22.406 -5.551 1 98.19 111 ALA B O 1
ATOM 2722 N N . ASP B 1 112 ? 12.75 21.281 -5.793 1 97.19 112 ASP B N 1
ATOM 2723 C CA . ASP B 1 112 ? 12.188 20.453 -6.852 1 97.19 112 ASP B CA 1
ATOM 2724 C C . ASP B 1 112 ? 11.023 19.609 -6.332 1 97.19 112 ASP B C 1
ATOM 2726 O O . ASP B 1 112 ? 9.953 19.562 -6.945 1 97.19 112 ASP B O 1
ATOM 2730 N N . GLU B 1 113 ? 11.203 18.969 -5.211 1 96.81 113 GLU B N 1
ATOM 2731 C CA . GLU B 1 113 ? 10.172 18.125 -4.609 1 96.81 113 GLU B CA 1
ATOM 2732 C C . GLU B 1 113 ? 8.93 18.938 -4.254 1 96.81 113 GLU B C 1
ATOM 2734 O O . GLU B 1 113 ? 7.805 18.484 -4.473 1 96.81 113 GLU B O 1
ATOM 2739 N N . MET B 1 114 ? 9.133 20.094 -3.748 1 98 114 MET B N 1
ATOM 2740 C CA . MET B 1 114 ? 8.047 20.953 -3.279 1 98 114 MET B CA 1
ATOM 2741 C C . MET B 1 114 ? 7.492 21.797 -4.418 1 98 114 MET B C 1
ATOM 2743 O O . MET B 1 114 ? 6.465 22.469 -4.262 1 98 114 MET B O 1
ATOM 2747 N N . GLN B 1 115 ? 8.273 21.734 -5.539 1 97.25 115 GLN B N 1
ATOM 2748 C CA . GLN B 1 115 ? 7.895 22.516 -6.711 1 97.25 115 GLN B CA 1
ATOM 2749 C C . GLN B 1 115 ? 7.781 24 -6.371 1 97.25 115 GLN B C 1
ATOM 2751 O O . GLN B 1 115 ? 6.773 24.641 -6.688 1 97.25 115 GLN B O 1
ATOM 2756 N N . VAL B 1 116 ? 8.773 24.484 -5.746 1 98 116 VAL B N 1
ATOM 2757 C CA . VAL B 1 116 ? 8.93 25.891 -5.414 1 98 116 VAL B CA 1
ATOM 2758 C C . VAL B 1 116 ? 10.305 26.391 -5.859 1 98 116 VAL B C 1
ATOM 2760 O O . VAL B 1 116 ? 11.148 25.594 -6.285 1 98 116 VAL B O 1
ATOM 2763 N N . ALA B 1 117 ? 10.492 27.672 -5.84 1 97.69 117 ALA B N 1
ATOM 2764 C CA . ALA B 1 117 ? 11.805 28.219 -6.168 1 97.69 117 ALA B CA 1
ATOM 2765 C C . ALA B 1 117 ? 12.836 27.875 -5.102 1 97.69 117 ALA B C 1
ATOM 2767 O O . ALA B 1 117 ? 12.492 27.719 -3.928 1 97.69 117 ALA B O 1
ATOM 2768 N N . VAL B 1 118 ? 14.031 27.719 -5.578 1 98 118 VAL B N 1
ATOM 2769 C CA . VAL B 1 118 ? 15.141 27.484 -4.648 1 98 118 VAL B CA 1
ATOM 2770 C C . VAL B 1 118 ? 15.18 28.609 -3.613 1 98 118 VAL B C 1
ATOM 2772 O O . VAL B 1 118 ? 14.93 29.766 -3.938 1 98 118 VAL B O 1
ATOM 2775 N N . ARG B 1 119 ? 15.438 28.203 -2.34 1 98.06 119 ARG B N 1
ATOM 2776 C CA . ARG B 1 119 ? 15.578 29.094 -1.185 1 98.06 119 ARG B CA 1
ATOM 2777 C C . ARG B 1 119 ? 14.219 29.594 -0.702 1 98.06 119 ARG B C 1
ATOM 2779 O O . ARG B 1 119 ? 14.148 30.484 0.148 1 98.06 119 ARG B O 1
ATOM 2786 N N . THR B 1 120 ? 13.164 29.078 -1.203 1 98.06 120 THR B N 1
ATOM 2787 C CA . THR B 1 120 ? 11.844 29.375 -0.667 1 98.06 120 THR B CA 1
ATOM 2788 C C . THR B 1 120 ? 11.75 28.953 0.797 1 98.06 120 THR B C 1
ATOM 2790 O O . THR B 1 120 ? 12.258 27.891 1.18 1 98.06 120 THR B O 1
ATOM 2793 N N . LYS B 1 121 ? 11.055 29.766 1.544 1 98.31 121 LYS B N 1
ATOM 2794 C CA . LYS B 1 121 ? 10.828 29.438 2.949 1 98.31 121 LYS B CA 1
ATOM 2795 C C . LYS B 1 121 ? 9.805 28.312 3.092 1 98.31 121 LYS B C 1
ATOM 2797 O O . LYS B 1 121 ? 8.742 28.344 2.471 1 98.31 121 LYS B O 1
ATOM 2802 N N . LEU B 1 122 ? 10.18 27.344 3.887 1 98.69 122 LEU B N 1
ATOM 2803 C CA . LEU B 1 122 ? 9.312 26.203 4.207 1 98.69 122 LEU B CA 1
ATOM 2804 C C . LEU B 1 122 ? 9.281 25.953 5.711 1 98.69 122 LEU B C 1
ATOM 2806 O O . LEU B 1 122 ? 10.242 26.281 6.418 1 98.69 122 LEU B O 1
ATOM 2810 N N . PHE B 1 123 ? 8.195 25.453 6.176 1 98.75 123 PHE B N 1
ATOM 2811 C CA . PHE B 1 123 ? 8.211 24.891 7.527 1 98.75 123 PHE B CA 1
ATOM 2812 C C . PHE B 1 123 ? 8.758 23.469 7.527 1 98.75 123 PHE B C 1
ATOM 2814 O O . PHE B 1 123 ? 8.57 22.734 6.562 1 98.75 123 PHE B O 1
ATOM 2821 N N . HIS B 1 124 ? 9.453 23.109 8.555 1 98.62 124 HIS B N 1
ATOM 2822 C CA . HIS B 1 124 ? 10.016 21.766 8.75 1 98.62 124 HIS B CA 1
ATOM 2823 C C . HIS B 1 124 ? 9.727 21.234 10.148 1 98.62 124 HIS B C 1
ATOM 2825 O O . HIS B 1 124 ? 9.93 21.953 11.141 1 98.62 124 HIS B O 1
ATOM 2831 N N . SER B 1 125 ? 9.172 20.109 10.203 1 98.56 125 SER B N 1
ATOM 2832 C CA . SER B 1 125 ? 8.914 19.5 11.508 1 98.56 125 SER B CA 1
ATOM 2833 C C . SER B 1 125 ? 9.453 18.078 11.578 1 98.56 125 SER B C 1
ATOM 2835 O O . SER B 1 125 ? 9.508 17.375 10.562 1 98.56 125 SER B O 1
ATOM 2837 N N . GLN B 1 126 ? 9.938 17.672 12.695 1 98.31 126 GLN B N 1
ATOM 2838 C CA . GLN B 1 126 ? 10.305 16.312 13.062 1 98.31 126 GLN B CA 1
ATOM 2839 C C . GLN B 1 126 ? 9.57 15.867 14.32 1 98.31 126 GLN B C 1
ATOM 2841 O O . GLN B 1 126 ? 9.719 16.469 15.383 1 98.31 126 GLN B O 1
ATOM 2846 N N . VAL B 1 127 ? 8.773 14.875 14.164 1 98.25 127 VAL B N 1
ATOM 2847 C CA . VAL B 1 127 ? 7.949 14.406 15.273 1 98.25 127 VAL B CA 1
ATOM 2848 C C . VAL B 1 127 ? 8.164 12.914 15.484 1 98.25 127 VAL B C 1
ATOM 2850 O O . VAL B 1 127 ? 8.148 12.133 14.523 1 98.25 127 VAL B O 1
ATOM 2853 N N . LEU B 1 128 ? 8.438 12.516 16.703 1 98.5 128 LEU B N 1
ATOM 2854 C CA . LEU B 1 128 ? 8.531 11.117 17.094 1 98.5 128 LEU B CA 1
ATOM 2855 C C . LEU B 1 128 ? 7.219 10.633 17.703 1 98.5 128 LEU B C 1
ATOM 2857 O O . LEU B 1 128 ? 6.75 11.203 18.688 1 98.5 128 LEU B O 1
ATOM 2861 N N . HIS B 1 129 ? 6.594 9.664 17.094 1 97.69 129 HIS B N 1
ATOM 2862 C CA . HIS B 1 129 ? 5.316 9.117 17.547 1 97.69 129 HIS B CA 1
ATOM 2863 C C . HIS B 1 129 ? 5.516 7.836 18.344 1 97.69 129 HIS B C 1
ATOM 2865 O O . HIS B 1 129 ? 6.301 6.969 17.953 1 97.69 129 HIS B O 1
ATOM 2871 N N . PHE B 1 130 ? 4.746 7.742 19.438 1 97.06 130 PHE B N 1
ATOM 2872 C CA . PHE B 1 130 ? 4.887 6.613 20.359 1 97.06 130 PHE B CA 1
ATOM 2873 C C . PHE B 1 130 ? 3.588 5.824 20.453 1 97.06 130 PHE B C 1
ATOM 2875 O O . PHE B 1 130 ? 2.5 6.402 20.406 1 97.06 130 PHE B O 1
ATOM 2882 N N . GLU B 1 131 ? 3.699 4.516 20.5 1 94.56 131 GLU B N 1
ATOM 2883 C CA . GLU B 1 131 ? 2.648 3.582 20.906 1 94.56 131 GLU B CA 1
ATOM 2884 C C . GLU B 1 131 ? 3 2.881 22.203 1 94.56 131 GLU B C 1
ATOM 2886 O O . GLU B 1 131 ? 3.971 2.125 22.281 1 94.56 131 GLU B O 1
ATOM 2891 N N . ASN B 1 132 ? 2.258 3.119 23.266 1 94.69 132 ASN B N 1
ATOM 2892 C CA . ASN B 1 132 ? 2.551 2.568 24.594 1 94.69 132 ASN B CA 1
ATOM 2893 C C . ASN B 1 132 ? 4.004 2.811 24.984 1 94.69 132 ASN B C 1
ATOM 2895 O O . ASN B 1 132 ? 4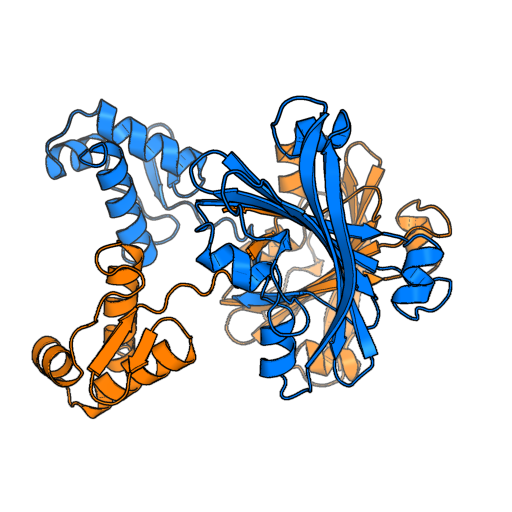.711 1.877 25.375 1 94.69 132 ASN B O 1
ATOM 2899 N N . ASP B 1 133 ? 4.465 4.016 24.719 1 95.56 133 ASP B N 1
ATOM 2900 C CA . ASP B 1 133 ? 5.766 4.531 25.141 1 95.56 133 ASP B CA 1
ATOM 2901 C C . ASP B 1 133 ? 6.891 3.914 24.312 1 95.56 133 ASP B C 1
ATOM 2903 O O . ASP B 1 133 ? 8.07 4.059 24.656 1 95.56 133 ASP B O 1
ATOM 2907 N N . GLU B 1 134 ? 6.617 3.186 23.297 1 96 134 GLU B N 1
ATOM 2908 C CA . GLU B 1 134 ? 7.59 2.697 22.328 1 96 134 GLU B CA 1
ATOM 2909 C C . GLU B 1 134 ? 7.539 3.508 21.031 1 96 134 GLU B C 1
ATOM 2911 O O . GLU B 1 134 ? 6.469 3.688 20.453 1 96 134 GLU B O 1
ATOM 2916 N N . PRO B 1 135 ? 8.68 4.047 20.641 1 97.38 135 PRO B N 1
ATOM 2917 C CA . PRO B 1 135 ? 8.656 4.793 19.375 1 97.38 135 PRO B CA 1
ATOM 2918 C C . PRO B 1 135 ? 8.281 3.918 18.188 1 97.38 135 PRO B C 1
ATOM 2920 O O . PRO B 1 135 ? 8.867 2.85 17.984 1 97.38 135 PRO B O 1
ATOM 2923 N N . VAL B 1 136 ? 7.359 4.402 17.359 1 96.31 136 VAL B N 1
ATOM 2924 C CA . VAL B 1 136 ? 6.875 3.555 16.266 1 96.31 136 VAL B CA 1
ATOM 2925 C C . VAL B 1 136 ? 7.016 4.285 14.938 1 96.31 136 VAL B C 1
ATOM 2927 O O . VAL B 1 136 ? 6.957 3.668 13.875 1 96.31 136 VAL B O 1
ATOM 2930 N N . GLN B 1 137 ? 7.195 5.559 15.008 1 96.75 137 GLN B N 1
ATOM 2931 C CA . GLN B 1 137 ? 7.301 6.324 13.773 1 96.75 137 GLN B CA 1
ATOM 2932 C C . GLN B 1 137 ? 8.086 7.617 13.992 1 96.75 137 GLN B C 1
ATOM 2934 O O . GLN B 1 137 ? 7.863 8.32 14.977 1 96.75 137 GLN B O 1
ATOM 2939 N N . LEU B 1 138 ? 9.023 7.867 13.164 1 98 138 LEU B N 1
ATOM 2940 C CA . LEU B 1 138 ? 9.672 9.172 13.055 1 98 138 LEU B CA 1
ATOM 2941 C C . LEU B 1 138 ? 9.219 9.898 11.789 1 98 138 LEU B C 1
ATOM 2943 O O . LEU B 1 138 ? 9.492 9.438 10.68 1 98 138 LEU B O 1
ATOM 2947 N N . GLU B 1 139 ? 8.555 10.992 11.977 1 97.69 139 GLU B N 1
ATOM 2948 C CA . GLU B 1 139 ? 8.008 11.781 10.875 1 97.69 139 GLU B CA 1
ATOM 2949 C C . GLU B 1 139 ? 8.852 13.023 10.602 1 97.69 139 GLU B C 1
ATOM 2951 O O . GLU B 1 139 ? 9.094 13.82 11.516 1 97.69 139 GLU B O 1
ATOM 2956 N N . GLU B 1 140 ? 9.328 13.109 9.43 1 97.94 140 GLU B N 1
ATOM 2957 C CA . GLU B 1 140 ? 9.914 14.336 8.906 1 97.94 140 GLU B CA 1
ATOM 2958 C C . GLU B 1 140 ? 9.031 14.961 7.828 1 97.94 140 GLU B C 1
ATOM 2960 O O . GLU B 1 140 ? 8.641 14.281 6.871 1 97.94 140 GLU B O 1
ATOM 2965 N N . ARG B 1 141 ? 8.727 16.234 8.031 1 98.12 141 ARG B N 1
ATOM 2966 C CA . ARG B 1 141 ? 7.777 16.844 7.105 1 98.12 141 ARG B CA 1
ATOM 2967 C C . ARG B 1 141 ? 8.188 18.266 6.75 1 98.12 141 ARG B C 1
ATOM 2969 O O . ARG B 1 141 ? 8.688 19 7.598 1 98.12 141 ARG B O 1
ATOM 2976 N N . TRP B 1 142 ? 8.047 18.578 5.492 1 98.69 142 TRP B N 1
ATOM 2977 C CA . TRP B 1 142 ? 8.188 19.938 4.965 1 98.69 142 TRP B CA 1
ATOM 2978 C C . TRP B 1 142 ? 6.848 20.469 4.469 1 98.69 142 TRP B C 1
ATOM 2980 O O . TRP B 1 142 ? 6.113 19.766 3.768 1 98.69 142 TRP B O 1
ATOM 2990 N N . VAL B 1 143 ? 6.512 21.719 4.832 1 98.5 143 VAL B N 1
ATOM 2991 C CA . VAL B 1 143 ? 5.172 22.234 4.57 1 98.5 143 VAL B CA 1
ATOM 2992 C C . VAL B 1 143 ? 5.277 23.609 3.908 1 98.5 143 VAL B C 1
ATOM 2994 O O . VAL B 1 143 ? 6.102 24.438 4.305 1 98.5 143 VAL B O 1
ATOM 2997 N N . ASN B 1 144 ? 4.457 23.75 2.977 1 98.19 144 ASN B N 1
ATOM 2998 C CA . ASN B 1 144 ? 4.328 25.016 2.27 1 98.19 144 ASN B CA 1
ATOM 2999 C C . ASN B 1 144 ? 3.533 26.031 3.084 1 98.19 144 ASN B C 1
ATOM 3001 O O . ASN B 1 144 ? 2.332 25.859 3.301 1 98.19 144 ASN B O 1
ATOM 3005 N N . PRO B 1 145 ? 4.16 27.125 3.473 1 97.62 145 PRO B N 1
ATOM 3006 C CA . PRO B 1 145 ? 3.449 28.109 4.289 1 97.62 145 PRO B CA 1
ATOM 3007 C C . PRO B 1 145 ? 2.268 28.734 3.557 1 97.62 145 PRO B C 1
ATOM 3009 O O . PRO B 1 145 ? 1.331 29.234 4.191 1 97.62 145 PRO B O 1
ATOM 3012 N N . ALA B 1 146 ? 2.273 28.703 2.299 1 95.44 146 ALA B N 1
ATOM 3013 C CA . ALA B 1 146 ? 1.218 29.328 1.502 1 95.44 146 ALA B CA 1
ATOM 3014 C C . ALA B 1 146 ? -0.137 28.688 1.791 1 95.44 146 ALA B C 1
ATOM 3016 O O . ALA B 1 146 ? -1.173 29.344 1.714 1 95.44 146 ALA B O 1
ATOM 3017 N N . VAL B 1 147 ? -0.161 27.422 2.166 1 93.5 147 VAL B N 1
ATOM 3018 C CA . VAL B 1 147 ? -1.44 26.75 2.346 1 93.5 147 VAL B CA 1
ATOM 3019 C C . VAL B 1 147 ? -1.665 26.453 3.828 1 93.5 147 VAL B C 1
ATOM 3021 O O . VAL B 1 147 ? -2.764 26.062 4.23 1 93.5 147 VAL B O 1
ATOM 3024 N N . ALA B 1 148 ? -0.679 26.594 4.594 1 96.25 148 ALA B N 1
ATOM 3025 C CA . ALA B 1 148 ? -0.775 26.406 6.039 1 96.25 148 ALA B CA 1
ATOM 3026 C C . ALA B 1 148 ? 0.099 27.391 6.789 1 96.25 148 ALA B C 1
ATOM 3028 O O . ALA B 1 148 ? 1.066 27.016 7.453 1 96.25 148 ALA B O 1
ATOM 3029 N N . PRO B 1 149 ? -0.258 28.641 6.816 1 96.81 149 PRO B N 1
ATOM 3030 C CA . PRO B 1 149 ? 0.604 29.688 7.355 1 96.81 149 PRO B CA 1
ATOM 3031 C C . PRO B 1 149 ? 0.819 29.562 8.859 1 96.81 149 PRO B C 1
ATOM 3033 O O . PRO B 1 149 ? 1.828 30.047 9.391 1 96.81 149 PRO B O 1
ATOM 3036 N N . ASP B 1 150 ? -0.076 28.922 9.602 1 96.69 150 ASP B N 1
ATOM 3037 C CA . ASP B 1 150 ? 0.017 28.828 11.055 1 96.69 150 ASP B CA 1
ATOM 3038 C C . ASP B 1 150 ? 0.624 27.5 11.492 1 96.69 150 ASP B C 1
ATOM 3040 O O . ASP B 1 150 ? 0.526 27.125 12.656 1 96.69 150 ASP B O 1
ATOM 3044 N N . TYR B 1 151 ? 1.238 26.797 10.562 1 97.75 151 TYR B N 1
ATOM 3045 C CA . TYR B 1 151 ? 1.765 25.469 10.828 1 97.75 151 TYR B CA 1
ATOM 3046 C C . TYR B 1 151 ? 2.756 25.484 11.984 1 97.75 151 TYR B C 1
ATOM 3048 O O . TYR B 1 151 ? 2.693 24.641 12.875 1 97.75 151 TYR B O 1
ATOM 3056 N N . ALA B 1 152 ? 3.637 26.469 12.016 1 96.75 152 ALA B N 1
ATOM 3057 C CA . ALA B 1 152 ? 4.727 26.516 12.992 1 96.75 152 ALA B CA 1
ATOM 3058 C C . ALA B 1 152 ? 4.207 26.906 14.375 1 96.75 152 ALA B C 1
ATOM 3060 O O . ALA B 1 152 ? 4.918 26.781 15.367 1 96.75 152 ALA B O 1
ATOM 3061 N N . GLU B 1 153 ? 3 27.297 14.469 1 96.25 153 GLU B N 1
ATOM 3062 C CA . GLU B 1 153 ? 2.402 27.719 15.727 1 96.25 153 GLU B CA 1
ATOM 3063 C C . GLU B 1 153 ? 1.67 26.562 16.406 1 96.25 153 GLU B C 1
ATOM 3065 O O . GLU B 1 153 ? 1.231 26.672 17.547 1 96.25 153 GLU B O 1
ATOM 3070 N N . GLN B 1 154 ? 1.626 25.469 15.734 1 95.94 154 GLN B N 1
ATOM 3071 C CA . GLN B 1 154 ? 0.839 24.344 16.234 1 95.94 154 GLN B CA 1
ATOM 3072 C C . GLN B 1 154 ? 1.601 23.578 17.312 1 95.94 154 GLN B C 1
ATOM 3074 O O . GLN B 1 154 ? 2.832 23.609 17.359 1 95.94 154 GLN B O 1
ATOM 3079 N N . ASP B 1 155 ? 0.808 22.953 18.203 1 96.88 155 ASP B N 1
ATOM 3080 C CA . ASP B 1 155 ? 1.346 22.016 19.172 1 96.88 155 ASP B CA 1
ATOM 3081 C C . ASP B 1 155 ? 1.14 20.562 18.719 1 96.88 155 ASP B C 1
ATOM 3083 O O . ASP B 1 155 ? 0.085 19.984 18.969 1 96.88 155 ASP B O 1
ATOM 3087 N N . PHE B 1 156 ? 2.139 20 18.234 1 96.75 156 PHE B N 1
ATOM 3088 C CA . PHE B 1 156 ? 2.025 18.688 17.609 1 96.75 156 PHE B CA 1
ATOM 3089 C C . PHE B 1 156 ? 2.146 17.578 18.641 1 96.75 156 PHE B C 1
ATOM 3091 O O . PHE B 1 156 ? 2.199 16.391 18.297 1 96.75 156 PHE B O 1
ATOM 3098 N N . THR B 1 157 ? 2.189 17.906 19.938 1 94.69 157 THR B N 1
ATOM 3099 C CA . THR B 1 157 ? 2.002 16.891 20.984 1 94.69 157 THR B CA 1
ATOM 3100 C C . THR B 1 157 ? 0.52 16.594 21.188 1 94.69 157 THR B C 1
ATOM 3102 O O . THR B 1 157 ? 0.163 15.57 21.766 1 94.69 157 THR B O 1
ATOM 3105 N N . ASN B 1 158 ? -0.322 17.516 20.625 1 91.06 158 ASN B N 1
ATOM 3106 C CA . ASN B 1 158 ? -1.76 17.359 20.828 1 91.06 158 ASN B CA 1
ATOM 3107 C C . ASN B 1 158 ? -2.473 17 19.531 1 91.06 158 ASN B C 1
ATOM 3109 O O . ASN B 1 158 ? -3.605 16.516 19.547 1 91.06 158 ASN B O 1
ATOM 3113 N N . THR B 1 159 ? -1.863 17.266 18.5 1 90.75 159 THR B N 1
ATOM 3114 C CA . THR B 1 159 ? -2.363 16.922 17.172 1 90.75 159 THR B CA 1
ATOM 3115 C C . THR B 1 159 ? -1.217 16.516 16.25 1 90.75 159 THR B C 1
ATOM 3117 O O . THR B 1 159 ? -0.067 16.891 16.484 1 90.75 159 THR B O 1
ATOM 3120 N N . THR B 1 160 ? -1.513 15.664 15.312 1 93.44 160 THR B N 1
ATOM 3121 C CA . THR B 1 160 ? -0.46 15.297 14.367 1 93.44 160 THR B CA 1
ATOM 3122 C C . THR B 1 160 ? -0.395 16.297 13.211 1 93.44 160 THR B C 1
ATOM 3124 O O . THR B 1 160 ? -1.402 16.906 12.859 1 93.44 160 THR B O 1
ATOM 3127 N N . PRO B 1 161 ? 0.783 16.453 12.609 1 94.69 161 PRO B N 1
ATOM 3128 C CA . PRO B 1 161 ? 0.893 17.297 11.414 1 94.69 161 PRO B CA 1
ATOM 3129 C C . PRO B 1 161 ? -0.108 16.906 10.328 1 94.69 161 PRO B C 1
ATOM 3131 O O . PRO B 1 161 ? -0.698 17.781 9.688 1 94.69 161 PRO B O 1
ATOM 3134 N N . ASN B 1 162 ? -0.289 15.648 10.164 1 89.56 162 ASN B N 1
ATOM 3135 C CA . ASN B 1 162 ? -1.232 15.18 9.156 1 89.56 162 ASN B CA 1
ATOM 3136 C C . ASN B 1 162 ? -2.65 15.664 9.445 1 89.56 162 ASN B C 1
ATOM 3138 O O . ASN B 1 162 ? -3.328 16.188 8.562 1 89.56 162 ASN B O 1
ATOM 3142 N N . LEU B 1 163 ? -3.084 15.516 10.609 1 83.88 163 LEU B N 1
ATOM 3143 C CA . LEU B 1 163 ? -4.43 15.93 10.992 1 83.88 163 LEU B CA 1
ATOM 3144 C C . LEU B 1 163 ? -4.602 17.438 10.836 1 83.88 163 LEU B C 1
ATOM 3146 O O . LEU B 1 163 ? -5.637 17.891 10.344 1 83.88 163 LEU B O 1
ATOM 3150 N N . TYR B 1 164 ? -3.654 18.203 11.312 1 90.81 164 TYR B N 1
ATOM 3151 C CA . TYR B 1 164 ? -3.709 19.641 11.156 1 90.81 164 TYR B CA 1
ATOM 3152 C C . TYR B 1 164 ? -3.828 20.031 9.68 1 90.81 164 TYR B C 1
ATOM 3154 O O . TYR B 1 164 ? -4.684 20.828 9.312 1 90.81 164 TYR B O 1
ATOM 3162 N N . LEU B 1 165 ? -2.986 19.391 8.812 1 90.25 165 LEU B N 1
ATOM 3163 C CA . LEU B 1 165 ? -2.928 19.766 7.402 1 90.25 165 LEU B CA 1
ATOM 3164 C C . LEU B 1 165 ? -4.203 19.344 6.68 1 90.25 165 LEU B C 1
ATOM 3166 O O . LEU B 1 165 ? -4.617 20 5.719 1 90.25 165 LEU B O 1
ATOM 3170 N N . MET B 1 166 ? -4.773 18.312 7.094 1 82.31 166 MET B N 1
ATOM 3171 C CA . MET B 1 166 ? -6.027 17.875 6.488 1 82.31 166 MET B CA 1
ATOM 3172 C C . MET B 1 166 ? -7.105 18.938 6.645 1 82.31 166 MET B C 1
ATOM 3174 O O . MET B 1 166 ? -7.973 19.078 5.781 1 82.31 166 MET B O 1
ATOM 3178 N N . ARG B 1 167 ? -6.961 19.641 7.648 1 79.06 167 ARG B N 1
ATOM 3179 C CA . ARG B 1 167 ? -7.914 20.719 7.895 1 79.06 167 ARG B CA 1
ATOM 3180 C C . ARG B 1 167 ? -7.473 22.016 7.215 1 79.06 167 ARG B C 1
ATOM 3182 O O . ARG B 1 167 ? -8.281 22.688 6.574 1 79.06 167 ARG B O 1
ATOM 3189 N N . ALA B 1 168 ? -6.285 22.328 7.371 1 84.31 168 ALA B N 1
ATOM 3190 C CA . ALA B 1 168 ? -5.754 23.609 6.926 1 84.31 168 ALA B CA 1
ATOM 3191 C C . ALA B 1 168 ? -5.57 23.641 5.41 1 84.31 168 ALA B C 1
ATOM 3193 O O . ALA B 1 168 ? -5.652 24.703 4.789 1 84.31 168 ALA B O 1
ATOM 3194 N N . ALA B 1 169 ? -5.273 22.531 4.816 1 83 169 ALA B N 1
ATOM 3195 C CA . ALA B 1 169 ? -4.98 22.375 3.395 1 83 169 ALA B CA 1
ATOM 3196 C C . ALA B 1 169 ? -5.637 21.125 2.832 1 83 169 ALA B C 1
ATOM 3198 O O . ALA B 1 169 ? -5.004 20.062 2.754 1 83 169 ALA B O 1
ATOM 3199 N N . PRO B 1 170 ? -6.816 21.312 2.412 1 70.38 170 PRO B N 1
ATOM 3200 C CA . PRO B 1 170 ? -7.555 20.125 1.962 1 70.38 170 PRO B CA 1
ATOM 3201 C C . PRO B 1 170 ? -6.859 19.391 0.819 1 70.38 170 PRO B C 1
ATOM 3203 O O . PRO B 1 170 ? -6.332 20.031 -0.098 1 70.38 170 PRO B O 1
ATOM 3206 N N . LEU B 1 171 ? -6.945 18.156 0.866 1 73.19 171 LEU B N 1
ATOM 3207 C CA . LEU B 1 171 ? -6.219 17.25 -0.02 1 73.19 171 LEU B CA 1
ATOM 3208 C C . LEU B 1 171 ? -6.77 17.328 -1.44 1 73.19 171 LEU B C 1
ATOM 3210 O O . LEU B 1 171 ? -7.984 17.312 -1.643 1 73.19 171 LEU B O 1
ATOM 3214 N N . GLN B 1 172 ? -5.93 17.484 -2.355 1 69.94 172 GLN B N 1
ATOM 3215 C CA . GLN B 1 172 ? -6.293 17.469 -3.768 1 69.94 172 GLN B CA 1
ATOM 3216 C C . GLN B 1 172 ? -5.707 16.25 -4.477 1 69.94 172 GLN B C 1
ATOM 3218 O O . GLN B 1 172 ? -6.383 15.609 -5.277 1 69.94 172 GLN B O 1
ATOM 3223 N N . ARG B 1 173 ? -4.438 16.016 -4.23 1 73.5 173 ARG B N 1
ATOM 3224 C CA . ARG B 1 173 ? -3.666 14.953 -4.875 1 73.5 173 ARG B CA 1
ATOM 3225 C C . ARG B 1 173 ? -2.572 14.438 -3.949 1 73.5 173 ARG B C 1
ATOM 3227 O O . ARG B 1 173 ? -2.004 15.195 -3.162 1 73.5 173 ARG B O 1
ATOM 3234 N N . VAL B 1 174 ? -2.336 13.172 -4.074 1 80.88 174 VAL B N 1
ATOM 3235 C CA . VAL B 1 174 ? -1.264 12.586 -3.275 1 80.88 174 VAL B CA 1
ATOM 3236 C C . VAL B 1 174 ? -0.429 11.641 -4.141 1 80.88 174 VAL B C 1
ATOM 3238 O O . VAL B 1 174 ? -0.968 10.938 -4.996 1 80.88 174 VAL B O 1
ATOM 3241 N N . GLU B 1 175 ? 0.833 11.695 -4 1 83.5 175 GLU B N 1
ATOM 3242 C CA . GLU B 1 175 ? 1.777 10.695 -4.496 1 83.5 175 GLU B CA 1
ATOM 3243 C C . GLU B 1 175 ? 2.562 10.062 -3.35 1 83.5 175 GLU B C 1
ATOM 3245 O O . GLU B 1 175 ? 2.951 10.75 -2.402 1 83.5 175 GLU B O 1
ATOM 3250 N N . TYR B 1 176 ? 2.766 8.812 -3.438 1 84.5 176 TYR B N 1
ATOM 3251 C CA . TYR B 1 176 ? 3.57 8.234 -2.367 1 84.5 176 TYR B CA 1
ATOM 3252 C C . TYR B 1 176 ? 4.387 7.055 -2.879 1 84.5 176 TYR B C 1
ATOM 3254 O O . TYR B 1 176 ? 4.105 6.516 -3.951 1 84.5 176 TYR B O 1
ATOM 3262 N N . ARG B 1 177 ? 5.414 6.746 -2.135 1 88.94 177 ARG B N 1
ATOM 3263 C CA . ARG B 1 177 ? 6.246 5.566 -2.338 1 88.94 177 ARG B CA 1
ATOM 3264 C C . ARG B 1 177 ? 6.562 4.883 -1.011 1 88.94 177 ARG B C 1
ATOM 3266 O O . ARG B 1 177 ? 6.809 5.555 -0.007 1 88.94 177 ARG B O 1
ATOM 3273 N N . ILE B 1 178 ? 6.484 3.557 -1.025 1 90.81 178 ILE B N 1
ATOM 3274 C CA . ILE B 1 178 ? 6.848 2.734 0.122 1 90.81 178 ILE B CA 1
ATOM 3275 C C . ILE B 1 178 ? 8.148 1.991 -0.172 1 90.81 178 ILE B C 1
ATOM 3277 O O . ILE B 1 178 ? 8.273 1.317 -1.198 1 90.81 178 ILE B O 1
ATOM 3281 N N . GLU B 1 179 ? 9.094 2.129 0.748 1 93.56 179 GLU B N 1
ATOM 3282 C CA . GLU B 1 179 ? 10.414 1.535 0.542 1 93.56 179 GLU B CA 1
ATOM 3283 C C . GLU B 1 179 ? 10.961 0.954 1.84 1 93.56 179 GLU B C 1
ATOM 3285 O O . GLU B 1 179 ? 10.492 1.296 2.928 1 93.56 179 GLU B O 1
ATOM 3290 N N . ALA B 1 180 ? 11.914 0.024 1.63 1 95.44 180 ALA B N 1
ATOM 3291 C CA . ALA B 1 180 ? 12.75 -0.416 2.746 1 95.44 180 ALA B CA 1
ATOM 3292 C C . ALA B 1 180 ? 14.102 0.29 2.732 1 95.44 180 ALA B C 1
ATOM 3294 O O . ALA B 1 180 ? 14.703 0.47 1.672 1 95.44 180 ALA B O 1
ATOM 3295 N N . ALA B 1 181 ? 14.523 0.759 3.924 1 94.75 181 ALA B N 1
ATOM 3296 C CA . ALA B 1 181 ? 15.789 1.485 3.994 1 94.75 181 ALA B CA 1
ATOM 3297 C C . ALA B 1 181 ? 16.484 1.235 5.324 1 94.75 181 ALA B C 1
ATOM 3299 O O . ALA B 1 181 ? 15.844 0.918 6.324 1 94.75 181 ALA B O 1
ATOM 3300 N N . ALA B 1 182 ? 17.797 1.35 5.246 1 93.25 182 ALA B N 1
ATOM 3301 C CA . ALA B 1 182 ? 18.578 1.394 6.48 1 93.25 182 ALA B CA 1
ATOM 3302 C C . ALA B 1 182 ? 18.641 2.812 7.039 1 93.25 182 ALA B C 1
ATOM 3304 O O . ALA B 1 182 ? 19.094 3.736 6.355 1 93.25 182 ALA B O 1
ATOM 3305 N N . PRO B 1 183 ? 18.156 2.967 8.273 1 93.69 183 PRO B N 1
ATOM 3306 C CA . PRO B 1 183 ? 18.188 4.316 8.844 1 93.69 183 PRO B CA 1
ATOM 3307 C C . PRO B 1 183 ? 19.594 4.766 9.219 1 93.69 183 PRO B C 1
ATOM 3309 O O . PRO B 1 183 ? 20.438 3.936 9.547 1 93.69 183 PRO B O 1
ATOM 3312 N N . ALA B 1 184 ? 19.844 6.055 9.172 1 94.44 184 ALA B N 1
ATOM 3313 C CA . ALA B 1 184 ? 21.062 6.625 9.719 1 94.44 184 ALA B CA 1
ATOM 3314 C C . ALA B 1 184 ? 21.156 6.406 11.227 1 94.44 184 ALA B C 1
ATOM 3316 O O . ALA B 1 184 ? 20.125 6.195 11.883 1 94.44 184 ALA B O 1
ATOM 3317 N N . PRO B 1 185 ? 22.344 6.422 11.758 1 94.88 185 PRO B N 1
ATOM 3318 C CA . PRO B 1 185 ? 22.531 6.137 13.18 1 94.88 185 PRO B CA 1
ATOM 3319 C C . PRO B 1 185 ? 21.672 7.016 14.078 1 94.88 185 PRO B C 1
ATOM 3321 O O . PRO B 1 185 ? 21.109 6.531 15.062 1 94.88 185 PRO B O 1
ATOM 3324 N N . GLU B 1 186 ? 21.547 8.297 13.766 1 95.31 186 GLU B N 1
ATOM 3325 C CA . GLU B 1 186 ? 20.75 9.219 14.578 1 95.31 186 GLU B CA 1
ATOM 3326 C C . GLU B 1 186 ? 19.297 8.789 14.625 1 95.31 186 GLU B C 1
ATOM 3328 O O . GLU B 1 186 ? 18.672 8.797 15.695 1 95.31 186 GLU B O 1
ATOM 3333 N N . ARG B 1 187 ? 18.766 8.414 13.523 1 96 187 ARG B N 1
ATOM 3334 C CA . ARG B 1 187 ? 17.391 7.957 13.445 1 96 187 ARG B CA 1
ATOM 3335 C C . ARG B 1 187 ? 17.203 6.641 14.188 1 96 187 ARG B C 1
ATOM 3337 O O . ARG B 1 187 ? 16.188 6.438 14.852 1 96 187 ARG B O 1
ATOM 3344 N N . ARG B 1 188 ? 18.156 5.805 14.07 1 95.88 188 ARG B N 1
ATOM 3345 C CA . ARG B 1 188 ? 18.125 4.527 14.781 1 95.88 188 ARG B CA 1
ATOM 3346 C C . ARG B 1 188 ? 18.016 4.742 16.281 1 95.88 188 ARG B C 1
ATOM 3348 O O . ARG B 1 188 ? 17.281 4.031 16.969 1 95.88 188 ARG B O 1
ATOM 3355 N N . GLU B 1 189 ? 18.781 5.676 16.734 1 96.38 189 GLU B N 1
ATOM 3356 C CA . GLU B 1 189 ? 18.766 5.996 18.156 1 96.38 189 GLU B CA 1
ATOM 3357 C C . GLU B 1 189 ? 17.422 6.566 18.578 1 96.38 189 GLU B C 1
ATOM 3359 O O . GLU B 1 189 ? 16.859 6.16 19.594 1 96.38 189 GLU B O 1
ATOM 3364 N N . GLN B 1 190 ? 16.906 7.457 17.781 1 96.75 190 GLN B N 1
ATOM 3365 C CA . GLN B 1 190 ? 15.617 8.078 18.078 1 96.75 190 GLN B CA 1
ATOM 3366 C C . GLN B 1 190 ? 14.5 7.031 18.141 1 96.75 190 GLN B C 1
ATOM 3368 O O . GLN B 1 190 ? 13.633 7.094 19.016 1 96.75 190 GLN B O 1
ATOM 3373 N N . LEU B 1 191 ? 14.578 6.066 17.25 1 97.25 191 LEU B N 1
ATOM 3374 C CA . LEU B 1 191 ? 13.547 5.047 17.125 1 97.25 191 LEU B CA 1
ATOM 3375 C C . LEU B 1 191 ? 13.852 3.857 18.031 1 97.25 191 LEU B C 1
ATOM 3377 O O . LEU B 1 191 ? 13.109 2.873 18.031 1 97.25 191 LEU B O 1
ATOM 3381 N N . ARG B 1 192 ? 14.984 3.887 18.75 1 96.25 192 ARG B N 1
ATOM 3382 C CA . ARG B 1 192 ? 15.398 2.826 19.656 1 96.25 192 ARG B CA 1
ATOM 3383 C C . ARG B 1 192 ? 15.477 1.483 18.938 1 96.25 192 ARG B C 1
ATOM 3385 O O . ARG B 1 192 ? 14.891 0.496 19.406 1 96.25 192 ARG B O 1
ATOM 3392 N N . MET B 1 193 ? 16.109 1.479 17.875 1 94.62 193 MET B N 1
ATOM 3393 C CA . MET B 1 193 ? 16.188 0.293 17.031 1 94.62 193 MET B CA 1
ATOM 3394 C C . MET B 1 193 ? 17.484 -0.468 17.297 1 94.62 193 MET B C 1
ATOM 3396 O O . MET B 1 193 ? 18.484 0.12 17.703 1 94.62 193 MET B O 1
ATOM 3400 N N . ASP B 1 194 ? 17.406 -1.746 16.922 1 89.56 194 ASP B N 1
ATOM 3401 C CA . ASP B 1 194 ? 18.609 -2.559 16.922 1 89.56 194 ASP B CA 1
ATOM 3402 C C . ASP B 1 194 ? 19.5 -2.201 15.734 1 89.56 194 ASP B C 1
ATOM 3404 O O . ASP B 1 194 ? 19.047 -1.58 14.773 1 89.56 194 ASP B O 1
ATOM 3408 N N . ASP B 1 195 ? 20.766 -2.535 15.742 1 84.44 195 ASP B N 1
ATOM 3409 C CA . ASP B 1 195 ? 21.797 -2.104 14.812 1 84.44 195 ASP B CA 1
ATOM 3410 C C . ASP B 1 195 ? 21.469 -2.52 13.383 1 84.44 195 ASP B C 1
ATOM 3412 O O . ASP B 1 195 ? 21.766 -1.793 12.43 1 84.44 195 ASP B O 1
ATOM 3416 N N . VAL B 1 196 ? 20.922 -3.646 13.172 1 84.12 196 VAL B N 1
ATOM 3417 C CA . VAL B 1 196 ? 20.797 -4.098 11.789 1 84.12 196 VAL B CA 1
ATOM 3418 C C . VAL B 1 196 ? 19.328 -4.113 11.383 1 84.12 196 VAL B C 1
ATOM 3420 O O . VAL B 1 196 ? 18.984 -4.516 10.266 1 84.12 196 VAL B O 1
ATOM 3423 N N . GLU B 1 197 ? 18.547 -3.518 12.086 1 91.38 197 GLU B N 1
ATOM 3424 C CA . GLU B 1 197 ? 17.109 -3.516 11.797 1 91.38 197 GLU B CA 1
ATOM 3425 C C . GLU B 1 197 ? 16.766 -2.492 10.719 1 91.38 197 GLU B C 1
ATOM 3427 O O . GLU B 1 197 ? 17.219 -1.347 10.773 1 91.38 197 GLU B O 1
ATOM 3432 N N . PRO B 1 198 ? 16.031 -2.924 9.688 1 95.69 198 PRO B N 1
ATOM 3433 C CA . PRO B 1 198 ? 15.641 -1.971 8.648 1 95.69 198 PRO B CA 1
ATOM 3434 C C . PRO B 1 198 ? 14.398 -1.168 9.023 1 95.69 198 PRO B C 1
ATOM 3436 O O . PRO B 1 198 ? 13.742 -1.468 10.023 1 95.69 198 PRO B O 1
ATOM 3439 N N . CYS B 1 199 ? 14.133 -0.11 8.227 1 96.56 199 CYS B N 1
ATOM 3440 C CA . CYS B 1 199 ? 12.914 0.675 8.367 1 96.56 199 CYS B CA 1
ATOM 3441 C C . CYS B 1 199 ? 12.016 0.51 7.148 1 96.56 199 CYS B C 1
ATOM 3443 O O . CYS B 1 199 ? 12.5 0.312 6.035 1 96.56 199 CYS B O 1
ATOM 3445 N N . LEU B 1 200 ? 10.766 0.496 7.398 1 95.31 200 LEU B N 1
ATOM 3446 C CA . LEU B 1 200 ? 9.75 0.765 6.383 1 95.31 200 LEU B CA 1
ATOM 3447 C C . LEU B 1 200 ? 9.492 2.264 6.258 1 95.31 200 LEU B C 1
ATOM 3449 O O . LEU B 1 200 ? 9.148 2.922 7.242 1 95.31 200 LEU B O 1
ATOM 3453 N N . VAL B 1 201 ? 9.711 2.77 5.043 1 95.69 201 VAL B N 1
ATOM 3454 C CA . VAL B 1 201 ? 9.641 4.219 4.867 1 95.69 201 VAL B CA 1
ATOM 3455 C C . VAL B 1 201 ? 8.523 4.566 3.885 1 95.69 201 VAL B C 1
ATOM 3457 O O . VAL B 1 201 ? 8.453 4.008 2.787 1 95.69 201 VAL B O 1
ATOM 3460 N N . LEU B 1 202 ? 7.664 5.422 4.285 1 93.12 202 LEU B N 1
ATOM 3461 C CA . LEU B 1 202 ? 6.656 6.016 3.412 1 93.12 202 LEU B CA 1
ATOM 3462 C C . LEU B 1 202 ? 7.031 7.449 3.045 1 93.12 202 LEU B C 1
ATOM 3464 O O . LEU B 1 202 ? 7.188 8.297 3.926 1 93.12 202 LEU B O 1
ATOM 3468 N N . HIS B 1 203 ? 7.27 7.672 1.783 1 93.81 203 HIS B N 1
ATOM 3469 C CA . HIS B 1 203 ? 7.426 9.016 1.244 1 93.81 203 HIS B CA 1
ATOM 3470 C C . HIS B 1 203 ? 6.129 9.508 0.603 1 93.81 203 HIS B C 1
ATOM 3472 O O . HIS B 1 203 ? 5.594 8.859 -0.299 1 93.81 203 HIS B O 1
ATOM 3478 N N . ARG B 1 204 ? 5.684 10.664 1.052 1 91.81 204 ARG B N 1
ATOM 3479 C CA . ARG B 1 204 ? 4.395 11.164 0.586 1 91.81 204 ARG B CA 1
ATOM 3480 C C . ARG B 1 204 ? 4.488 12.625 0.161 1 91.81 204 ARG B C 1
ATOM 3482 O O . ARG B 1 204 ? 5.074 13.445 0.87 1 91.81 204 ARG B O 1
ATOM 3489 N N . ARG B 1 205 ? 3.992 12.883 -0.999 1 93.62 205 ARG B N 1
ATOM 3490 C CA . ARG B 1 205 ? 3.811 14.25 -1.484 1 93.62 205 ARG B CA 1
ATOM 3491 C C . ARG B 1 205 ? 2.332 14.578 -1.647 1 93.62 205 ARG B C 1
ATOM 3493 O O . ARG B 1 205 ? 1.59 13.836 -2.287 1 93.62 205 ARG B O 1
ATOM 3500 N N . THR B 1 206 ? 1.926 15.641 -1.051 1 90.06 206 THR B N 1
ATOM 3501 C CA . THR B 1 206 ? 0.513 16 -1.025 1 90.06 206 THR B CA 1
ATOM 3502 C C . THR B 1 206 ? 0.292 17.375 -1.669 1 90.06 206 THR B C 1
ATOM 3504 O O . THR B 1 206 ? 0.996 18.328 -1.353 1 90.06 206 THR B O 1
ATOM 3507 N N . TRP B 1 207 ? -0.621 17.375 -2.539 1 87.62 207 TRP B N 1
ATOM 3508 C CA . TRP B 1 207 ? -1.001 18.625 -3.178 1 87.62 207 TRP B CA 1
ATOM 3509 C C . TRP B 1 207 ? -2.301 19.172 -2.592 1 87.62 207 TRP B C 1
ATOM 3511 O O . TRP B 1 207 ? -3.213 18.406 -2.277 1 87.62 207 TRP B O 1
ATOM 3521 N N . SER B 1 208 ? -2.297 20.438 -2.379 1 85.06 208 SER B N 1
ATOM 3522 C CA . SER B 1 208 ? -3.49 21.188 -1.989 1 85.06 208 SER B CA 1
ATOM 3523 C C . SER B 1 208 ? -3.58 22.516 -2.732 1 85.06 208 SER B C 1
ATOM 3525 O O . SER B 1 208 ? -2.578 23.219 -2.885 1 85.06 208 SER B O 1
ATOM 3527 N N . GLN B 1 209 ? -4.809 22.719 -3.248 1 80.62 209 GLN B N 1
ATOM 3528 C CA . GLN B 1 209 ? -5.074 24 -3.896 1 80.62 209 GLN B CA 1
ATOM 3529 C C . GLN B 1 209 ? -4.059 24.281 -5 1 80.62 209 GLN B C 1
ATOM 3531 O O . GLN B 1 209 ? -3.51 25.375 -5.082 1 80.62 209 GLN B O 1
ATOM 3536 N N . GLY B 1 210 ? -3.625 23.25 -5.672 1 81.94 210 GLY B N 1
ATOM 3537 C CA . GLY B 1 210 ? -2.82 23.375 -6.879 1 81.94 210 GLY B CA 1
ATOM 3538 C C . GLY B 1 210 ? -1.331 23.422 -6.598 1 81.94 210 GLY B C 1
ATOM 3539 O O . GLY B 1 210 ? -0.522 23.5 -7.523 1 81.94 210 GLY B O 1
ATOM 3540 N N . VAL B 1 211 ? -0.985 23.406 -5.355 1 92.19 211 VAL B N 1
ATOM 3541 C CA . VAL B 1 211 ? 0.433 23.438 -5.016 1 92.19 211 VAL B CA 1
ATOM 3542 C C . VAL B 1 211 ? 0.783 22.234 -4.141 1 92.19 211 VAL B C 1
ATOM 3544 O O . VAL B 1 211 ? -0.106 21.578 -3.588 1 92.19 211 VAL B O 1
ATOM 3547 N N . VAL B 1 212 ? 2.094 21.969 -4.113 1 96.44 212 VAL B N 1
ATOM 3548 C CA . VAL B 1 212 ? 2.523 20.953 -3.164 1 96.44 212 VAL B CA 1
ATOM 3549 C C . VAL B 1 212 ? 2.426 21.484 -1.739 1 96.44 212 VAL B C 1
ATOM 3551 O O . VAL B 1 212 ? 3.189 22.375 -1.351 1 96.44 212 VAL B O 1
ATOM 3554 N N . ALA B 1 213 ? 1.551 20.969 -0.985 1 95.75 213 ALA B N 1
ATOM 3555 C CA . ALA B 1 213 ? 1.303 21.422 0.379 1 95.75 213 ALA B CA 1
ATOM 3556 C C . ALA B 1 213 ? 2.348 20.859 1.343 1 95.75 213 ALA B C 1
ATOM 3558 O O . ALA B 1 213 ? 2.793 21.562 2.256 1 95.75 213 ALA B O 1
ATOM 3559 N N . SER B 1 214 ? 2.746 19.625 1.089 1 96.94 214 SER B N 1
ATOM 3560 C CA . SER B 1 214 ? 3.691 19.016 2.016 1 96.94 214 SER B CA 1
ATOM 3561 C C . SER B 1 214 ? 4.387 17.812 1.382 1 96.94 214 SER B C 1
ATOM 3563 O O . SER B 1 214 ? 3.861 17.203 0.446 1 96.94 214 SER B O 1
ATOM 3565 N N . VAL B 1 215 ? 5.57 17.578 1.863 1 97.38 215 VAL B N 1
ATOM 3566 C CA . VAL B 1 215 ? 6.332 16.359 1.645 1 97.38 215 VAL B CA 1
ATOM 3567 C C . VAL B 1 215 ? 6.695 15.727 2.988 1 97.38 215 VAL B C 1
ATOM 3569 O O . VAL B 1 215 ? 7.168 16.406 3.895 1 97.38 215 VAL B O 1
ATOM 3572 N N . ALA B 1 216 ? 6.426 14.438 3.072 1 96.25 216 ALA B N 1
ATOM 3573 C CA . ALA B 1 216 ? 6.688 13.781 4.348 1 96.25 216 ALA B CA 1
ATOM 3574 C C . ALA B 1 216 ? 7.453 12.477 4.148 1 96.25 216 ALA B C 1
ATOM 3576 O O . ALA B 1 216 ? 7.199 11.75 3.188 1 96.25 216 ALA B O 1
ATOM 3577 N N . ASN B 1 217 ? 8.398 12.266 4.992 1 96.75 217 ASN B N 1
ATOM 3578 C CA . ASN B 1 217 ? 9.039 10.969 5.184 1 96.75 217 ASN B CA 1
ATOM 3579 C C . ASN B 1 217 ? 8.648 10.344 6.523 1 96.75 217 ASN B C 1
ATOM 3581 O O . ASN B 1 217 ? 8.93 10.914 7.578 1 96.75 217 ASN B O 1
ATOM 3585 N N . LEU B 1 218 ? 7.984 9.227 6.449 1 96.06 218 LEU B N 1
ATOM 3586 C CA . LEU B 1 218 ? 7.59 8.492 7.645 1 96.06 218 LEU B CA 1
ATOM 3587 C C . LEU B 1 218 ? 8.422 7.227 7.805 1 96.06 218 LEU B C 1
ATOM 3589 O O . LEU B 1 218 ? 8.281 6.281 7.023 1 96.06 218 LEU B O 1
ATOM 3593 N N . TRP B 1 219 ? 9.281 7.25 8.836 1 96.94 219 TRP B N 1
ATOM 3594 C CA . TRP B 1 219 ? 10.172 6.129 9.109 1 96.94 219 TRP B CA 1
ATOM 3595 C C . TRP B 1 219 ? 9.586 5.223 10.195 1 96.94 219 TRP B C 1
ATOM 3597 O O . TRP B 1 219 ? 9.234 5.691 11.281 1 96.94 219 TRP B O 1
ATOM 3607 N N . HIS B 1 220 ? 9.492 3.93 9.898 1 96.5 220 HIS B N 1
ATOM 3608 C CA . HIS B 1 220 ? 8.969 2.939 10.828 1 96.5 220 HIS B CA 1
ATOM 3609 C C . HIS B 1 220 ? 9.961 1.8 11.039 1 96.5 220 HIS B C 1
ATOM 3611 O O . HIS B 1 220 ? 10.461 1.224 10.07 1 96.5 220 HIS B O 1
ATOM 3617 N N . PRO B 1 221 ? 10.227 1.496 12.359 1 95.94 221 PRO B N 1
ATOM 3618 C CA . PRO B 1 221 ? 11 0.271 12.555 1 95.94 221 PRO B CA 1
ATOM 3619 C C . PRO B 1 221 ? 10.336 -0.957 11.938 1 95.94 221 PRO B C 1
ATOM 3621 O O . PRO B 1 221 ? 9.164 -1.22 12.195 1 95.94 221 PRO B O 1
ATOM 3624 N N . GLY B 1 222 ? 11.117 -1.645 11.18 1 93.25 222 GLY B N 1
ATOM 3625 C CA . GLY B 1 222 ? 10.586 -2.787 10.453 1 93.25 222 GLY B CA 1
ATOM 3626 C C . GLY B 1 222 ? 9.961 -3.83 11.367 1 93.25 222 GLY B C 1
ATOM 3627 O O . GLY B 1 222 ? 8.984 -4.484 10.992 1 93.25 222 GLY B O 1
ATOM 3628 N N . SER B 1 223 ? 10.445 -4.016 12.547 1 90.56 223 SER B N 1
ATOM 3629 C CA . SER B 1 223 ? 9.984 -5.043 13.477 1 90.56 223 SER B CA 1
ATOM 3630 C C . SER B 1 223 ? 8.703 -4.617 14.18 1 90.56 223 SER B C 1
ATOM 3632 O O . SER B 1 223 ? 8.016 -5.445 14.789 1 90.56 223 SER B O 1
ATOM 3634 N N . ARG B 1 224 ? 8.328 -3.352 14.047 1 90.62 224 ARG B N 1
ATOM 3635 C CA . ARG B 1 224 ? 7.223 -2.848 14.852 1 90.62 224 ARG B CA 1
ATOM 3636 C C . ARG B 1 224 ? 6.105 -2.305 13.969 1 90.62 224 ARG B C 1
ATOM 3638 O O . ARG B 1 224 ? 5.055 -1.891 14.469 1 90.62 224 ARG B O 1
ATOM 3645 N N . TYR B 1 225 ? 6.371 -2.342 12.734 1 90.5 225 TYR B N 1
ATOM 3646 C CA . TYR B 1 225 ? 5.363 -1.691 11.906 1 90.5 225 TYR B CA 1
ATOM 3647 C C . TYR B 1 225 ? 5.211 -2.406 10.57 1 90.5 225 TYR B C 1
ATOM 3649 O O . TYR B 1 225 ? 6.191 -2.912 10.016 1 90.5 225 TYR B O 1
ATOM 3657 N N . ARG B 1 226 ? 4.031 -2.422 10.125 1 88.81 226 ARG B N 1
ATOM 3658 C CA . ARG B 1 226 ? 3.672 -2.912 8.797 1 88.81 226 ARG B CA 1
ATOM 3659 C C . ARG B 1 226 ? 2.465 -2.162 8.242 1 88.81 226 ARG B C 1
ATOM 3661 O O . ARG B 1 226 ? 1.62 -1.688 9 1 88.81 226 ARG B O 1
ATOM 3668 N N . PHE B 1 227 ? 2.459 -2.045 6.898 1 86.94 227 PHE B N 1
ATOM 3669 C CA . PHE B 1 227 ? 1.241 -1.585 6.242 1 86.94 227 PHE B CA 1
ATOM 3670 C C . PHE B 1 227 ? 0.344 -2.764 5.883 1 86.94 227 PHE B C 1
ATOM 3672 O O . PHE B 1 227 ? 0.825 -3.795 5.406 1 86.94 227 PHE B O 1
ATOM 3679 N N . THR B 1 228 ? -0.894 -2.607 6.234 1 82.62 228 THR B N 1
ATOM 3680 C CA . THR B 1 228 ? -1.822 -3.691 5.934 1 82.62 228 THR B CA 1
ATOM 3681 C C . THR B 1 228 ? -2.973 -3.193 5.066 1 82.62 228 THR B C 1
ATOM 3683 O O . THR B 1 228 ? -3.275 -1.999 5.055 1 82.62 228 THR B O 1
ATOM 3686 N N . GLY B 1 229 ? -3.5 -4.145 4.266 1 75.62 229 GLY B N 1
ATOM 3687 C CA . GLY B 1 229 ? -4.672 -3.869 3.451 1 75.62 229 GLY B CA 1
ATOM 3688 C C . GLY B 1 229 ? -5.449 -5.117 3.082 1 75.62 229 GLY B C 1
ATOM 3689 O O . GLY B 1 229 ? -4.953 -6.234 3.246 1 75.62 229 GLY B O 1
ATOM 3690 N N . HIS B 1 230 ? -6.66 -4.855 2.805 1 70.38 230 HIS B N 1
ATOM 3691 C CA . HIS B 1 230 ? -7.512 -5.949 2.35 1 70.38 230 HIS B CA 1
ATOM 3692 C C . HIS B 1 230 ? -8.516 -5.469 1.303 1 70.38 230 HIS B C 1
ATOM 3694 O O . HIS B 1 230 ? -8.781 -4.27 1.201 1 70.38 230 HIS B O 1
ATOM 3700 N N . PHE B 1 231 ? -8.906 -6.41 0.449 1 65.38 231 PHE B N 1
ATOM 3701 C CA . PHE B 1 231 ? -10.055 -6.129 -0.408 1 65.38 231 PHE B CA 1
ATOM 3702 C C . PHE B 1 231 ? -10.805 -7.41 -0.744 1 65.38 231 PHE B C 1
ATOM 3704 O O . PHE B 1 231 ? -10.242 -8.5 -0.675 1 65.38 231 PHE B O 1
#

Nearest PDB structures (foldseek):
  2pkh-assembly2_F  TM=9.668E-01  e=8.509E-17  Pseudomonas syringae pv. tomato str. DC3000
  4u0w-assembly1_A  TM=5.829E-01  e=1.541E-17  Bacillus subtilis subsp. subtilis str. 168
  2wv0-assembly6_J-3  TM=5.553E-01  e=7.411E-16  Bacillus subtilis
  2ra5-assembly1_A-2  TM=8.878E-01  e=1.542E-10  Streptomyces coelicolor A3(2)
  2p19-assembly2_B-2  TM=8.659E-01  e=1.937E-10  Corynebacterium glutamicum

Solvent-accessible surface area (backbone atoms only — not comparable to full-atom values): 24145 Å² total; per-residue (Å²): 129,76,72,57,67,33,54,54,52,37,50,53,53,50,49,36,40,72,68,56,75,40,40,65,64,30,73,47,76,46,51,66,55,49,12,63,74,70,70,47,56,52,66,43,37,44,49,23,52,47,50,35,31,74,67,48,50,26,40,74,42,91,98,77,48,38,19,30,24,53,70,62,89,28,56,47,48,29,48,42,60,52,66,64,57,53,34,44,75,71,72,45,51,67,51,45,44,76,77,42,75,48,78,45,60,27,47,67,70,52,8,61,74,44,68,50,58,68,56,38,72,29,39,37,38,30,38,39,33,26,49,72,86,37,56,50,34,42,36,39,35,40,33,33,41,91,52,38,72,63,57,87,75,58,62,59,64,80,40,50,70,66,63,52,38,54,67,58,36,50,80,68,36,39,40,36,38,40,35,18,37,72,64,53,70,70,55,30,58,72,46,68,51,63,93,81,55,26,20,28,31,40,39,38,39,33,27,22,90,92,36,49,34,33,41,34,41,37,39,19,49,19,92,77,41,65,50,52,31,64,86,130,75,74,57,68,32,55,54,51,40,50,53,53,50,47,36,40,72,68,55,77,41,39,65,64,29,75,48,77,46,51,65,56,49,12,62,74,67,70,47,59,51,65,44,38,44,50,22,52,47,51,36,32,72,67,48,51,27,40,75,42,88,98,76,49,38,22,30,26,52,70,63,86,28,59,48,46,29,49,46,60,55,66,62,58,55,34,43,74,72,70,46,50,65,49,46,46,77,77,43,76,48,77,45,60,28,48,68,70,52,9,62,75,44,68,50,59,68,58,39,73,27,37,37,38,30,37,40,33,26,49,72,85,37,56,50,36,42,36,38,37,39,34,32,40,90,50,38,72,64,58,86,73,58,62,59,63,79,39,51,68,64,62,53,38,54,67,56,35,50,79,67,36,38,40,38,36,40,34,18,39,73,64,55,70,70,54,30,59,72,46,67,53,62,95,82,56,26,18,30,31,40,39,38,40,33,26,23,90,92,36,48,36,32,40,34,41,38,39,18,47,17,91,78,40,66,48,50,32,65,85

Radius of gyration: 24.39 Å; Cα contacts (8 Å, |Δi|>4): 947; chains: 2; bounding box: 65×62×60 Å

pLDDT: mean 86.26, std 13.43, range [31.53, 98.75]

Foldseek 3Di:
DPPQLLVVLLVVVVVCDVVVVADAFRFDDALVVSCVVSVHDSVSPVVNLVVCVVVQQWPADVPPGIGGHDPPPPDFDFDDDDPCVVLVVVVWDKFKDWPDWDKFFADPVRCVLQVHDGGDIWIWTWMFMDTNNATFKIKIKIFDCVQPVCLSVDDCRVPPSVVSCCVSFPFDDKDKDWDKAQDDPVVCVSNVHDDPWIWIWMWMWTDGPHGTGMIMIMTGTPVRDDTDGDD/DPPQLLVVLLVVVVVCDVVVVADAFRFDDALVVSCVVSVHDSVSPVVNLVVCVVVQQWPADPPPGIGGHPPPVPDFDFDDDDPCVVLVVVVWDKFKDWPDWDKFFADPVRCVLQVHDGGDIWIWTWMFMDTNNATFKIKIKIFDCVQPVCLSVDDCRVPPSVVSCCVSFPFDDKDKDWDKAQDDPVVCVSNVHDDPWIWIWMWMWTDGPHGTGMIMIMTGGPVRDDTDGDD

Sequence (462 aa):
MSAPVYQEIKDFILARIHAGEWEEGDQVPSENELAREFKVARMTVNRALRELTAEQVLTRMKGAGTYVARPKYESTLVAIRSISEEVGARGHAYHASVLGLDTIRADEALADEMQVAVRTKLFHSQVLHFENDEPVQLEERWVNPAVAPDYAEQDFTNTTPNLYLMRAAPLQRVEYRIEAAAPAPERREQLRMDDVEPCLVLHRRTWSQGVVASVANLWHPGSRYRFTGHFMSAPVYQEIKDFILARIHAGEWEEGDQVPSENELAREFKVARMTVNRALRELTAEQVLTRMKGAGTYVARPKYESTLVAIRSISEEVGARGHAYHASVLGLDTIRADEALADEMQVAVRTKLFHSQVLHFENDEPVQLEERWVNPAVAPDYAEQDFTNTTPNLYLMRAAPLQRVEYRIEAAAPAPERREQLRMDDVEPCLVLHRRTWSQGVVASVANLWHPGSRYRFTGHF

InterPro domains:
  IPR000524 Transcription regulator HTH, GntR [PF00392] (6-68)
  IPR000524 Transcription regulator HTH, GntR [PR00035] (28-42)
  IPR000524 Transcription regulator HTH, GntR [PR00035] (42-58)
  IPR000524 Transcription regulator HTH, GntR [PS50949] (3-71)
  IPR000524 Transcription regulator HTH, GntR [SM00345] (9-68)
  IPR000524 Transcription regulator HTH, GntR [cd07377] (4-69)
  IPR010248 Histidine utilization repressor [TIGR02018] (4-231)
  IPR011663 UbiC transcription regulator-associated [PF07702] (89-226)
  IPR011663 UbiC transcription regulator-associated [SM00866] (89-226)
  IPR028978 Chorismate pyruvate-lyase/UbiC transcription regulator-associated domain superfamily [G3DSA:3.40.1410.10] (87-222)
  IPR028978 Chorismate pyruvate-lyase/UbiC transcription regulator-associated domain superfamily [SSF64288] (58-230)
  IPR036388 Winged helix-like DNA-binding domain superfamily [G3DSA:1.10.10.10] (1-78)
  IPR036390 Winged helix DNA-binding domain superfamily [SSF46785] (3-72)
  IPR050679 Bacterial HTH-type transcriptional regulator [PTHR44846] (3-228)